Protein AF-A0A0G4GM17-F1 (afdb_monomer_lite)

Sequence (550 aa):
MFTDKQLRAVLFIGLLAIARAHDMGFQNVAFSRGTLLRNGRKAVQSLDSGVQSNCVRICGERCVRMGLDQSNRYAKLDLDEETLIKEQQHVLVAYKMRPKYPIAVDYVSTAAHFAAESSTGTNVNVCTTDDHTMSVDAVVYEVDEDEELMKIAYPVKLFDRNITDGRAMVCSILTLVIGNNQGMGDVEYGKIHDIFIPPNFLRLFDGPAVDIRHMWRVLGRETDDYDPIVGKTEWNGGFVVGTIIKPKLGLRPKEFAEAAYQFWLGGDFLKNDEPQGNQTFCPMRTVIPMVVEAMKRAMAETGRRVFFSANITADDPDEMIARGKYVLGQFDHLAEQVSLLVDGYVAGPTAVTTSRRNFPRQYLHYHRAGHGAVTSPQTQRGYTALVLSKISRMLGASGIHVGTMGYGKMESEKSDKDIVYMLERDIAQGPYYKQDWAGMLPTTGIISGGMNAVRMVGFFENLTHANVIMTCGGGSYGHVDGPAEGATSCRQAWLCWKAGEDPIEYAKKHRQYARAFISFPGDADKLFPNWRTELKGLHDITGEEGKVVA

pLDDT: mean 87.27, std 21.53, range [25.34, 98.94]

Secondary structure (DSSP, 8-state):
---HHHHHHHHHHHHHHHTTTSSSS---PPPP--------------------------SSS----PPP--HHHHB-TT--HHHHHHHT-EEEEEEEEEE-TTTS--HHHHHHHHHHHTTT--SS--TT--HHHHTT--EEEEEETTTTEEEEEEEGGGS-B-TTT--B-HHHHHHHHHTGGGG-TTEEEEEEEEEE--HHHHTTS---SS-HHHHHHHTT-------TTTT--------EEEEE-SSSS---HHHHHHHHHHHHTT-SEEE--TT-S--TTS-HHHHHHHHHHHHHHHHHHH----EEEEE---SSHHHHHHHHHHHHHHHGGGGGGEEEEEETTTSHHHHHHHHHHH-TTSEEEEE-TTTHHHHSTT--SEE-HHHHHHHHHHHT-SEEE---TTSSSSS--GGGHHHHHHHH-SEEE-SS-EEE-TTPPP-EEEEESS--HHHHHHHHHHHS---SEEE-HHHHHTSTT-HHHHHHHHHHHHHHHHHT--HHHHHHH-HHHHHHHHHSHHHHHHH-TTHHHHTTTSTT----TT----

Structure (mmCIF, N/CA/C/O backbone):
data_AF-A0A0G4GM17-F1
#
_entry.id   AF-A0A0G4GM17-F1
#
loop_
_atom_site.group_PDB
_atom_site.id
_atom_site.type_symbol
_atom_site.label_atom_id
_atom_site.label_alt_id
_atom_site.label_comp_id
_atom_site.label_asym_id
_atom_site.label_entity_id
_atom_site.label_seq_id
_atom_site.pdbx_PDB_ins_code
_atom_site.Cartn_x
_atom_site.Cartn_y
_atom_site.Cartn_z
_atom_site.occupancy
_atom_site.B_iso_or_equiv
_atom_site.auth_seq_id
_atom_site.auth_comp_id
_atom_site.auth_asym_id
_atom_site.auth_atom_id
_atom_site.pdbx_PDB_model_num
ATOM 1 N N . MET A 1 1 ? 34.653 -25.614 39.396 1.00 43.00 1 MET A N 1
ATOM 2 C CA . MET A 1 1 ? 35.767 -24.686 39.687 1.00 43.00 1 MET A CA 1
ATOM 3 C C . MET A 1 1 ? 37.022 -25.246 39.038 1.00 43.00 1 MET A C 1
ATOM 5 O O . MET A 1 1 ? 37.516 -26.264 39.501 1.00 43.00 1 MET A O 1
ATOM 9 N N . PHE A 1 2 ? 37.474 -24.650 37.933 1.00 49.38 2 PHE A N 1
ATOM 10 C CA . PHE A 1 2 ? 38.763 -24.990 37.320 1.00 49.38 2 PHE A CA 1
ATOM 11 C C . PHE A 1 2 ? 39.881 -24.248 38.058 1.00 49.38 2 PHE A C 1
ATOM 13 O O . PHE A 1 2 ? 39.676 -23.129 38.525 1.00 49.38 2 PHE A O 1
ATOM 20 N N . THR A 1 3 ? 41.038 -24.885 38.207 1.00 67.81 3 THR A N 1
ATOM 21 C CA . THR A 1 3 ? 42.173 -24.311 38.948 1.00 67.81 3 THR A CA 1
ATOM 22 C C . THR A 1 3 ? 42.959 -23.323 38.085 1.00 67.81 3 THR A C 1
ATOM 24 O O . THR A 1 3 ? 42.988 -23.431 36.861 1.00 67.81 3 THR A O 1
ATOM 27 N N . ASP A 1 4 ? 43.652 -22.382 38.726 1.00 58.56 4 ASP A N 1
ATOM 28 C CA . ASP A 1 4 ? 44.376 -21.264 38.095 1.00 58.56 4 ASP A CA 1
ATOM 29 C C . ASP A 1 4 ? 45.487 -21.710 37.105 1.00 58.56 4 ASP A C 1
ATOM 31 O O . ASP A 1 4 ? 45.887 -20.981 36.197 1.00 58.56 4 ASP A O 1
ATOM 35 N N . LYS A 1 5 ? 45.942 -22.970 37.201 1.00 55.75 5 LYS A N 1
ATOM 36 C CA . LYS A 1 5 ? 46.843 -23.600 36.215 1.00 55.75 5 LYS A CA 1
ATOM 37 C C . LYS A 1 5 ? 46.139 -24.009 34.913 1.00 55.75 5 LYS A C 1
ATOM 39 O O . LYS A 1 5 ? 46.779 -24.013 33.865 1.00 55.75 5 LYS A O 1
ATOM 44 N N . GLN A 1 6 ? 44.844 -24.319 34.954 1.00 55.31 6 GLN A N 1
ATOM 45 C CA . GLN A 1 6 ? 44.059 -24.706 33.775 1.00 55.31 6 GLN A CA 1
ATOM 46 C C . GLN A 1 6 ? 43.655 -23.484 32.934 1.00 55.31 6 GLN A C 1
ATOM 48 O O . GLN A 1 6 ? 43.617 -23.586 31.711 1.00 55.31 6 GLN A O 1
ATOM 53 N N . LEU A 1 7 ? 43.472 -22.306 33.549 1.00 50.62 7 LEU A N 1
ATOM 54 C CA . LEU A 1 7 ? 43.232 -21.057 32.810 1.00 50.62 7 LEU A CA 1
ATOM 55 C C . LEU A 1 7 ? 44.470 -20.583 32.026 1.00 50.62 7 LEU A C 1
ATOM 57 O O . LEU A 1 7 ? 44.344 -20.081 30.910 1.00 50.62 7 LEU A O 1
ATOM 61 N N . ARG A 1 8 ? 45.680 -20.788 32.567 1.00 52.12 8 ARG A N 1
ATOM 62 C CA . ARG A 1 8 ? 46.933 -20.373 31.905 1.00 52.12 8 ARG A CA 1
ATOM 63 C C . ARG A 1 8 ? 47.284 -21.222 30.679 1.00 52.12 8 ARG A C 1
ATOM 65 O O . ARG A 1 8 ? 47.869 -20.697 29.738 1.00 52.12 8 ARG A O 1
ATOM 72 N N . ALA A 1 9 ? 46.884 -22.494 30.649 1.00 51.88 9 ALA A N 1
ATOM 73 C CA . ALA A 1 9 ? 47.093 -23.367 29.490 1.00 51.88 9 ALA A CA 1
ATOM 74 C C . ALA A 1 9 ? 46.181 -23.000 28.301 1.00 51.88 9 ALA A C 1
ATOM 76 O O . ALA A 1 9 ? 46.613 -23.064 27.152 1.00 51.88 9 ALA A O 1
ATOM 77 N N . VAL A 1 10 ? 44.951 -22.544 28.567 1.00 53.09 10 VAL A N 1
ATOM 78 C CA . VAL A 1 10 ? 44.005 -22.113 27.521 1.00 53.09 10 VAL A CA 1
ATOM 79 C C . VAL A 1 10 ? 44.416 -20.765 26.911 1.00 53.09 10 VAL A C 1
ATOM 81 O O . VAL A 1 10 ? 44.319 -20.585 25.698 1.00 53.09 10 VAL A O 1
ATOM 84 N N . LEU A 1 11 ? 44.980 -19.851 27.710 1.00 48.06 11 LEU A N 1
ATOM 85 C CA . LEU A 1 11 ? 45.517 -18.575 27.215 1.00 48.06 11 LEU A CA 1
ATOM 86 C C . LEU A 1 11 ? 46.780 -18.734 26.349 1.00 48.06 11 LEU A C 1
ATOM 88 O O . LEU A 1 11 ? 46.967 -17.969 25.404 1.00 48.06 11 LEU A O 1
ATOM 92 N N . PHE A 1 12 ? 47.620 -19.741 26.609 1.00 46.25 12 PHE A N 1
ATOM 93 C CA . PHE A 1 12 ? 48.841 -19.967 25.823 1.00 46.25 12 PHE A CA 1
ATOM 94 C C . PHE A 1 12 ? 48.560 -20.604 24.450 1.00 46.25 12 PHE A C 1
ATOM 96 O O . PHE A 1 12 ? 49.253 -20.311 23.477 1.00 46.25 12 PHE A O 1
ATOM 103 N N . ILE A 1 13 ? 47.506 -21.421 24.341 1.00 48.38 13 ILE A N 1
ATOM 104 C CA . ILE A 1 13 ? 47.071 -22.017 23.066 1.00 48.38 13 ILE A CA 1
ATOM 105 C C . ILE A 1 13 ? 46.324 -20.983 22.199 1.00 48.38 13 ILE A C 1
ATOM 107 O O . ILE A 1 13 ? 46.484 -20.981 20.979 1.00 48.38 13 ILE A O 1
ATOM 111 N N . GLY A 1 14 ? 45.596 -20.038 22.810 1.00 43.84 14 GLY A N 1
ATOM 112 C CA . GLY A 1 14 ? 44.935 -18.938 22.091 1.00 43.84 14 GLY A CA 1
ATOM 113 C C . GLY A 1 14 ? 45.899 -17.926 21.453 1.00 43.84 14 GLY A C 1
ATOM 114 O O . GLY A 1 14 ? 45.638 -17.436 20.357 1.00 43.84 14 GLY A O 1
ATOM 115 N N . LEU A 1 15 ? 47.049 -17.654 22.080 1.00 40.56 15 LEU A N 1
ATOM 116 C CA . LEU A 1 15 ? 48.045 -16.700 21.565 1.00 40.56 15 LEU A CA 1
ATOM 117 C C . LEU A 1 15 ? 48.906 -17.259 20.417 1.00 40.56 15 LEU A C 1
ATOM 119 O O . LEU A 1 15 ? 49.315 -16.504 19.536 1.00 40.56 15 LEU A O 1
ATOM 123 N N . LEU A 1 16 ? 49.117 -18.577 20.355 1.00 39.16 16 LEU A N 1
ATOM 124 C CA . LEU A 1 16 ? 49.832 -19.230 19.245 1.00 39.16 16 LEU A CA 1
ATOM 125 C C . LEU A 1 16 ? 48.979 -19.380 17.971 1.00 39.16 16 LEU A C 1
ATOM 127 O O . LEU A 1 16 ? 49.535 -19.468 16.877 1.00 39.16 16 LEU A O 1
ATOM 131 N N . ALA A 1 17 ? 47.647 -19.350 18.084 1.00 39.03 17 ALA A N 1
ATOM 132 C CA . ALA A 1 17 ? 46.745 -19.358 16.928 1.00 39.03 17 ALA A CA 1
ATOM 133 C C . ALA A 1 17 ? 46.640 -17.978 16.246 1.00 39.03 17 ALA A C 1
ATOM 135 O O . ALA A 1 17 ? 46.488 -17.903 15.028 1.00 39.03 17 ALA A O 1
ATOM 136 N N . ILE A 1 18 ? 46.800 -16.885 17.002 1.00 40.19 18 ILE A N 1
ATOM 137 C CA . ILE A 1 18 ? 46.746 -15.511 16.470 1.00 40.19 18 ILE A CA 1
ATOM 138 C C . ILE A 1 18 ? 48.063 -15.127 15.768 1.00 40.19 18 ILE A C 1
ATOM 140 O O . ILE A 1 18 ? 48.043 -14.402 14.776 1.00 40.19 18 ILE A O 1
ATOM 144 N N . ALA A 1 19 ? 49.202 -15.690 16.187 1.00 38.50 19 ALA A N 1
ATOM 145 C CA . ALA A 1 19 ? 50.497 -15.441 15.546 1.00 38.50 19 ALA A CA 1
ATOM 146 C C . ALA A 1 19 ? 50.695 -16.167 14.195 1.00 38.50 19 ALA A C 1
ATOM 148 O O . ALA A 1 19 ? 51.598 -15.811 13.447 1.00 38.50 19 ALA A O 1
ATOM 149 N N . ARG A 1 20 ? 49.859 -17.161 13.850 1.00 35.16 20 ARG A N 1
ATOM 150 C CA . ARG A 1 20 ? 49.942 -17.897 12.568 1.00 35.16 20 ARG A CA 1
ATOM 151 C C . ARG A 1 20 ? 48.943 -17.444 11.499 1.00 35.16 20 ARG A C 1
ATOM 153 O O . ARG A 1 20 ? 49.065 -17.872 10.357 1.00 35.16 20 ARG A O 1
ATOM 160 N N . ALA A 1 21 ? 47.986 -16.583 11.842 1.00 35.22 21 ALA A N 1
ATOM 161 C CA . ALA A 1 21 ? 47.009 -16.046 10.890 1.00 35.22 21 ALA A CA 1
ATOM 162 C C . ALA A 1 21 ? 47.445 -14.713 10.250 1.00 35.22 21 ALA A C 1
ATOM 164 O O . ALA A 1 21 ? 46.858 -14.294 9.259 1.00 35.22 21 ALA A O 1
ATOM 165 N N . HIS A 1 22 ? 48.487 -14.063 10.780 1.00 34.66 22 HIS A N 1
ATOM 166 C CA . HIS A 1 22 ? 48.970 -12.768 10.287 1.00 34.66 22 HIS A CA 1
ATOM 167 C C . HIS A 1 22 ? 50.078 -12.851 9.220 1.00 34.66 22 HIS A C 1
ATOM 169 O O . HIS A 1 22 ? 50.509 -11.809 8.735 1.00 34.66 22 HIS A O 1
ATOM 175 N N . ASP A 1 23 ? 50.512 -14.056 8.830 1.00 36.31 23 ASP A N 1
ATOM 176 C CA . ASP A 1 23 ? 51.695 -14.266 7.973 1.00 36.31 23 ASP A CA 1
ATOM 177 C C . ASP A 1 23 ? 51.379 -14.895 6.599 1.00 36.31 23 ASP A C 1
ATOM 179 O O . ASP A 1 23 ? 52.259 -15.386 5.895 1.00 36.31 23 ASP A O 1
ATOM 183 N N . MET A 1 24 ? 50.110 -14.880 6.174 1.00 37.53 24 MET A N 1
ATOM 184 C CA . MET A 1 24 ? 49.724 -15.263 4.812 1.00 37.53 24 MET A CA 1
ATOM 185 C C . MET A 1 24 ? 48.826 -14.207 4.183 1.00 37.53 24 MET A C 1
ATOM 187 O O . MET A 1 24 ? 47.608 -14.236 4.332 1.00 37.53 24 MET A O 1
ATOM 191 N N . GLY A 1 25 ? 49.445 -13.305 3.423 1.00 38.19 25 GLY A N 1
ATOM 192 C CA . GLY A 1 25 ? 48.723 -12.522 2.428 1.00 38.19 25 GLY A CA 1
ATOM 193 C C . GLY A 1 25 ? 49.213 -11.098 2.260 1.00 38.19 25 GLY A C 1
ATOM 194 O O . GLY A 1 25 ? 48.425 -10.200 2.473 1.00 38.19 25 GLY A O 1
ATOM 195 N N . PHE A 1 26 ? 50.469 -10.891 1.857 1.00 29.31 26 PHE A N 1
ATOM 196 C CA . PHE A 1 26 ? 50.892 -9.727 1.061 1.00 29.31 26 PHE A CA 1
ATOM 197 C C . PHE A 1 26 ? 52.282 -10.007 0.462 1.00 29.31 26 PHE A C 1
ATOM 199 O O . PHE A 1 26 ? 53.306 -9.612 1.011 1.00 29.31 26 PHE A O 1
ATOM 206 N N . GLN A 1 27 ? 52.341 -10.695 -0.683 1.00 28.16 27 GLN A N 1
ATOM 207 C CA . GLN A 1 27 ? 53.521 -10.624 -1.551 1.00 28.16 27 GLN A CA 1
ATOM 208 C C . GLN A 1 27 ? 53.357 -9.436 -2.506 1.00 28.16 27 GLN A C 1
ATOM 210 O O . GLN A 1 27 ? 52.819 -9.565 -3.601 1.00 28.16 27 GLN A O 1
ATOM 215 N N . ASN A 1 28 ? 53.830 -8.267 -2.070 1.00 27.59 28 ASN A N 1
ATOM 216 C CA . ASN A 1 28 ? 54.205 -7.182 -2.971 1.00 27.59 28 ASN A CA 1
ATOM 217 C C . ASN A 1 28 ? 55.598 -7.498 -3.527 1.00 27.59 28 ASN A C 1
ATOM 219 O O . ASN A 1 28 ? 56.582 -7.514 -2.787 1.00 27.59 28 ASN A O 1
ATOM 223 N N . VAL A 1 29 ? 55.682 -7.758 -4.831 1.00 27.81 29 VAL A N 1
ATOM 224 C CA . VAL A 1 29 ? 56.955 -7.900 -5.543 1.00 27.81 29 VAL A CA 1
ATOM 225 C C . VAL A 1 29 ? 57.575 -6.514 -5.702 1.00 27.81 29 VAL A C 1
ATOM 227 O O . VAL A 1 29 ? 56.987 -5.604 -6.285 1.00 27.81 29 VAL A O 1
ATOM 230 N N . ALA A 1 30 ? 58.767 -6.364 -5.134 1.00 28.08 30 ALA A N 1
ATOM 231 C CA . ALA A 1 30 ? 59.564 -5.154 -5.153 1.00 28.08 30 ALA A CA 1
ATOM 232 C C . ALA A 1 30 ? 60.059 -4.802 -6.566 1.00 28.08 30 ALA A C 1
ATOM 234 O O . ALA A 1 30 ? 60.559 -5.648 -7.307 1.00 28.08 30 ALA A O 1
ATOM 235 N N . PHE A 1 31 ? 59.983 -3.509 -6.886 1.00 26.91 31 PHE A N 1
ATOM 236 C CA . PHE A 1 31 ? 60.710 -2.858 -7.971 1.00 26.91 31 PHE A CA 1
ATOM 237 C C . PHE A 1 31 ? 62.222 -3.080 -7.806 1.00 26.91 31 PHE A C 1
ATOM 239 O O . PHE A 1 31 ? 62.826 -2.570 -6.860 1.00 26.91 31 PHE A O 1
ATOM 246 N N . SER A 1 32 ? 62.854 -3.773 -8.753 1.00 26.67 32 SER A N 1
ATOM 247 C CA . SER A 1 32 ? 64.307 -3.759 -8.917 1.00 26.67 32 SER A CA 1
ATOM 248 C C . SER A 1 32 ? 64.698 -2.767 -10.017 1.00 26.67 32 SER A C 1
ATOM 250 O O . SER A 1 32 ? 64.218 -2.806 -11.149 1.00 26.67 32 SER A O 1
ATOM 252 N N . ARG A 1 33 ? 65.571 -1.823 -9.651 1.00 30.44 33 ARG A N 1
ATOM 253 C CA . ARG A 1 33 ? 66.254 -0.910 -10.572 1.00 30.44 33 ARG A CA 1
ATOM 254 C C . ARG A 1 33 ? 67.159 -1.729 -11.496 1.00 30.44 33 ARG A C 1
ATOM 256 O O . ARG A 1 33 ? 68.123 -2.327 -11.028 1.00 30.44 33 ARG A O 1
ATOM 263 N N . GLY A 1 34 ? 66.851 -1.725 -12.792 1.00 26.78 34 GLY A N 1
ATOM 264 C CA . GLY A 1 34 ? 67.661 -2.322 -13.852 1.00 26.78 34 GLY A CA 1
ATOM 265 C C . GLY A 1 34 ? 68.419 -1.259 -14.647 1.00 26.78 34 GLY A C 1
ATOM 266 O O . GLY A 1 34 ? 67.827 -0.363 -15.242 1.00 26.78 34 GLY A O 1
ATOM 267 N N . THR A 1 35 ? 69.738 -1.371 -14.604 1.00 27.91 35 THR A N 1
ATOM 268 C CA . THR A 1 35 ? 70.769 -0.539 -15.227 1.00 27.91 35 THR A CA 1
ATOM 269 C C . THR A 1 35 ? 70.722 -0.568 -16.762 1.00 27.91 35 THR A C 1
ATOM 271 O O . THR A 1 35 ? 70.403 -1.588 -17.367 1.00 27.91 35 THR A O 1
ATOM 274 N N . LEU A 1 36 ? 71.097 0.560 -17.381 1.00 28.20 36 LEU A N 1
ATOM 275 C CA . LEU A 1 36 ? 71.379 0.735 -18.812 1.00 28.20 36 LEU A CA 1
ATOM 276 C C . LEU A 1 36 ? 72.240 -0.390 -19.405 1.00 28.20 36 LEU A C 1
ATOM 278 O O . LEU A 1 36 ? 73.313 -0.649 -18.873 1.00 28.20 36 LEU A O 1
ATOM 282 N N . LEU A 1 37 ? 71.876 -0.880 -20.597 1.00 27.08 37 LEU A N 1
ATOM 283 C CA . LEU A 1 37 ? 72.824 -1.327 -21.626 1.00 27.08 37 LEU A CA 1
ATOM 284 C C . LEU A 1 37 ? 72.232 -1.145 -23.039 1.00 27.08 37 LEU A C 1
ATOM 286 O O . LEU A 1 37 ? 71.040 -1.312 -23.279 1.00 27.08 37 LEU A O 1
ATOM 290 N N . ARG A 1 38 ? 73.111 -0.716 -23.948 1.00 28.67 38 ARG A N 1
ATOM 291 C CA . ARG A 1 38 ? 72.895 -0.284 -25.338 1.00 28.67 38 ARG A CA 1
ATOM 292 C C . ARG A 1 38 ? 72.946 -1.452 -26.342 1.00 28.67 38 ARG A C 1
ATOM 294 O O . ARG A 1 38 ? 73.653 -2.423 -26.108 1.00 28.67 38 ARG A O 1
ATOM 301 N N . ASN A 1 39 ? 72.396 -1.164 -27.532 1.00 28.94 39 ASN A N 1
ATOM 302 C CA . ASN A 1 39 ? 72.699 -1.681 -28.886 1.00 28.94 39 ASN A CA 1
ATOM 303 C C . ASN A 1 39 ? 71.899 -2.878 -29.438 1.00 28.94 39 ASN A C 1
ATOM 305 O O . ASN A 1 39 ? 71.910 -3.968 -28.887 1.00 28.94 39 ASN A O 1
ATOM 309 N N . GLY A 1 40 ? 71.345 -2.682 -30.645 1.00 27.17 40 GLY A N 1
ATOM 310 C CA . GLY A 1 40 ? 70.909 -3.750 -31.556 1.00 27.17 40 GLY A CA 1
ATOM 311 C C . GLY A 1 40 ? 69.936 -3.262 -32.634 1.00 27.17 40 GLY A C 1
ATOM 312 O O . GLY A 1 40 ? 68.850 -2.806 -32.316 1.00 27.17 40 GLY A O 1
ATOM 313 N N . ARG A 1 41 ? 70.337 -3.304 -33.909 1.00 29.62 41 ARG A N 1
ATOM 314 C CA . ARG A 1 41 ? 69.643 -2.743 -35.088 1.00 29.62 41 ARG A CA 1
ATOM 315 C C . ARG A 1 41 ? 68.575 -3.684 -35.686 1.00 29.62 41 ARG A C 1
ATOM 317 O O . ARG A 1 41 ? 68.793 -4.883 -35.731 1.00 29.62 41 ARG A O 1
ATOM 324 N N . LYS A 1 42 ? 67.525 -3.056 -36.248 1.00 30.16 42 LYS A N 1
ATOM 325 C CA . LYS A 1 42 ? 66.716 -3.355 -37.464 1.00 30.16 42 LYS A CA 1
ATOM 326 C C . LYS A 1 42 ? 66.527 -4.813 -37.940 1.00 30.16 42 LYS A C 1
ATOM 328 O O . LYS A 1 42 ? 67.492 -5.422 -38.382 1.00 30.16 42 LYS A O 1
ATOM 333 N N . ALA A 1 43 ? 65.262 -5.199 -38.159 1.00 26.25 43 ALA A N 1
ATOM 334 C CA . ALA A 1 43 ? 64.745 -5.688 -39.453 1.00 26.25 43 ALA A CA 1
ATOM 335 C C . ALA A 1 43 ? 63.198 -5.681 -39.470 1.00 26.25 43 ALA A C 1
ATOM 337 O O . ALA A 1 43 ? 62.563 -5.842 -38.435 1.00 26.25 43 ALA A O 1
ATOM 338 N N . VAL A 1 44 ? 62.626 -5.429 -40.649 1.00 28.80 44 VAL A N 1
ATOM 339 C CA . VAL A 1 44 ? 61.198 -5.233 -40.979 1.00 28.80 44 VAL A CA 1
ATOM 340 C C . VAL A 1 44 ? 60.710 -6.423 -41.821 1.00 28.80 44 VAL A C 1
ATOM 342 O O . VAL A 1 44 ? 61.546 -7.005 -42.506 1.00 28.80 44 VAL A O 1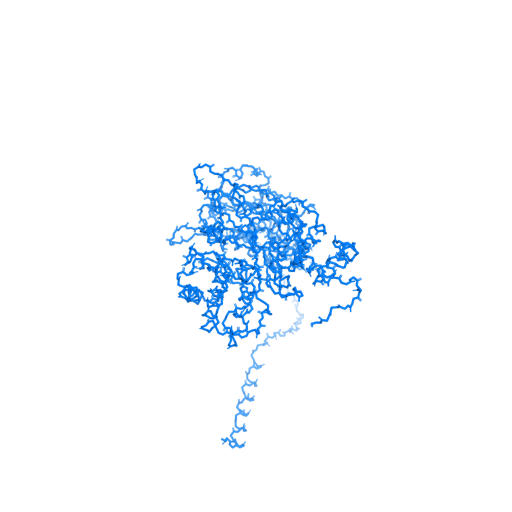
ATOM 345 N N . GLN A 1 45 ? 59.380 -6.652 -41.835 1.00 26.50 45 GLN A N 1
ATOM 346 C CA . GLN A 1 45 ? 58.521 -7.518 -42.693 1.00 26.50 45 GLN A CA 1
ATOM 347 C C . GLN A 1 45 ? 57.897 -8.689 -41.898 1.00 26.50 45 GLN A C 1
ATOM 349 O O . GLN A 1 45 ? 58.612 -9.353 -41.166 1.00 26.50 45 GLN A O 1
ATOM 354 N N . SER A 1 46 ? 56.591 -8.999 -41.936 1.00 25.34 46 SER A N 1
ATOM 355 C CA . SER A 1 46 ? 55.504 -8.682 -42.880 1.00 25.34 46 SER A CA 1
ATOM 356 C C . SER A 1 46 ? 54.122 -9.133 -42.342 1.00 25.34 46 SER A C 1
ATOM 358 O O . SER A 1 46 ? 54.073 -10.055 -41.536 1.00 25.34 46 SER A O 1
ATOM 360 N N . LEU A 1 47 ? 53.053 -8.577 -42.938 1.00 26.27 47 LEU A N 1
ATOM 361 C CA . LEU A 1 47 ? 51.696 -9.137 -43.152 1.00 26.27 47 LEU A CA 1
ATOM 362 C C . LEU A 1 47 ? 50.642 -9.090 -42.017 1.00 26.27 47 LEU A C 1
ATOM 364 O O . LEU A 1 47 ? 50.552 -9.973 -41.178 1.00 26.27 47 LEU A O 1
ATOM 368 N N . ASP A 1 48 ? 49.823 -8.040 -42.116 1.00 32.22 48 ASP A N 1
ATOM 369 C CA . ASP A 1 48 ? 48.367 -8.027 -42.367 1.00 32.22 48 ASP A CA 1
ATOM 370 C C . ASP A 1 48 ? 47.319 -8.596 -41.380 1.00 32.22 48 ASP A C 1
ATOM 372 O O . ASP A 1 48 ? 47.469 -9.641 -40.755 1.00 32.22 48 ASP A O 1
ATOM 376 N N . SER A 1 49 ? 46.174 -7.898 -41.400 1.00 35.56 49 SER A N 1
ATOM 377 C CA . SER A 1 49 ? 44.884 -8.093 -40.713 1.00 35.56 49 SER A CA 1
ATOM 378 C C . SER A 1 49 ? 44.780 -7.657 -39.240 1.00 35.56 49 SER A C 1
ATOM 380 O O . SER A 1 49 ? 45.350 -8.257 -38.333 1.00 35.56 49 SER A O 1
ATOM 382 N N . GLY A 1 50 ? 43.981 -6.615 -38.974 1.00 28.02 50 GLY A N 1
ATOM 383 C CA . GLY A 1 50 ? 43.582 -6.279 -37.605 1.00 28.02 50 GLY A CA 1
ATOM 384 C C . GLY A 1 50 ? 42.977 -4.890 -37.433 1.00 28.02 50 GLY A C 1
ATOM 385 O O . GLY A 1 50 ? 43.692 -3.894 -37.406 1.00 28.02 50 GLY A O 1
ATOM 386 N N . VAL A 1 51 ? 41.652 -4.862 -37.284 1.00 36.28 51 VAL A N 1
ATOM 387 C CA . VAL A 1 51 ? 40.812 -3.785 -36.734 1.00 36.28 51 VAL A CA 1
ATOM 388 C C . VAL A 1 51 ? 41.583 -2.900 -35.740 1.00 36.28 51 VAL A C 1
ATOM 390 O O . VAL A 1 51 ? 41.997 -3.366 -34.678 1.00 36.28 51 VAL A O 1
ATOM 393 N N . GLN A 1 52 ? 41.772 -1.618 -36.069 1.00 28.36 52 GLN A N 1
ATOM 394 C CA . GLN A 1 52 ? 42.377 -0.652 -35.150 1.00 28.36 52 GLN A CA 1
ATOM 395 C C . GLN A 1 52 ? 41.369 -0.258 -34.067 1.00 28.36 52 GLN A C 1
ATOM 397 O O . GLN A 1 52 ? 40.519 0.608 -34.261 1.00 28.36 52 GLN A O 1
ATOM 402 N N . SER A 1 53 ? 41.512 -0.861 -32.888 1.00 35.81 53 SER A N 1
ATOM 403 C CA . SER A 1 53 ? 41.161 -0.186 -31.645 1.00 35.81 53 SER A CA 1
ATOM 404 C C . SER A 1 53 ? 42.139 0.978 -31.463 1.00 35.81 53 SER A C 1
ATOM 406 O O . SER A 1 53 ? 43.321 0.797 -31.166 1.00 35.81 53 SER A O 1
ATOM 408 N N . ASN A 1 54 ? 41.670 2.205 -31.689 1.00 29.61 54 ASN A N 1
ATOM 409 C CA . ASN A 1 54 ? 42.473 3.396 -31.432 1.00 29.61 54 ASN A CA 1
ATOM 410 C C . ASN A 1 54 ? 42.599 3.614 -29.919 1.00 29.61 54 ASN A C 1
ATOM 412 O O . ASN A 1 54 ? 41.871 4.395 -29.316 1.00 29.61 54 ASN A O 1
ATOM 416 N N . CYS A 1 55 ? 43.555 2.926 -29.295 1.00 29.98 55 CYS A N 1
ATOM 417 C CA . CYS A 1 55 ? 44.057 3.295 -27.980 1.00 29.98 55 CYS A CA 1
ATOM 418 C C . CYS A 1 55 ? 45.012 4.484 -28.157 1.00 29.98 55 CYS A C 1
ATOM 420 O O . CYS A 1 55 ? 46.212 4.322 -28.388 1.00 29.98 55 CYS A O 1
ATOM 422 N N . VAL A 1 56 ? 44.468 5.701 -28.097 1.00 30.61 56 VAL A N 1
ATOM 423 C CA . VAL A 1 56 ? 45.276 6.919 -28.031 1.00 30.61 56 VAL A CA 1
ATOM 424 C C . VAL A 1 56 ? 45.911 6.980 -26.640 1.00 30.61 56 VAL A C 1
ATOM 426 O O . VAL A 1 56 ? 45.236 7.192 -25.635 1.00 30.61 56 VAL A O 1
ATOM 429 N N . ARG A 1 57 ? 47.232 6.791 -26.567 1.00 33.03 57 ARG A N 1
ATOM 430 C CA . ARG A 1 57 ? 48.024 7.114 -25.372 1.00 33.03 57 ARG A CA 1
ATOM 431 C C . ARG A 1 57 ? 48.117 8.635 -25.244 1.00 33.03 57 ARG A C 1
ATOM 433 O O . ARG A 1 57 ? 49.009 9.244 -25.828 1.00 33.03 57 ARG A O 1
ATOM 440 N N . ILE A 1 58 ? 47.235 9.230 -24.445 1.00 34.34 58 ILE A N 1
ATOM 441 C CA . ILE A 1 58 ? 47.499 10.521 -23.801 1.00 34.34 58 ILE A CA 1
ATOM 442 C C . ILE A 1 58 ? 47.939 10.230 -22.367 1.00 34.34 58 ILE A C 1
ATOM 444 O O . ILE A 1 58 ? 47.300 9.492 -21.620 1.00 34.34 58 ILE A O 1
ATOM 448 N N . CYS A 1 59 ? 49.114 10.741 -22.028 1.00 34.25 59 CYS A N 1
ATOM 449 C CA . CYS A 1 59 ? 49.740 10.577 -20.731 1.00 34.25 59 CYS A CA 1
ATOM 450 C C . CYS A 1 59 ? 49.016 11.479 -19.719 1.00 34.25 59 CYS A C 1
ATOM 452 O O . CYS A 1 59 ? 49.077 12.696 -19.857 1.00 34.25 59 CYS A O 1
ATOM 454 N N . GLY A 1 60 ? 48.379 10.885 -18.706 1.00 35.91 60 GLY A N 1
ATOM 455 C CA . GLY A 1 60 ? 47.974 11.595 -17.490 1.00 35.91 60 GLY A CA 1
ATOM 456 C C . GLY A 1 60 ? 46.505 11.999 -17.382 1.00 35.91 60 GLY A C 1
ATOM 457 O O . GLY A 1 60 ? 46.241 13.157 -17.121 1.00 35.91 60 GLY A O 1
ATOM 458 N N . GLU A 1 61 ? 45.565 11.060 -17.483 1.00 40.59 61 GLU A N 1
ATOM 459 C CA . GLU A 1 61 ? 44.227 11.176 -16.881 1.00 40.59 61 GLU A CA 1
ATOM 460 C C . GLU A 1 61 ? 43.623 9.768 -16.734 1.00 40.59 61 GLU A C 1
ATOM 462 O O . GLU A 1 61 ? 44.029 8.830 -17.422 1.00 40.59 61 GLU A O 1
ATOM 467 N N . ARG A 1 62 ? 42.751 9.570 -15.740 1.00 38.31 62 ARG A N 1
ATOM 468 C CA . ARG A 1 62 ? 42.214 8.254 -15.348 1.00 38.31 62 ARG A CA 1
ATOM 469 C C . ARG A 1 62 ? 41.627 7.527 -16.564 1.00 38.31 62 ARG A C 1
ATOM 471 O O . ARG A 1 62 ? 40.787 8.083 -17.256 1.00 38.31 62 ARG A O 1
ATOM 478 N N . CYS A 1 63 ? 42.025 6.273 -16.781 1.00 39.09 63 CYS A N 1
ATOM 479 C CA . CYS A 1 63 ? 41.404 5.384 -17.763 1.00 39.09 63 CYS A CA 1
ATOM 480 C C . CYS A 1 63 ? 39.966 5.080 -17.304 1.00 39.09 63 CYS A C 1
ATOM 482 O O . CYS A 1 63 ? 39.732 4.133 -16.552 1.00 39.09 63 CYS A O 1
ATOM 484 N N . VAL A 1 64 ? 39.016 5.944 -17.662 1.00 44.16 64 VAL A N 1
ATOM 485 C CA . VAL A 1 64 ? 37.586 5.690 -17.487 1.00 44.16 64 VAL A CA 1
ATOM 486 C C . VAL A 1 64 ? 37.229 4.643 -18.537 1.00 44.16 64 VAL A C 1
ATOM 488 O O . VAL A 1 64 ? 37.354 4.895 -19.732 1.00 44.16 64 VAL A O 1
ATOM 491 N N . ARG A 1 65 ? 36.881 3.425 -18.107 1.00 49.91 65 ARG A N 1
ATOM 492 C CA . ARG A 1 65 ? 36.368 2.394 -19.018 1.00 49.91 65 ARG A CA 1
ATOM 493 C C . ARG A 1 65 ? 35.061 2.917 -19.613 1.00 49.91 65 ARG A C 1
ATOM 495 O O . ARG A 1 65 ? 34.045 2.898 -18.930 1.00 49.91 65 ARG A O 1
ATOM 502 N N . MET A 1 66 ? 35.111 3.400 -20.848 1.00 56.34 66 MET A N 1
ATOM 503 C CA . MET A 1 66 ? 33.920 3.740 -21.620 1.00 56.34 66 MET A CA 1
ATOM 504 C C . MET A 1 66 ? 33.166 2.448 -21.951 1.00 56.34 66 MET A C 1
ATOM 506 O O . MET A 1 66 ? 33.780 1.491 -22.431 1.00 56.34 66 MET A O 1
ATOM 510 N N . GLY A 1 67 ? 31.867 2.404 -21.651 1.00 61.69 67 GLY A N 1
ATOM 511 C CA . GLY A 1 67 ? 30.987 1.319 -22.087 1.00 61.69 67 GLY A CA 1
ATOM 512 C C . GLY A 1 67 ? 30.893 1.265 -23.614 1.00 61.69 67 GLY A C 1
ATOM 513 O O . GLY A 1 67 ? 31.120 2.266 -24.294 1.00 61.69 67 GLY A O 1
ATOM 514 N N . LEU A 1 68 ? 30.596 0.084 -24.160 1.00 81.44 68 LEU A N 1
ATOM 515 C CA . LEU A 1 68 ? 30.292 -0.077 -25.582 1.00 81.44 68 LEU A CA 1
ATOM 516 C C . LEU A 1 68 ? 29.011 0.703 -25.922 1.00 81.44 68 LEU A C 1
ATOM 518 O O . LEU A 1 68 ? 28.017 0.556 -25.216 1.00 81.44 68 LEU A O 1
ATOM 522 N N . ASP A 1 69 ? 29.010 1.479 -27.009 1.00 88.62 69 ASP A N 1
ATOM 523 C CA . ASP A 1 69 ? 27.779 2.087 -27.526 1.00 88.62 69 ASP A CA 1
ATOM 524 C C . ASP A 1 69 ? 26.900 1.007 -28.174 1.00 88.62 69 ASP A C 1
ATOM 526 O O . ASP A 1 69 ? 27.282 0.372 -29.162 1.00 88.62 69 ASP A O 1
ATOM 530 N N . GLN A 1 70 ? 25.726 0.783 -27.583 1.00 90.50 70 GLN A N 1
ATOM 531 C CA . GLN A 1 70 ? 24.761 -0.236 -28.002 1.00 90.50 70 GLN A CA 1
ATOM 532 C C . GLN A 1 70 ? 23.458 0.372 -28.549 1.00 90.50 70 GLN A C 1
ATOM 534 O O . GLN A 1 70 ? 22.477 -0.350 -28.754 1.00 90.50 70 GLN A O 1
ATOM 539 N N . SER A 1 71 ? 23.445 1.682 -28.827 1.00 94.38 71 SER A N 1
ATOM 540 C CA . SER A 1 71 ? 22.245 2.436 -29.222 1.00 94.38 71 SER A CA 1
ATOM 541 C C . SER A 1 71 ? 21.554 1.854 -30.453 1.00 94.38 71 SER A C 1
ATOM 543 O O . SER A 1 71 ? 20.340 1.691 -30.463 1.00 94.38 71 SER A O 1
ATOM 545 N N . ASN A 1 72 ? 22.315 1.417 -31.461 1.00 94.69 72 ASN A N 1
ATOM 546 C CA . ASN A 1 72 ? 21.753 0.836 -32.689 1.00 94.69 72 ASN A CA 1
ATOM 547 C C . ASN A 1 72 ? 20.891 -0.421 -32.452 1.00 94.69 72 ASN A C 1
ATOM 549 O O . ASN A 1 72 ? 20.020 -0.741 -33.270 1.00 94.69 72 ASN A O 1
ATOM 553 N N . ARG A 1 73 ? 21.144 -1.152 -31.359 1.00 96.00 73 ARG A N 1
ATOM 554 C CA . ARG A 1 73 ? 20.427 -2.381 -31.000 1.00 96.00 73 ARG A CA 1
ATOM 555 C C . ARG A 1 73 ? 19.275 -2.095 -30.040 1.00 96.00 73 ARG A C 1
ATOM 557 O O . ARG A 1 73 ? 18.146 -2.454 -30.355 1.00 96.00 73 ARG A O 1
ATOM 564 N N . TYR A 1 74 ? 19.557 -1.416 -28.928 1.00 98.00 74 TYR A N 1
ATOM 565 C CA . TYR A 1 74 ? 18.613 -1.264 -27.814 1.00 98.00 74 TYR A CA 1
ATOM 566 C C . TYR A 1 74 ? 17.862 0.077 -27.785 1.00 98.00 74 TYR A C 1
ATOM 568 O O . TYR A 1 74 ? 17.070 0.292 -26.873 1.00 98.00 74 TYR A O 1
ATOM 576 N N . ALA A 1 75 ? 18.058 0.968 -28.764 1.00 97.56 75 ALA A N 1
ATOM 577 C CA . ALA A 1 75 ? 17.222 2.154 -28.954 1.00 97.56 75 ALA A CA 1
ATOM 578 C C . ALA A 1 75 ? 16.470 2.083 -30.294 1.00 97.56 75 ALA A C 1
ATOM 580 O O . ALA A 1 75 ? 17.070 1.896 -31.356 1.00 97.56 75 ALA A O 1
ATOM 581 N N . LYS A 1 76 ? 15.143 2.217 -30.224 1.00 97.56 76 LYS A N 1
ATOM 582 C CA . LYS A 1 76 ? 14.184 2.187 -31.339 1.00 97.56 76 LYS A CA 1
ATOM 583 C C . LYS A 1 76 ? 13.170 3.318 -31.155 1.00 97.56 76 LYS A C 1
ATOM 585 O O . LYS A 1 76 ? 12.023 3.095 -30.784 1.00 97.56 76 LYS A O 1
ATOM 590 N N . LEU A 1 77 ? 13.644 4.548 -31.354 1.00 96.81 77 LEU A N 1
ATOM 591 C CA . LEU A 1 77 ? 12.888 5.786 -31.105 1.00 96.81 77 LEU A CA 1
ATOM 592 C C . LEU A 1 77 ? 11.830 6.096 -32.182 1.00 96.81 77 LEU A C 1
ATOM 594 O O . LEU A 1 77 ? 11.172 7.128 -32.136 1.00 96.81 77 LEU A O 1
ATOM 598 N N . ASP A 1 78 ? 11.704 5.227 -33.181 1.00 95.38 78 ASP A N 1
ATOM 599 C CA . ASP A 1 78 ? 10.675 5.246 -34.217 1.00 95.38 78 ASP A CA 1
ATOM 600 C C . ASP A 1 78 ? 9.434 4.414 -33.846 1.00 95.38 78 ASP A C 1
ATOM 602 O O . ASP A 1 78 ? 8.447 4.425 -34.583 1.00 95.38 78 ASP A O 1
ATOM 606 N N . LEU A 1 79 ? 9.469 3.695 -32.716 1.00 96.06 79 LEU A N 1
ATOM 607 C CA . LEU A 1 79 ? 8.323 2.948 -32.205 1.00 96.06 79 LEU A CA 1
ATOM 608 C C . LEU A 1 79 ? 7.266 3.881 -31.605 1.00 96.06 79 LEU A C 1
ATOM 610 O O . LEU A 1 79 ? 7.573 4.826 -30.885 1.00 96.06 79 LEU A O 1
ATOM 614 N N . ASP A 1 80 ? 6.003 3.552 -31.860 1.00 96.06 80 ASP A N 1
ATOM 615 C CA . ASP A 1 80 ? 4.839 4.294 -31.380 1.00 96.06 80 ASP A CA 1
ATOM 616 C C . ASP A 1 80 ? 4.251 3.656 -30.106 1.00 96.06 80 ASP A C 1
ATOM 618 O O . ASP A 1 80 ? 3.937 2.460 -30.081 1.00 96.06 80 ASP A O 1
ATOM 622 N N . GLU A 1 81 ? 4.081 4.453 -29.043 1.00 98.38 81 GLU A N 1
ATOM 623 C CA . GLU A 1 81 ? 3.580 3.982 -27.741 1.00 98.38 81 GLU A CA 1
ATOM 624 C C . GLU A 1 81 ? 2.154 3.419 -27.848 1.00 98.38 81 GLU A C 1
ATOM 626 O O . GLU A 1 81 ? 1.856 2.371 -27.268 1.00 98.38 81 GLU A O 1
ATOM 631 N N . GLU A 1 82 ? 1.276 4.061 -28.627 1.00 97.69 82 GLU A N 1
ATOM 632 C CA . GLU A 1 82 ? -0.104 3.597 -28.803 1.00 97.69 82 GLU A CA 1
ATOM 633 C C . GLU A 1 82 ? -0.147 2.211 -29.459 1.00 97.69 82 GLU A C 1
ATOM 635 O O . GLU A 1 82 ? -0.912 1.335 -29.038 1.00 97.69 82 GLU A O 1
ATOM 640 N N . THR A 1 83 ? 0.716 1.980 -30.449 1.00 97.69 83 THR A N 1
ATOM 641 C CA . THR A 1 83 ? 0.898 0.679 -31.097 1.00 97.69 83 THR A CA 1
ATOM 642 C C . THR A 1 83 ? 1.421 -0.362 -30.107 1.00 97.69 83 THR A C 1
ATOM 644 O O . THR A 1 83 ? 0.820 -1.434 -29.988 1.00 97.69 83 THR A O 1
ATOM 647 N N . LEU A 1 84 ? 2.459 -0.041 -29.323 1.00 98.06 84 LEU A N 1
ATOM 648 C CA . LEU A 1 84 ? 3.005 -0.939 -28.296 1.00 98.06 84 LEU A CA 1
ATOM 649 C C . LEU A 1 84 ? 1.946 -1.351 -27.257 1.00 98.06 84 LEU A C 1
ATOM 651 O O . LEU A 1 84 ? 1.849 -2.531 -26.895 1.00 98.06 84 LEU A O 1
ATOM 655 N N . ILE A 1 85 ? 1.119 -0.401 -26.806 1.00 98.00 85 ILE A N 1
ATOM 656 C CA . ILE A 1 85 ? 0.001 -0.648 -25.883 1.00 98.00 85 ILE A CA 1
ATOM 657 C C . ILE A 1 85 ? -1.054 -1.545 -26.540 1.00 98.00 85 ILE A C 1
ATOM 659 O O . ILE A 1 85 ? -1.509 -2.520 -25.931 1.00 98.00 85 ILE A O 1
ATOM 663 N N . LYS A 1 86 ? -1.440 -1.247 -27.787 1.00 97.31 86 LYS A N 1
ATOM 664 C CA . LYS A 1 86 ? -2.485 -1.971 -28.523 1.00 97.31 86 LYS A CA 1
ATOM 665 C C . LYS A 1 86 ? -2.109 -3.425 -28.806 1.00 97.31 86 LYS A C 1
ATOM 667 O O . LYS A 1 86 ? -2.970 -4.300 -28.711 1.00 97.31 86 LYS A O 1
ATOM 672 N N . GLU A 1 87 ? -0.849 -3.698 -29.132 1.00 97.00 87 GLU A N 1
ATOM 673 C CA . GLU A 1 87 ? -0.355 -5.050 -29.426 1.00 97.00 87 GLU A CA 1
ATOM 674 C C . GLU A 1 87 ? -0.261 -5.948 -28.185 1.00 97.00 87 GLU A C 1
ATOM 676 O O . GLU A 1 87 ? -0.305 -7.180 -28.291 1.00 97.00 87 GLU A O 1
ATOM 681 N N . GLN A 1 88 ? -0.148 -5.347 -26.995 1.00 97.44 88 GLN A N 1
ATOM 682 C CA . GLN A 1 88 ? -0.092 -6.052 -25.711 1.00 97.44 88 GLN A CA 1
ATOM 683 C C . GLN A 1 88 ? 1.040 -7.091 -25.600 1.00 97.44 88 GLN A C 1
ATOM 685 O O . GLN A 1 88 ? 0.936 -8.047 -24.827 1.00 97.44 88 GLN A O 1
ATOM 690 N N . GLN A 1 89 ? 2.120 -6.919 -26.366 1.00 98.06 89 GLN A N 1
ATOM 691 C CA . GLN A 1 89 ? 3.296 -7.799 -26.331 1.00 98.06 89 GLN A CA 1
ATOM 692 C C . GLN A 1 89 ? 4.426 -7.264 -25.447 1.00 98.06 89 GLN A C 1
ATOM 694 O O . GLN A 1 89 ? 5.418 -7.968 -25.253 1.00 98.06 89 GLN A O 1
ATOM 699 N N . HIS A 1 90 ? 4.272 -6.063 -24.883 1.00 98.75 90 HIS A N 1
ATOM 700 C CA . HIS A 1 90 ? 5.313 -5.389 -24.115 1.00 98.75 90 HIS A CA 1
ATOM 701 C C . HIS A 1 90 ? 4.795 -4.891 -22.764 1.00 98.75 90 HIS A C 1
ATOM 703 O O . HIS A 1 90 ? 3.701 -4.336 -22.667 1.00 98.75 90 HIS A O 1
ATOM 709 N N . VAL A 1 91 ? 5.606 -5.072 -21.724 1.00 98.88 91 VAL A N 1
ATOM 710 C CA . VAL A 1 91 ? 5.528 -4.276 -20.495 1.00 98.88 91 VAL A CA 1
ATOM 711 C C . VAL A 1 91 ? 6.252 -2.964 -20.767 1.00 98.88 91 VAL A C 1
ATOM 713 O O . VAL A 1 91 ? 7.389 -2.990 -21.232 1.00 98.88 91 VAL A O 1
ATOM 716 N N . LEU A 1 92 ? 5.616 -1.828 -20.487 1.00 98.94 92 LEU A N 1
ATOM 717 C CA . LEU A 1 92 ? 6.228 -0.511 -20.695 1.00 98.94 92 LEU A CA 1
ATOM 718 C C . LEU A 1 92 ? 6.599 0.090 -19.348 1.00 98.94 92 LEU A C 1
ATOM 720 O O . LEU A 1 92 ? 5.811 0.031 -18.405 1.00 98.94 92 LEU A O 1
ATOM 724 N N . VAL A 1 93 ? 7.791 0.664 -19.239 1.00 98.94 93 VAL A N 1
ATOM 725 C CA . VAL A 1 93 ? 8.285 1.219 -17.977 1.00 98.94 93 VAL A CA 1
ATOM 726 C C . VAL A 1 93 ? 8.828 2.614 -18.225 1.00 98.94 93 VAL A C 1
ATOM 728 O O . VAL A 1 93 ? 9.646 2.805 -19.120 1.00 98.94 93 VAL A O 1
ATOM 731 N N . ALA A 1 94 ? 8.336 3.587 -17.459 1.00 98.94 94 ALA A N 1
ATOM 732 C CA . ALA A 1 94 ? 8.790 4.970 -17.506 1.00 98.94 94 ALA A CA 1
ATOM 733 C C . ALA A 1 94 ? 9.709 5.248 -16.314 1.00 98.94 94 ALA A C 1
ATOM 735 O O . ALA A 1 94 ? 9.315 5.078 -15.152 1.00 98.94 94 ALA A O 1
ATOM 736 N N . TYR A 1 95 ? 10.925 5.690 -16.612 1.00 98.88 95 TYR A N 1
ATOM 737 C CA . TYR A 1 95 ? 11.961 6.014 -15.647 1.00 98.88 95 TYR A CA 1
ATOM 738 C C . TYR A 1 95 ? 12.255 7.512 -15.656 1.00 98.88 95 TYR A C 1
ATOM 740 O O . TYR A 1 95 ? 12.287 8.127 -16.719 1.00 98.88 95 TYR A O 1
ATOM 748 N N . LYS A 1 96 ? 12.565 8.067 -14.482 1.00 98.69 96 LYS A N 1
ATOM 749 C CA . LYS A 1 96 ? 13.437 9.242 -14.390 1.00 98.69 96 LYS A CA 1
ATOM 750 C C . LYS A 1 96 ? 14.868 8.738 -14.215 1.00 98.69 96 LYS A C 1
ATOM 752 O O . LYS A 1 96 ? 15.145 8.034 -13.240 1.00 98.69 96 LYS A O 1
ATOM 757 N N . MET A 1 97 ? 15.738 9.000 -15.185 1.00 98.62 97 MET A N 1
ATOM 758 C CA . MET A 1 97 ? 17.098 8.466 -15.271 1.00 98.62 97 MET A CA 1
ATOM 759 C C . MET A 1 97 ? 18.079 9.576 -15.616 1.00 98.62 97 MET A C 1
ATOM 761 O O . MET A 1 97 ? 17.842 10.355 -16.536 1.00 98.62 97 MET A O 1
ATOM 765 N N . ARG A 1 98 ? 19.202 9.599 -14.898 1.00 98.38 98 ARG A N 1
ATOM 766 C CA . ARG A 1 98 ? 20.301 10.527 -15.136 1.00 98.38 98 ARG A CA 1
ATOM 767 C C . ARG A 1 98 ? 21.606 9.771 -15.387 1.00 98.38 98 ARG A C 1
ATOM 769 O O . ARG A 1 98 ? 22.052 9.025 -14.503 1.00 98.38 98 ARG A O 1
ATOM 776 N N . PRO A 1 99 ? 22.256 9.980 -16.544 1.00 97.88 99 PRO A N 1
ATOM 777 C CA . PRO A 1 99 ? 23.594 9.463 -16.798 1.00 97.88 99 PRO A CA 1
ATOM 778 C C . PRO A 1 99 ? 24.629 10.049 -15.831 1.00 97.88 99 PRO A C 1
ATOM 780 O O . PRO A 1 99 ? 24.539 11.203 -15.412 1.00 97.88 99 PRO A O 1
ATOM 783 N N . LYS A 1 100 ? 25.656 9.271 -15.485 1.00 97.12 100 LYS A N 1
ATOM 784 C CA . LYS A 1 100 ? 26.737 9.730 -14.606 1.00 97.12 100 LYS A CA 1
ATOM 785 C C . LYS A 1 100 ? 27.878 10.333 -15.409 1.00 97.12 100 LYS A C 1
ATOM 787 O O . LYS A 1 100 ? 28.817 9.636 -15.794 1.00 97.12 100 LYS A O 1
ATOM 792 N N . TYR A 1 101 ? 27.859 11.641 -15.611 1.00 92.38 101 TYR A N 1
ATOM 793 C CA . TYR A 1 101 ? 28.945 12.326 -16.312 1.00 92.38 101 TYR A CA 1
ATOM 794 C C . TYR A 1 101 ? 30.202 12.505 -15.429 1.00 92.38 101 TYR A C 1
ATOM 796 O O . TYR A 1 101 ? 30.083 12.723 -14.219 1.00 92.38 101 TYR A O 1
ATOM 804 N N . PRO A 1 102 ? 31.427 12.407 -15.992 1.00 92.12 102 PRO A N 1
ATOM 805 C CA . PRO A 1 102 ? 31.761 12.154 -17.401 1.00 92.12 102 PRO A CA 1
ATOM 806 C C . PRO A 1 102 ? 31.962 10.656 -17.739 1.00 92.12 102 PRO A C 1
ATOM 808 O O . PRO A 1 102 ? 32.681 10.339 -18.680 1.00 92.12 102 PRO A O 1
ATOM 811 N N . ILE A 1 103 ? 31.436 9.722 -16.933 1.00 90.75 103 ILE A N 1
ATOM 812 C CA . ILE A 1 103 ? 31.568 8.273 -17.195 1.00 90.75 103 ILE A CA 1
ATOM 813 C C . ILE A 1 103 ? 30.671 7.862 -18.366 1.00 90.75 103 ILE A C 1
ATOM 815 O O . ILE A 1 103 ? 31.120 7.143 -19.257 1.00 90.75 103 ILE A O 1
ATOM 819 N N . ALA A 1 104 ? 29.424 8.330 -18.354 1.00 90.88 104 ALA A N 1
ATOM 820 C CA . ALA A 1 104 ? 28.509 8.243 -19.482 1.00 90.88 104 ALA A CA 1
ATOM 821 C C . ALA A 1 104 ? 28.945 9.168 -20.628 1.00 90.88 104 ALA A C 1
ATOM 823 O O . ALA A 1 104 ? 29.492 10.247 -20.385 1.00 90.88 104 ALA A O 1
ATOM 824 N N . VAL A 1 105 ? 28.674 8.740 -21.864 1.00 88.94 105 VAL A N 1
ATOM 825 C CA . VAL A 1 105 ? 28.953 9.518 -23.083 1.00 88.94 105 VAL A CA 1
ATOM 826 C C . VAL A 1 105 ? 27.804 10.480 -23.369 1.00 88.94 105 VAL A C 1
ATOM 828 O O . VAL A 1 105 ? 28.027 11.681 -23.486 1.00 88.94 105 VAL A O 1
ATOM 831 N N . ASP A 1 106 ? 26.585 9.951 -23.436 1.00 94.31 106 ASP A N 1
ATOM 832 C CA . ASP A 1 106 ? 25.358 10.690 -23.723 1.00 94.31 106 ASP A CA 1
ATOM 833 C C . ASP A 1 106 ? 24.137 9.953 -23.145 1.00 94.31 106 ASP A C 1
ATOM 835 O O . ASP A 1 106 ? 24.239 8.822 -22.648 1.00 94.31 106 ASP A O 1
ATOM 839 N N . TYR A 1 107 ? 22.973 10.600 -2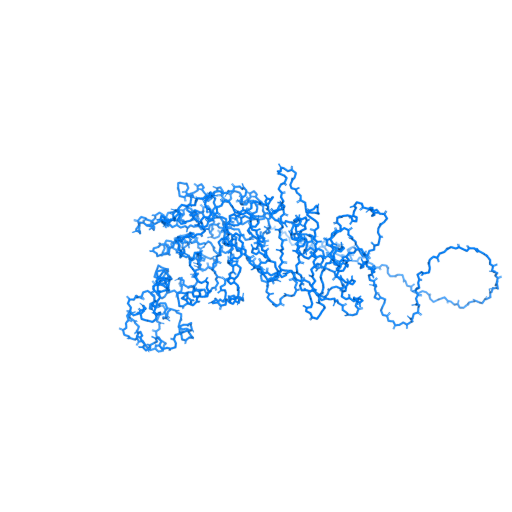3.202 1.00 96.75 107 TYR A N 1
ATOM 840 C CA . TYR A 1 107 ? 21.728 10.071 -22.654 1.00 96.75 107 TYR A CA 1
ATOM 841 C C . TYR A 1 107 ? 21.242 8.800 -23.364 1.00 96.75 107 TYR A C 1
ATOM 843 O O . TYR A 1 107 ? 20.871 7.829 -22.702 1.00 96.75 107 TYR A O 1
ATOM 851 N N . VAL A 1 108 ? 21.268 8.780 -24.700 1.00 97.25 108 VAL A N 1
ATOM 852 C CA . VAL A 1 108 ? 20.713 7.686 -25.514 1.00 97.25 108 VAL A CA 1
ATOM 853 C C . VAL A 1 108 ? 21.555 6.424 -25.372 1.00 97.25 108 VAL A C 1
ATOM 855 O O . VAL A 1 108 ? 20.999 5.348 -25.147 1.00 97.25 108 VAL A O 1
ATOM 858 N N . SER A 1 109 ? 22.883 6.539 -25.433 1.00 96.31 109 SER A N 1
ATOM 859 C CA . SER A 1 109 ? 23.779 5.390 -25.260 1.00 96.31 109 SER A CA 1
ATOM 860 C C . SER A 1 109 ? 23.709 4.808 -23.850 1.00 96.31 109 SER A C 1
ATOM 862 O O . SER A 1 109 ? 23.698 3.584 -23.689 1.00 96.31 109 SER A O 1
ATOM 864 N N . THR A 1 110 ? 23.552 5.659 -22.831 1.00 97.62 110 THR A N 1
ATOM 865 C CA . THR A 1 110 ? 23.322 5.220 -21.445 1.00 97.62 110 THR A CA 1
ATOM 866 C C . THR A 1 110 ? 21.975 4.509 -21.302 1.00 97.62 110 THR A C 1
ATOM 868 O O . THR A 1 110 ? 21.904 3.442 -20.693 1.00 97.62 110 THR A O 1
ATOM 871 N N . ALA A 1 111 ? 20.908 5.048 -21.900 1.00 98.19 111 ALA A N 1
ATOM 872 C CA . ALA A 1 111 ? 19.588 4.421 -21.908 1.00 98.19 111 ALA A CA 1
ATOM 873 C C . ALA A 1 111 ? 19.603 3.058 -22.625 1.00 98.19 111 ALA A C 1
ATOM 875 O O . ALA A 1 111 ? 19.037 2.082 -22.130 1.00 98.19 111 ALA A O 1
ATOM 876 N N . ALA A 1 112 ? 20.304 2.955 -23.756 1.00 98.06 112 ALA A N 1
ATOM 877 C CA . ALA A 1 112 ? 20.474 1.703 -24.486 1.00 98.06 112 ALA A CA 1
ATOM 878 C C . ALA A 1 112 ? 21.241 0.657 -23.660 1.00 98.06 112 ALA A C 1
ATOM 880 O O . ALA A 1 112 ? 20.842 -0.507 -23.614 1.00 98.06 112 ALA A O 1
ATOM 881 N N . HIS A 1 113 ? 22.302 1.063 -22.956 1.00 97.81 113 HIS A N 1
ATOM 882 C CA . HIS A 1 113 ? 23.016 0.185 -22.028 1.00 97.81 113 HIS A CA 1
ATOM 883 C C . HIS A 1 113 ? 22.129 -0.245 -20.847 1.00 97.81 113 HIS A C 1
ATOM 885 O O . HIS A 1 113 ? 22.155 -1.411 -20.454 1.00 97.81 113 HIS A O 1
ATOM 891 N N . PHE A 1 114 ? 21.282 0.653 -20.331 1.00 98.38 114 PHE A N 1
ATOM 892 C CA . PHE A 1 114 ? 20.302 0.335 -19.290 1.00 98.38 114 PHE A CA 1
ATOM 893 C C . PHE A 1 114 ? 19.310 -0.733 -19.763 1.00 98.38 114 PHE A C 1
ATOM 895 O O . PHE A 1 114 ? 19.045 -1.693 -19.037 1.00 98.38 114 PHE A O 1
ATOM 902 N N . ALA A 1 115 ? 18.781 -0.602 -20.983 1.00 98.50 115 ALA A N 1
ATOM 903 C CA . ALA A 1 115 ? 17.887 -1.589 -21.586 1.00 98.50 115 ALA A CA 1
ATOM 904 C C . ALA A 1 115 ? 18.588 -2.941 -21.818 1.00 98.50 115 ALA A C 1
ATOM 906 O O . ALA A 1 115 ? 18.003 -3.989 -21.525 1.00 98.50 115 ALA A O 1
ATOM 907 N N . ALA A 1 116 ? 19.855 -2.926 -22.246 1.00 97.62 116 ALA A N 1
ATOM 908 C CA . ALA A 1 116 ? 20.679 -4.123 -22.414 1.00 97.62 116 ALA A CA 1
ATOM 909 C C . ALA A 1 116 ? 20.858 -4.894 -21.091 1.00 97.62 116 ALA A C 1
ATOM 911 O O . ALA A 1 116 ? 20.502 -6.070 -21.018 1.00 97.62 116 ALA A O 1
ATOM 912 N N . GLU A 1 117 ? 21.319 -4.220 -20.029 1.00 97.19 117 GLU A N 1
ATOM 913 C CA . GLU A 1 117 ? 21.524 -4.787 -18.678 1.00 97.19 117 GLU A CA 1
ATOM 914 C C . GLU A 1 117 ? 20.207 -5.156 -17.960 1.00 97.19 117 GLU A C 1
ATOM 916 O O . GLU A 1 117 ? 20.213 -5.792 -16.904 1.00 97.19 117 GLU A O 1
ATOM 921 N N . SER A 1 118 ? 19.064 -4.766 -18.532 1.00 97.88 118 SER A N 1
ATOM 922 C CA . SER A 1 118 ? 17.718 -5.087 -18.040 1.00 97.88 118 SER A CA 1
ATOM 923 C C . SER A 1 118 ? 17.002 -6.156 -18.879 1.00 97.88 118 SER A C 1
ATOM 925 O O . SER A 1 118 ? 15.819 -6.412 -18.650 1.00 97.88 118 SER A O 1
ATOM 927 N N . SER A 1 119 ? 17.669 -6.759 -19.872 1.00 97.88 119 SER A N 1
ATOM 928 C CA . SER A 1 119 ? 17.061 -7.768 -20.749 1.00 97.88 119 SER A CA 1
ATOM 929 C C . SER A 1 119 ? 18.035 -8.869 -21.181 1.00 97.88 119 SER A C 1
ATOM 931 O O . SER A 1 119 ? 18.142 -9.890 -20.506 1.00 97.88 119 SER A O 1
ATOM 933 N N . THR A 1 120 ? 18.717 -8.694 -22.309 1.00 96.00 120 THR A N 1
ATOM 934 C CA . THR A 1 120 ? 19.431 -9.754 -23.048 1.00 96.00 120 THR A CA 1
ATOM 935 C C . THR A 1 120 ? 20.919 -9.464 -23.238 1.00 96.00 120 THR A C 1
ATOM 937 O O . THR A 1 120 ? 21.651 -10.304 -23.769 1.00 96.00 120 THR A O 1
ATOM 940 N N . GLY A 1 121 ? 21.370 -8.272 -22.849 1.00 89.81 121 GLY A N 1
ATOM 941 C CA . GLY A 1 121 ? 22.715 -7.782 -23.102 1.00 89.81 121 GLY A CA 1
ATOM 942 C C . GLY A 1 121 ? 23.617 -7.768 -21.875 1.00 89.81 121 GLY A C 1
ATOM 943 O O . GLY A 1 121 ? 23.265 -8.206 -20.784 1.00 89.81 121 GLY A O 1
ATOM 944 N N . THR A 1 122 ? 24.818 -7.243 -22.091 1.00 88.75 122 THR A N 1
ATOM 945 C CA . THR A 1 122 ? 25.783 -6.875 -21.053 1.00 88.75 122 THR A CA 1
ATOM 946 C C . THR A 1 122 ? 26.641 -5.718 -21.579 1.00 88.75 122 THR A C 1
ATOM 948 O O . THR A 1 122 ? 26.424 -5.232 -22.691 1.00 88.75 122 THR A O 1
ATOM 951 N N . ASN A 1 123 ? 27.643 -5.275 -20.831 1.00 82.38 123 ASN A N 1
ATOM 952 C CA . ASN A 1 123 ? 28.515 -4.158 -21.194 1.00 82.38 123 ASN A CA 1
ATOM 953 C C . ASN A 1 123 ? 29.431 -4.384 -22.423 1.00 82.38 123 ASN A C 1
ATOM 955 O O . ASN A 1 123 ? 30.131 -3.458 -22.839 1.00 82.38 123 ASN A O 1
ATOM 959 N N . VAL A 1 124 ? 29.460 -5.593 -22.996 1.00 80.38 124 VAL A N 1
ATOM 960 C CA . VAL A 1 124 ? 30.249 -5.972 -24.180 1.00 80.38 124 VAL A CA 1
ATOM 961 C C . VAL A 1 124 ? 29.473 -6.930 -25.086 1.00 80.38 124 VAL A C 1
ATOM 963 O O . VAL A 1 124 ? 28.589 -7.656 -24.637 1.00 80.38 124 VAL A O 1
ATOM 966 N N . ASN A 1 125 ? 29.853 -6.998 -26.365 1.00 84.38 125 ASN A N 1
ATOM 967 C CA . ASN A 1 125 ? 29.319 -8.009 -27.277 1.00 84.38 125 ASN A CA 1
ATOM 968 C C . ASN A 1 125 ? 29.747 -9.417 -26.849 1.00 84.38 125 ASN A C 1
ATOM 970 O O . ASN A 1 125 ? 30.920 -9.662 -26.560 1.00 84.38 125 ASN A O 1
ATOM 974 N N . VAL A 1 126 ? 28.804 -10.357 -26.900 1.00 87.44 126 VAL A N 1
ATOM 975 C CA . VAL A 1 126 ? 29.044 -11.773 -26.603 1.00 87.44 126 VAL A CA 1
ATOM 976 C C . VAL A 1 126 ? 28.786 -12.624 -27.841 1.00 87.44 126 VAL A C 1
ATOM 978 O O . VAL A 1 126 ? 27.789 -12.440 -28.541 1.00 87.44 126 VAL A O 1
ATOM 981 N N . CYS A 1 127 ? 29.685 -13.574 -28.111 1.00 88.75 127 CYS A N 1
ATOM 982 C CA . CYS A 1 127 ? 29.642 -14.431 -29.302 1.00 88.75 127 CYS A CA 1
ATOM 983 C C . CYS A 1 127 ? 28.464 -15.420 -29.331 1.00 88.75 127 CYS A C 1
ATOM 985 O O . CYS A 1 127 ? 28.262 -16.091 -30.336 1.00 88.75 127 CYS A O 1
ATOM 987 N N . THR A 1 128 ? 27.706 -15.516 -28.238 1.00 92.88 128 THR A N 1
ATOM 988 C CA . THR A 1 128 ? 26.514 -16.360 -28.105 1.00 92.88 128 THR A CA 1
ATOM 989 C C . THR A 1 128 ? 25.223 -15.654 -28.515 1.00 92.88 128 THR A C 1
ATOM 991 O O . THR A 1 128 ? 24.175 -16.286 -28.488 1.00 92.88 128 THR A O 1
ATOM 994 N N . THR A 1 129 ? 25.272 -14.360 -28.855 1.00 94.94 129 THR A N 1
ATOM 995 C CA . THR A 1 129 ? 24.096 -13.623 -29.343 1.00 94.94 129 THR A CA 1
ATOM 996 C C . THR A 1 129 ? 23.678 -14.163 -30.709 1.00 94.94 129 THR A C 1
ATOM 998 O O . THR A 1 129 ? 24.507 -14.238 -31.615 1.00 94.94 129 THR A O 1
ATOM 1001 N N . ASP A 1 130 ? 22.394 -14.468 -30.870 1.00 93.88 130 ASP A N 1
ATOM 1002 C CA . ASP A 1 130 ? 21.773 -14.851 -32.137 1.00 93.88 130 ASP A CA 1
ATOM 1003 C C . ASP A 1 130 ? 20.541 -13.980 -32.459 1.00 93.88 130 ASP A C 1
ATOM 1005 O O . ASP A 1 130 ? 20.082 -13.182 -31.635 1.00 93.88 130 ASP A O 1
ATOM 1009 N N . ASP A 1 131 ? 19.990 -14.138 -33.665 1.00 95.00 131 ASP A N 1
ATOM 1010 C CA . ASP A 1 131 ? 18.826 -13.367 -34.128 1.00 95.00 131 ASP A CA 1
ATOM 1011 C C . ASP A 1 131 ? 17.593 -13.578 -33.234 1.00 95.00 131 ASP A C 1
ATOM 1013 O O . ASP A 1 131 ? 16.764 -12.680 -33.068 1.00 95.00 131 ASP A O 1
ATOM 1017 N N . HIS A 1 132 ? 17.466 -14.764 -32.626 1.00 95.81 132 HIS A N 1
ATOM 1018 C CA . HIS A 1 132 ? 16.371 -15.050 -31.708 1.00 95.81 132 HIS A CA 1
ATOM 1019 C C . HIS A 1 132 ? 16.503 -14.240 -30.417 1.00 95.81 132 HIS A C 1
ATOM 1021 O O . HIS A 1 132 ? 15.523 -13.638 -29.979 1.00 95.81 132 HIS A O 1
ATOM 1027 N N . THR A 1 133 ? 17.705 -14.168 -29.850 1.00 96.56 133 THR A N 1
ATOM 1028 C CA . THR A 1 133 ? 18.014 -13.345 -28.676 1.00 96.56 133 THR A CA 1
ATOM 1029 C C . THR A 1 133 ? 17.689 -11.883 -28.960 1.00 96.56 133 THR A C 1
ATOM 1031 O O . THR A 1 133 ? 16.981 -11.255 -28.180 1.00 96.56 133 THR A O 1
ATOM 1034 N N . MET A 1 134 ? 18.108 -11.371 -30.121 1.00 94.62 134 MET A N 1
ATOM 1035 C CA . MET A 1 134 ? 17.816 -9.993 -30.530 1.00 94.62 134 MET A CA 1
ATOM 1036 C C . MET A 1 134 ? 16.309 -9.719 -30.666 1.00 94.62 134 MET A C 1
ATOM 1038 O O . MET A 1 134 ? 15.847 -8.617 -30.388 1.00 94.62 134 MET A O 1
ATOM 1042 N N . SER A 1 135 ? 15.514 -10.726 -31.049 1.00 95.69 135 SER A N 1
ATOM 1043 C CA . SER A 1 135 ? 14.054 -10.590 -31.181 1.00 95.69 135 SER A CA 1
ATOM 1044 C C . SER A 1 135 ? 13.305 -10.390 -29.858 1.00 95.69 135 SER A C 1
ATOM 1046 O O . SER A 1 135 ? 12.109 -10.090 -29.875 1.00 95.69 135 SER A O 1
ATOM 1048 N N . VAL A 1 136 ? 13.974 -10.584 -28.717 1.00 97.75 136 VAL A N 1
ATOM 1049 C CA . VAL A 1 136 ? 13.400 -10.399 -27.376 1.00 97.75 136 VAL A CA 1
ATOM 1050 C C . VAL A 1 136 ? 14.122 -9.319 -26.568 1.00 97.75 136 VAL A C 1
ATOM 1052 O O . VAL A 1 136 ? 13.892 -9.215 -25.366 1.00 97.75 136 VAL A O 1
ATOM 1055 N N . ASP A 1 137 ? 14.954 -8.497 -27.211 1.00 98.50 137 ASP A N 1
ATOM 1056 C CA . ASP A 1 137 ? 15.598 -7.346 -26.576 1.00 98.50 137 ASP A CA 1
ATOM 1057 C C . ASP A 1 137 ? 14.547 -6.380 -25.997 1.00 98.50 137 ASP A C 1
ATOM 1059 O O . ASP A 1 137 ? 13.524 -6.098 -26.628 1.00 98.50 137 ASP A O 1
ATOM 1063 N N . ALA A 1 138 ? 14.806 -5.832 -24.807 1.00 98.62 138 ALA A N 1
ATOM 1064 C CA . ALA A 1 138 ? 14.080 -4.646 -24.364 1.00 98.62 138 ALA A CA 1
ATOM 1065 C C . ALA A 1 138 ? 14.614 -3.424 -25.112 1.00 98.62 138 ALA A C 1
ATOM 1067 O O . ALA A 1 138 ? 15.821 -3.292 -25.286 1.00 98.62 138 ALA A O 1
ATOM 1068 N N . VAL A 1 139 ? 13.742 -2.513 -25.534 1.00 98.50 139 VAL A N 1
ATOM 1069 C CA . VAL A 1 139 ? 14.152 -1.358 -26.344 1.00 98.50 139 VAL A CA 1
ATOM 1070 C C . VAL A 1 139 ? 13.690 -0.050 -25.726 1.00 98.50 139 VAL A C 1
ATOM 1072 O O . VAL A 1 139 ? 12.553 0.079 -25.272 1.00 98.50 139 VAL A O 1
ATOM 1075 N N . VAL A 1 140 ? 14.584 0.935 -25.714 1.00 98.75 140 VAL A N 1
ATOM 1076 C CA . VAL A 1 140 ? 14.250 2.330 -25.436 1.00 98.75 140 VAL A CA 1
ATOM 1077 C C . VAL A 1 140 ? 13.455 2.855 -26.625 1.00 98.75 140 VAL A C 1
ATOM 1079 O O . VAL A 1 140 ? 13.963 2.834 -27.747 1.00 98.75 140 VAL A O 1
ATOM 1082 N N . TYR A 1 141 ? 12.226 3.307 -26.390 1.00 98.69 141 TYR A N 1
ATOM 1083 C CA . TYR A 1 141 ? 11.356 3.829 -27.451 1.00 98.69 141 TYR A CA 1
ATOM 1084 C C . TYR A 1 141 ? 11.076 5.327 -27.322 1.00 98.69 141 TYR A C 1
ATOM 1086 O O . TYR A 1 141 ? 10.687 5.959 -28.295 1.00 98.69 141 TYR A O 1
ATOM 1094 N N . GLU A 1 142 ? 11.324 5.916 -26.151 1.00 98.56 142 GLU A N 1
ATOM 1095 C CA . GLU A 1 142 ? 11.165 7.351 -25.922 1.00 98.56 142 GLU A CA 1
ATOM 1096 C C . GLU A 1 142 ? 12.217 7.836 -24.922 1.00 98.56 142 GLU A C 1
ATOM 1098 O O . GLU A 1 142 ? 12.482 7.176 -23.909 1.00 98.56 142 GLU A O 1
ATOM 1103 N N . VAL A 1 143 ? 12.809 8.994 -25.210 1.00 98.00 143 VAL A N 1
ATOM 1104 C CA . VAL A 1 143 ? 13.720 9.712 -24.315 1.00 98.00 143 VAL A CA 1
ATOM 1105 C C . VAL A 1 143 ? 13.424 11.207 -24.368 1.00 98.00 143 VAL A C 1
ATOM 1107 O O . VAL A 1 143 ? 13.128 11.741 -25.435 1.00 98.00 143 VAL A O 1
ATOM 1110 N N . ASP A 1 144 ? 13.553 11.872 -23.228 1.00 97.88 144 ASP A N 1
ATOM 1111 C CA . ASP A 1 144 ? 13.577 13.329 -23.110 1.00 97.88 144 ASP A CA 1
ATOM 1112 C C . ASP A 1 144 ? 14.647 13.680 -22.069 1.00 97.88 144 ASP A C 1
ATOM 1114 O O . ASP A 1 144 ? 14.463 13.450 -20.873 1.00 97.88 144 ASP A O 1
ATOM 1118 N N . GLU A 1 145 ? 15.808 14.144 -22.537 1.00 97.06 145 GLU A N 1
ATOM 1119 C CA . GLU A 1 145 ? 16.965 14.418 -21.679 1.00 97.06 145 GLU A CA 1
ATOM 1120 C C . GLU A 1 145 ? 16.717 15.605 -20.738 1.00 97.06 145 GLU A C 1
ATOM 1122 O O . GLU A 1 145 ? 17.146 15.550 -19.585 1.00 97.06 145 GLU A O 1
ATOM 1127 N N . ASP A 1 146 ? 15.981 16.629 -21.186 1.00 97.12 146 ASP A N 1
ATOM 1128 C CA . ASP A 1 146 ? 15.679 17.818 -20.378 1.00 97.12 146 ASP A CA 1
ATOM 1129 C C . ASP A 1 146 ? 14.784 17.454 -19.185 1.00 97.12 146 ASP A C 1
ATOM 1131 O O . ASP A 1 146 ? 14.953 17.968 -18.076 1.00 97.12 146 ASP A O 1
ATOM 1135 N N . GLU A 1 147 ? 13.871 16.507 -19.393 1.00 97.56 147 GLU A N 1
ATOM 1136 C CA . GLU A 1 147 ? 13.010 15.955 -18.352 1.00 97.56 147 GLU A CA 1
ATOM 1137 C C . GLU A 1 147 ? 13.622 14.743 -17.632 1.00 97.56 147 GLU A C 1
ATOM 1139 O O . GLU A 1 147 ? 12.981 14.172 -16.747 1.00 97.56 147 GLU A O 1
ATOM 1144 N N . GLU A 1 148 ? 14.835 14.313 -17.983 1.00 98.19 148 GLU A N 1
ATOM 1145 C CA . GLU A 1 148 ? 15.448 13.068 -17.503 1.00 98.19 148 GLU A CA 1
ATOM 1146 C C . GLU A 1 148 ? 14.539 11.831 -17.705 1.00 98.19 148 GLU A C 1
ATOM 1148 O O . GLU A 1 148 ? 14.599 10.874 -16.931 1.00 98.19 148 GLU A O 1
ATOM 1153 N N . LEU A 1 149 ? 13.660 11.833 -18.712 1.00 98.69 149 LEU A N 1
ATOM 1154 C CA . LEU A 1 149 ? 12.712 10.756 -18.994 1.00 98.69 149 LEU A CA 1
ATOM 1155 C C . LEU A 1 149 ? 13.320 9.704 -19.925 1.00 98.69 149 LEU A C 1
ATOM 1157 O O . LEU A 1 149 ? 13.835 10.005 -20.999 1.00 98.69 149 LEU A O 1
ATOM 1161 N N . MET A 1 150 ? 13.142 8.441 -19.549 1.00 98.69 150 MET A N 1
ATOM 1162 C CA . MET A 1 150 ? 13.455 7.281 -20.378 1.00 98.69 150 MET A CA 1
ATOM 1163 C C . MET A 1 150 ? 12.296 6.288 -20.311 1.00 98.69 150 MET A C 1
ATOM 1165 O O . MET A 1 150 ? 11.932 5.845 -19.217 1.00 98.69 150 MET A O 1
ATOM 1169 N N . LYS A 1 151 ? 11.741 5.884 -21.459 1.00 98.88 151 LYS A N 1
ATOM 1170 C CA . LYS A 1 151 ? 10.751 4.802 -21.531 1.00 98.88 151 LYS A CA 1
ATOM 1171 C C . LYS A 1 151 ? 11.297 3.588 -22.274 1.00 98.88 151 LYS A C 1
ATOM 1173 O O . LYS A 1 151 ? 11.854 3.700 -23.367 1.00 98.88 151 LYS A O 1
ATOM 1178 N N . ILE A 1 152 ? 11.113 2.414 -21.670 1.00 98.94 152 ILE A N 1
ATOM 1179 C CA . ILE A 1 152 ? 11.585 1.127 -22.195 1.00 98.94 152 ILE A CA 1
ATOM 1180 C C . ILE A 1 152 ? 10.400 0.181 -22.392 1.00 98.94 152 ILE A C 1
ATOM 1182 O O . ILE A 1 152 ? 9.537 0.059 -21.517 1.00 98.94 152 ILE A O 1
ATOM 1186 N N . ALA A 1 153 ? 10.379 -0.503 -23.534 1.00 98.88 153 ALA A N 1
ATOM 1187 C CA . ALA A 1 153 ? 9.456 -1.581 -23.852 1.00 98.88 153 ALA A CA 1
ATOM 1188 C C . ALA A 1 153 ? 10.147 -2.936 -23.651 1.00 98.88 153 ALA A C 1
ATOM 1190 O O . ALA A 1 153 ? 11.152 -3.235 -24.291 1.00 98.88 153 ALA A O 1
ATOM 1191 N N . TYR A 1 154 ? 9.595 -3.764 -22.767 1.00 98.88 154 TYR A N 1
ATOM 1192 C CA . TYR A 1 154 ? 10.097 -5.095 -22.430 1.00 98.88 154 TYR A CA 1
ATOM 1193 C C . TYR A 1 154 ? 9.187 -6.167 -23.031 1.00 98.88 154 TYR A C 1
ATOM 1195 O O . TYR A 1 154 ? 8.034 -6.277 -22.596 1.00 98.88 154 TYR A O 1
ATOM 1203 N N . PRO A 1 155 ? 9.660 -6.995 -23.978 1.00 98.75 155 PRO A N 1
ATOM 1204 C CA . PRO A 1 155 ? 8.868 -8.098 -24.504 1.00 98.75 155 PRO A CA 1
ATOM 1205 C C . PRO A 1 155 ? 8.367 -9.023 -23.390 1.00 98.75 155 PRO A C 1
ATOM 1207 O O . PRO A 1 155 ? 9.135 -9.504 -22.559 1.00 98.75 155 PRO A O 1
ATOM 1210 N N . VAL A 1 156 ? 7.070 -9.344 -23.395 1.00 98.62 156 VAL A N 1
ATOM 1211 C CA . VAL A 1 156 ? 6.421 -10.187 -22.368 1.00 98.62 156 VAL A CA 1
ATOM 1212 C C . VAL A 1 156 ? 7.062 -11.581 -22.251 1.00 98.62 156 VAL A C 1
ATOM 1214 O O . VAL A 1 156 ? 6.959 -12.239 -21.211 1.00 98.62 156 VAL A O 1
ATOM 1217 N N . LYS A 1 157 ? 7.735 -12.029 -23.317 1.00 98.06 157 LYS A N 1
ATOM 1218 C CA . LYS A 1 157 ? 8.476 -13.295 -23.385 1.00 98.06 157 LYS A CA 1
ATOM 1219 C C . LYS A 1 157 ? 9.681 -13.353 -22.438 1.00 98.06 157 LYS A C 1
ATOM 1221 O O . LYS A 1 157 ? 10.102 -14.455 -22.116 1.00 98.06 157 LYS A O 1
ATOM 1226 N N . LEU A 1 158 ? 10.206 -12.209 -21.990 1.00 98.69 158 LEU A N 1
ATOM 1227 C CA . LEU A 1 158 ? 11.325 -12.153 -21.043 1.00 98.69 158 LEU A CA 1
ATOM 1228 C C . LEU A 1 158 ? 10.926 -12.581 -19.627 1.00 98.69 158 LEU A C 1
ATOM 1230 O O . LEU A 1 158 ? 11.757 -13.089 -18.878 1.00 98.69 158 LEU A O 1
ATOM 1234 N N . PHE A 1 159 ? 9.670 -12.352 -19.237 1.00 98.75 159 PHE A N 1
ATOM 1235 C CA . PHE A 1 159 ? 9.249 -12.551 -17.854 1.00 98.75 159 PHE A CA 1
ATOM 1236 C C . PHE A 1 159 ? 8.964 -14.021 -17.550 1.00 98.75 159 PHE A C 1
ATOM 1238 O O . PHE A 1 159 ? 8.085 -14.639 -18.165 1.00 98.75 159 PHE A O 1
ATOM 1245 N N . ASP A 1 160 ? 9.666 -14.524 -16.538 1.00 98.69 160 ASP A N 1
ATOM 1246 C CA . ASP A 1 160 ? 9.635 -15.909 -16.084 1.00 98.69 160 ASP A CA 1
ATOM 1247 C C . ASP A 1 160 ? 8.240 -16.339 -15.608 1.00 98.69 160 ASP A C 1
ATOM 1249 O O . ASP A 1 160 ? 7.415 -15.528 -15.158 1.00 98.69 160 ASP A O 1
ATOM 1253 N N . ARG A 1 161 ? 7.978 -17.643 -15.717 1.00 98.50 161 ARG A N 1
ATOM 1254 C CA . ARG A 1 161 ? 6.694 -18.282 -15.434 1.00 98.50 161 ARG A CA 1
ATOM 1255 C C . ARG A 1 161 ? 6.886 -19.471 -14.519 1.00 98.50 161 ARG A C 1
ATOM 1257 O O . ARG A 1 161 ? 7.846 -20.227 -14.620 1.00 98.50 161 ARG A O 1
ATOM 1264 N N . ASN A 1 162 ? 5.899 -19.696 -13.669 1.00 98.44 162 ASN A N 1
ATOM 1265 C CA . ASN A 1 162 ? 5.872 -20.891 -12.848 1.00 98.44 162 ASN A CA 1
ATOM 1266 C C . ASN A 1 162 ? 5.789 -22.148 -13.723 1.00 98.44 162 ASN A C 1
ATOM 1268 O O . ASN A 1 162 ? 4.896 -22.276 -14.561 1.00 98.44 162 ASN A O 1
ATOM 1272 N N . ILE A 1 163 ? 6.630 -23.138 -13.430 1.00 98.62 163 ILE A N 1
ATOM 1273 C CA . ILE A 1 163 ? 6.513 -24.484 -14.013 1.00 98.62 163 ILE A CA 1
ATOM 1274 C C . ILE A 1 163 ? 5.207 -25.166 -13.566 1.00 98.62 163 ILE A C 1
ATOM 1276 O O . ILE A 1 163 ? 4.620 -25.944 -14.310 1.00 98.62 163 ILE A O 1
ATOM 1280 N N . THR A 1 164 ? 4.744 -24.880 -12.347 1.00 98.44 164 THR A N 1
ATOM 1281 C CA . THR A 1 164 ? 3.620 -25.581 -11.708 1.00 98.44 164 THR A CA 1
ATOM 1282 C C . THR A 1 164 ? 2.250 -25.211 -12.271 1.00 98.44 164 THR A C 1
ATOM 1284 O O . THR A 1 164 ? 1.354 -26.050 -12.263 1.00 98.44 164 THR A O 1
ATOM 1287 N N . ASP A 1 165 ? 2.064 -23.971 -12.726 1.00 98.25 165 ASP A N 1
ATOM 1288 C CA . ASP A 1 165 ? 0.753 -23.456 -13.143 1.00 98.25 165 ASP A CA 1
ATOM 1289 C C . ASP A 1 165 ? 0.804 -22.458 -14.317 1.00 98.25 165 ASP A C 1
ATOM 1291 O O . ASP A 1 165 ? -0.237 -21.938 -14.722 1.00 98.25 165 ASP A O 1
ATOM 1295 N N . GLY A 1 166 ? 1.989 -22.168 -14.867 1.00 98.31 166 GLY A N 1
ATOM 1296 C CA . GLY A 1 166 ? 2.175 -21.221 -15.971 1.00 98.31 166 GLY A CA 1
ATOM 1297 C C . GLY A 1 166 ? 1.894 -19.752 -15.625 1.00 98.31 166 GLY A C 1
ATOM 1298 O O . GLY A 1 166 ? 1.945 -18.901 -16.519 1.00 98.31 166 GLY A O 1
ATOM 1299 N N . ARG A 1 167 ? 1.590 -19.431 -14.357 1.00 98.56 167 ARG A N 1
ATOM 1300 C CA . ARG A 1 167 ? 1.330 -18.060 -13.888 1.00 98.56 167 ARG A CA 1
ATOM 1301 C C . ARG A 1 167 ? 2.606 -17.221 -13.932 1.00 98.56 167 ARG A C 1
ATOM 1303 O O . ARG A 1 167 ? 3.722 -17.741 -13.893 1.00 98.56 167 ARG A O 1
ATOM 1310 N N . ALA A 1 168 ? 2.422 -15.908 -14.004 1.00 98.62 168 ALA A N 1
ATOM 1311 C CA . ALA A 1 168 ? 3.512 -14.946 -13.936 1.00 98.62 168 ALA A CA 1
ATOM 1312 C C . ALA A 1 168 ? 3.964 -14.723 -12.487 1.00 98.62 168 ALA A C 1
ATOM 1314 O O . ALA A 1 168 ? 3.206 -14.943 -11.540 1.00 98.62 168 ALA A O 1
ATOM 1315 N N . MET A 1 169 ? 5.190 -14.227 -12.319 1.00 98.44 169 MET A N 1
ATOM 1316 C CA . MET A 1 169 ? 5.734 -13.860 -11.014 1.00 98.44 169 MET A CA 1
ATOM 1317 C C . MET A 1 169 ? 6.287 -12.435 -11.019 1.00 98.44 169 MET A C 1
ATOM 1319 O O . MET A 1 169 ? 7.038 -12.030 -11.904 1.00 98.44 169 MET A O 1
ATOM 1323 N N . VAL A 1 170 ? 5.946 -11.669 -9.983 1.00 98.19 170 VAL A N 1
ATOM 1324 C CA . VAL A 1 170 ? 6.428 -10.289 -9.808 1.00 98.19 170 VAL A CA 1
ATOM 1325 C C . VAL A 1 170 ? 7.940 -10.233 -9.607 1.00 98.19 170 VAL A C 1
ATOM 1327 O O . VAL A 1 170 ? 8.562 -9.261 -10.026 1.00 98.19 170 VAL A O 1
ATOM 1330 N N . CYS A 1 171 ? 8.543 -11.265 -9.006 1.00 97.88 171 CYS A N 1
ATOM 1331 C CA . CYS A 1 171 ? 9.992 -11.331 -8.819 1.00 97.88 171 CYS A CA 1
ATOM 1332 C C . CYS A 1 171 ? 10.738 -11.147 -10.145 1.00 97.88 171 CYS A C 1
ATOM 1334 O O . CYS A 1 171 ? 11.649 -10.334 -10.199 1.00 97.88 171 CYS A O 1
ATOM 1336 N N . SER A 1 172 ? 10.300 -11.810 -11.222 1.00 98.62 172 SER A N 1
ATOM 1337 C CA . SER A 1 172 ? 10.935 -11.683 -12.540 1.00 98.62 172 SER A CA 1
ATOM 1338 C C . SER A 1 172 ? 10.799 -10.276 -13.124 1.00 98.62 172 SER A C 1
ATOM 1340 O O . SER A 1 172 ? 11.778 -9.750 -13.649 1.00 98.62 172 SER A O 1
ATOM 1342 N N . ILE A 1 173 ? 9.635 -9.628 -12.962 1.00 98.62 173 ILE A N 1
ATOM 1343 C CA . ILE A 1 173 ? 9.484 -8.213 -13.335 1.00 98.62 173 ILE A CA 1
ATOM 1344 C C . ILE A 1 173 ? 10.516 -7.381 -12.583 1.00 98.62 173 ILE A C 1
ATOM 1346 O O . ILE A 1 173 ? 11.306 -6.698 -13.220 1.00 98.62 173 ILE A O 1
ATOM 1350 N N . LEU A 1 174 ? 10.542 -7.464 -11.250 1.00 98.62 174 LEU A N 1
ATOM 1351 C CA . LEU A 1 174 ? 11.447 -6.668 -10.421 1.00 98.62 174 LEU A CA 1
ATOM 1352 C C . LEU A 1 174 ? 12.921 -6.901 -10.778 1.00 98.62 174 LEU A C 1
ATOM 1354 O O . LEU A 1 174 ? 13.675 -5.938 -10.875 1.00 98.62 174 LEU A O 1
ATOM 1358 N N . THR A 1 175 ? 13.322 -8.151 -11.011 1.00 98.75 175 THR A N 1
ATOM 1359 C CA . THR A 1 175 ? 14.692 -8.499 -11.402 1.00 98.75 175 THR A CA 1
ATOM 1360 C C . THR A 1 175 ? 15.097 -7.845 -12.721 1.00 98.75 175 THR A C 1
ATOM 1362 O O . THR A 1 175 ? 16.211 -7.337 -12.815 1.00 98.75 175 THR A O 1
ATOM 1365 N N . LEU A 1 176 ? 14.209 -7.828 -13.717 1.00 98.75 176 LEU A N 1
ATOM 1366 C CA . LEU A 1 176 ? 14.506 -7.252 -15.028 1.00 98.75 176 LEU A CA 1
ATOM 1367 C C . LEU A 1 176 ? 14.421 -5.722 -15.011 1.00 98.75 176 LEU A C 1
ATOM 1369 O O . LEU A 1 176 ? 15.367 -5.042 -15.389 1.00 98.75 176 LEU A O 1
ATOM 1373 N N . VAL A 1 177 ? 13.309 -5.159 -14.532 1.00 98.62 177 VAL A N 1
ATOM 1374 C CA . VAL A 1 177 ? 13.032 -3.722 -14.692 1.00 98.62 177 VAL A CA 1
ATOM 1375 C C . VAL A 1 177 ? 13.709 -2.856 -13.628 1.00 98.62 177 VAL A C 1
ATOM 1377 O O . VAL A 1 177 ? 13.914 -1.666 -13.864 1.00 98.62 177 VAL A O 1
ATOM 1380 N N . ILE A 1 178 ? 14.075 -3.413 -12.466 1.00 98.62 178 ILE A N 1
ATOM 1381 C CA . ILE A 1 178 ? 14.686 -2.662 -11.354 1.00 98.62 178 ILE A CA 1
ATOM 1382 C C . ILE A 1 178 ? 15.714 -3.476 -10.542 1.00 98.62 178 ILE A C 1
ATOM 1384 O O . ILE A 1 178 ? 15.894 -3.259 -9.344 1.00 98.62 178 ILE A O 1
ATOM 1388 N N . GLY A 1 179 ? 16.388 -4.431 -11.188 1.00 98.19 179 GLY A N 1
ATOM 1389 C CA . GLY A 1 179 ? 17.421 -5.269 -10.575 1.00 98.19 179 GLY A CA 1
ATOM 1390 C C . GLY A 1 179 ? 18.826 -4.706 -10.776 1.00 98.19 179 GLY A C 1
ATOM 1391 O O . GLY A 1 179 ? 19.195 -3.695 -10.179 1.00 98.19 179 GLY A O 1
ATOM 1392 N N . ASN A 1 180 ? 19.622 -5.362 -11.626 1.00 98.19 180 ASN A N 1
ATOM 1393 C CA . ASN A 1 180 ? 21.032 -5.011 -11.850 1.00 98.19 180 ASN A CA 1
ATOM 1394 C C . ASN A 1 180 ? 21.231 -3.580 -12.360 1.00 98.19 180 ASN A C 1
ATOM 1396 O O . ASN A 1 180 ? 22.233 -2.948 -12.025 1.00 98.19 180 ASN A O 1
ATOM 1400 N N . ASN A 1 181 ? 20.258 -3.035 -13.095 1.00 98.00 181 ASN A N 1
ATOM 1401 C CA . ASN A 1 181 ? 20.303 -1.656 -13.574 1.00 98.00 181 ASN A CA 1
ATOM 1402 C C . ASN A 1 181 ? 20.424 -0.617 -12.436 1.00 98.00 181 ASN A C 1
ATOM 1404 O O . ASN A 1 181 ? 20.996 0.457 -12.615 1.00 98.00 181 ASN A O 1
ATOM 1408 N N . GLN A 1 182 ? 20.019 -0.971 -11.210 1.00 98.56 182 GLN A N 1
ATOM 1409 C CA . GLN A 1 182 ? 20.220 -0.159 -10.009 1.00 98.56 182 GLN A CA 1
ATOM 1410 C C . GLN A 1 182 ? 21.652 -0.215 -9.455 1.00 98.56 182 GLN A C 1
ATOM 1412 O O . GLN A 1 182 ? 21.922 0.406 -8.426 1.00 98.56 182 GLN A O 1
ATOM 1417 N N . GLY A 1 183 ? 22.578 -0.916 -10.101 1.00 97.69 183 GLY A N 1
ATOM 1418 C CA . GLY A 1 183 ? 23.996 -0.981 -9.739 1.00 97.69 183 GLY A CA 1
ATOM 1419 C C . GLY A 1 183 ? 24.944 -0.458 -10.821 1.00 97.69 183 GLY A C 1
ATOM 1420 O O . GLY A 1 183 ? 26.156 -0.495 -10.615 1.00 97.69 183 GLY A O 1
ATOM 1421 N N . MET A 1 184 ? 24.421 0.015 -11.957 1.00 97.31 184 MET A N 1
ATOM 1422 C CA . MET A 1 184 ? 25.227 0.473 -13.093 1.00 97.31 184 MET A CA 1
ATOM 1423 C C . MET A 1 184 ? 26.122 1.664 -12.721 1.00 97.31 184 MET A C 1
ATOM 1425 O O . MET A 1 184 ? 25.680 2.627 -12.095 1.00 97.31 184 MET A O 1
ATOM 1429 N N . GLY A 1 185 ? 27.405 1.591 -13.090 1.00 96.31 185 GLY A N 1
ATOM 1430 C CA . GLY A 1 185 ? 28.424 2.577 -12.703 1.00 96.31 185 GLY A CA 1
ATOM 1431 C C . GLY A 1 185 ? 28.429 3.860 -13.541 1.00 96.31 185 GLY A C 1
ATOM 1432 O O . GLY A 1 185 ? 29.005 4.861 -13.114 1.00 96.31 185 GLY A O 1
ATOM 1433 N N . ASP A 1 186 ? 27.796 3.817 -14.706 1.00 95.81 186 ASP A N 1
ATOM 1434 C CA . ASP A 1 186 ? 27.595 4.892 -15.678 1.00 95.81 186 ASP A CA 1
ATOM 1435 C C . ASP A 1 186 ? 26.220 5.572 -15.547 1.00 95.81 186 ASP A C 1
ATOM 1437 O O . ASP A 1 186 ? 25.953 6.556 -16.229 1.00 95.81 186 ASP A O 1
ATOM 1441 N N . VAL A 1 187 ? 25.380 5.121 -14.609 1.00 98.00 187 VAL A N 1
ATOM 1442 C CA . VAL A 1 187 ? 24.072 5.714 -14.291 1.00 98.00 187 VAL A CA 1
ATOM 1443 C C . VAL A 1 187 ? 24.132 6.347 -12.903 1.00 98.00 187 VAL A C 1
ATOM 1445 O O . VAL A 1 187 ? 24.423 5.679 -11.908 1.00 98.00 187 VAL A O 1
ATOM 1448 N N . GLU A 1 188 ? 23.856 7.649 -12.803 1.00 98.25 188 GLU A N 1
ATOM 1449 C CA . GLU A 1 188 ? 23.844 8.350 -11.516 1.00 98.25 188 GLU A CA 1
ATOM 1450 C C . GLU A 1 188 ? 22.639 7.894 -10.698 1.00 98.25 188 GLU A C 1
ATOM 1452 O O . GLU A 1 188 ? 22.779 7.517 -9.529 1.00 98.25 188 GLU A O 1
ATOM 1457 N N . TYR A 1 189 ? 21.474 7.832 -11.343 1.00 98.62 189 TYR A N 1
ATOM 1458 C CA . TYR A 1 189 ? 20.258 7.247 -10.801 1.00 98.62 189 TYR A CA 1
ATOM 1459 C C . TYR A 1 189 ? 19.242 6.874 -11.882 1.00 98.62 189 TYR A C 1
ATOM 1461 O O . TYR A 1 189 ? 19.310 7.347 -13.011 1.00 98.62 189 TYR A O 1
ATOM 1469 N N . GLY A 1 190 ? 18.299 6.011 -11.508 1.00 98.44 190 GLY A N 1
ATOM 1470 C CA . GLY A 1 190 ? 17.180 5.585 -12.338 1.00 98.44 190 GLY A CA 1
ATOM 1471 C C . GLY A 1 190 ? 16.038 5.113 -11.445 1.00 98.44 190 GLY A C 1
ATOM 1472 O O . GLY A 1 190 ? 16.222 4.164 -10.679 1.00 98.44 190 GLY A O 1
ATOM 1473 N N . LYS A 1 191 ? 14.875 5.763 -11.524 1.00 98.81 191 LYS A N 1
ATOM 1474 C CA . LYS A 1 191 ? 13.686 5.437 -10.724 1.00 98.81 191 LYS A CA 1
ATOM 1475 C C . LYS A 1 191 ? 12.478 5.212 -11.609 1.00 98.81 191 LYS A C 1
ATOM 1477 O O . LYS A 1 191 ? 12.206 6.034 -12.473 1.00 98.81 191 LYS A O 1
ATOM 1482 N N . ILE A 1 192 ? 11.714 4.152 -11.358 1.00 98.88 192 ILE A N 1
ATOM 1483 C CA . ILE A 1 192 ? 10.454 3.910 -12.073 1.00 98.88 192 ILE A CA 1
ATOM 1484 C C . ILE A 1 192 ? 9.367 4.816 -11.508 1.00 98.88 192 ILE A C 1
ATOM 1486 O O . ILE A 1 192 ? 9.055 4.750 -10.314 1.00 98.88 192 ILE A O 1
ATOM 1490 N N . HIS A 1 193 ? 8.752 5.607 -12.382 1.00 98.62 193 HIS A N 1
ATOM 1491 C CA . HIS A 1 193 ? 7.607 6.447 -12.047 1.00 98.62 193 HIS A CA 1
ATOM 1492 C C . HIS A 1 193 ? 6.269 5.791 -12.396 1.00 98.62 193 HIS A C 1
ATOM 1494 O O . HIS A 1 193 ? 5.309 5.972 -11.646 1.00 98.62 193 HIS A O 1
ATOM 1500 N N . ASP A 1 194 ? 6.214 4.988 -13.461 1.00 98.81 194 ASP A N 1
ATOM 1501 C CA . ASP A 1 194 ? 5.029 4.215 -13.840 1.00 98.81 194 ASP A CA 1
ATOM 1502 C C . ASP A 1 194 ? 5.416 2.966 -14.649 1.00 98.81 194 ASP A C 1
ATOM 1504 O O . ASP A 1 194 ? 6.474 2.904 -15.277 1.00 98.81 194 ASP A O 1
ATOM 1508 N N . ILE A 1 195 ? 4.543 1.964 -14.620 1.00 98.81 195 ILE A N 1
ATOM 1509 C CA . ILE A 1 195 ? 4.699 0.690 -15.325 1.00 98.81 195 ILE A CA 1
ATOM 1510 C C . ILE A 1 195 ? 3.358 0.255 -15.907 1.00 98.81 195 ILE A C 1
ATOM 1512 O O . ILE A 1 195 ? 2.380 0.123 -15.175 1.00 98.81 195 ILE A O 1
ATOM 1516 N N . PHE A 1 196 ? 3.298 0.008 -17.207 1.00 98.88 196 PHE A N 1
ATOM 1517 C CA . PHE A 1 196 ? 2.146 -0.579 -17.879 1.00 98.88 196 PHE A CA 1
ATOM 1518 C C . PHE A 1 196 ? 2.305 -2.094 -17.976 1.00 98.88 196 PHE A C 1
ATOM 1520 O O . PHE A 1 196 ? 3.295 -2.589 -18.519 1.00 98.88 196 PHE A O 1
ATOM 1527 N N . ILE A 1 197 ? 1.308 -2.831 -17.487 1.00 98.81 197 ILE A N 1
ATOM 1528 C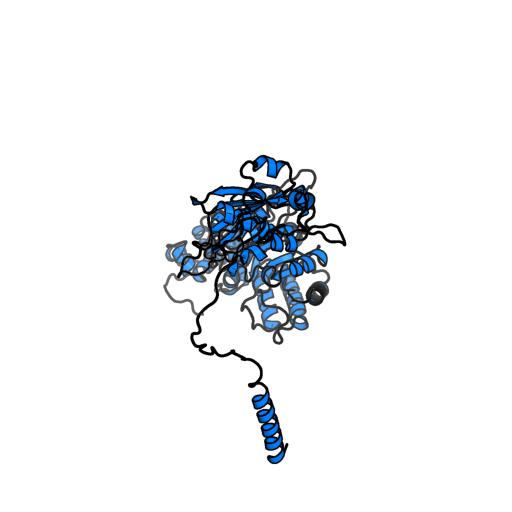 CA . ILE A 1 197 ? 1.229 -4.284 -17.653 1.00 98.81 197 ILE A CA 1
ATOM 1529 C C . ILE A 1 197 ? 0.126 -4.589 -18.672 1.00 98.81 197 ILE A C 1
ATOM 1531 O O . ILE A 1 197 ? -1.038 -4.298 -18.390 1.00 98.81 197 ILE A O 1
ATOM 1535 N N . PRO A 1 198 ? 0.430 -5.187 -19.835 1.00 98.50 198 PRO A N 1
ATOM 1536 C CA . PRO A 1 198 ? -0.584 -5.421 -20.854 1.00 98.50 198 PRO A CA 1
ATOM 1537 C C . PRO A 1 198 ? -1.636 -6.434 -20.364 1.00 98.50 198 PRO A C 1
ATOM 1539 O O . PRO A 1 198 ? -1.250 -7.439 -19.757 1.00 98.50 198 PRO A O 1
ATOM 1542 N N . PRO A 1 199 ? -2.942 -6.242 -20.646 1.00 98.06 199 PRO A N 1
ATOM 1543 C CA . PRO A 1 199 ? -4.019 -7.115 -20.162 1.00 98.06 199 PRO A CA 1
ATOM 1544 C C . PRO A 1 199 ? -3.793 -8.619 -20.385 1.00 98.06 199 PRO A C 1
ATOM 1546 O O . PRO A 1 199 ? -4.098 -9.433 -19.512 1.00 98.06 199 PRO A O 1
ATOM 1549 N N . ASN A 1 200 ? -3.224 -9.017 -21.527 1.00 96.38 200 ASN A N 1
ATOM 1550 C CA . ASN A 1 200 ? -2.899 -10.423 -21.802 1.00 96.38 200 ASN A CA 1
ATOM 1551 C C . ASN A 1 200 ? -1.853 -11.010 -20.842 1.00 96.38 200 ASN A C 1
ATOM 1553 O O . ASN A 1 200 ? -1.974 -12.168 -20.446 1.00 96.38 200 ASN A O 1
ATOM 1557 N N . PHE A 1 201 ? -0.858 -10.223 -20.432 1.00 98.62 201 PHE A N 1
ATOM 1558 C CA . PHE A 1 201 ? 0.121 -10.645 -19.431 1.00 98.62 201 PHE A CA 1
ATOM 1559 C C . PHE A 1 201 ? -0.433 -10.504 -18.009 1.00 98.62 201 PHE A C 1
ATOM 1561 O O . PHE A 1 201 ? -0.217 -11.377 -17.171 1.00 98.62 201 PHE A O 1
ATOM 1568 N N . LEU A 1 202 ? -1.215 -9.450 -17.752 1.00 98.56 202 LEU A N 1
ATOM 1569 C CA . LEU A 1 202 ? -1.821 -9.160 -16.454 1.00 98.56 202 LEU A CA 1
ATOM 1570 C C . LEU A 1 202 ? -2.676 -10.325 -15.931 1.00 98.56 202 LEU A C 1
ATOM 1572 O O . LEU A 1 202 ? -2.600 -10.665 -14.752 1.00 98.56 202 LEU A O 1
ATOM 1576 N N . ARG A 1 203 ? -3.443 -10.986 -16.809 1.00 98.19 203 ARG A N 1
ATOM 1577 C CA . ARG A 1 203 ? -4.295 -12.144 -16.461 1.00 98.19 203 ARG A CA 1
ATOM 1578 C C . ARG A 1 203 ? -3.522 -13.366 -15.944 1.00 98.19 203 ARG A C 1
ATOM 1580 O O . ARG A 1 203 ? -4.130 -14.295 -15.410 1.00 98.19 203 ARG A O 1
ATOM 1587 N N . LEU A 1 204 ? -2.198 -13.387 -16.102 1.00 98.62 204 LEU A N 1
ATOM 1588 C CA . LEU A 1 204 ? -1.340 -14.448 -15.576 1.00 98.62 204 LEU A CA 1
ATOM 1589 C C . LEU A 1 204 ? -0.925 -14.218 -14.120 1.00 98.62 204 LEU A C 1
ATOM 1591 O O . LEU A 1 204 ? -0.405 -15.149 -13.510 1.00 98.62 204 LEU A O 1
ATOM 1595 N N . PHE A 1 205 ? -1.144 -13.027 -13.562 1.00 98.81 205 PHE A N 1
ATOM 1596 C CA . PHE A 1 205 ? -0.912 -12.747 -12.145 1.00 98.81 205 PHE A CA 1
ATOM 1597 C C . PHE A 1 205 ? -2.085 -13.228 -11.290 1.00 98.81 205 PHE A C 1
ATOM 1599 O O . PHE A 1 205 ? -3.209 -13.366 -11.772 1.00 98.81 205 PHE A O 1
ATOM 1606 N N . ASP A 1 206 ? -1.821 -13.490 -10.010 1.00 98.69 206 ASP A N 1
ATOM 1607 C CA . ASP A 1 206 ? -2.832 -14.041 -9.104 1.00 98.69 206 ASP A CA 1
ATOM 1608 C C . ASP A 1 206 ? -3.979 -13.059 -8.843 1.00 98.69 206 ASP A C 1
ATOM 1610 O O . ASP A 1 206 ? -5.131 -13.489 -8.740 1.00 98.69 206 ASP A O 1
ATOM 1614 N N . GLY A 1 207 ? -3.668 -11.764 -8.696 1.00 98.62 207 GLY A N 1
ATOM 1615 C CA . GLY A 1 207 ? -4.638 -10.744 -8.296 1.00 98.62 207 GLY A CA 1
ATOM 1616 C C . GLY A 1 207 ? -5.267 -11.016 -6.917 1.00 98.62 207 GLY A C 1
ATOM 1617 O O . GLY A 1 207 ? -5.050 -12.079 -6.317 1.00 98.62 207 GLY A O 1
ATOM 1618 N N . PRO A 1 208 ? -6.020 -10.071 -6.331 1.00 98.56 208 PRO A N 1
ATOM 1619 C CA . PRO A 1 208 ? -6.654 -10.304 -5.035 1.00 98.56 208 PRO A CA 1
ATOM 1620 C C . PRO A 1 208 ? -7.689 -11.431 -5.146 1.00 98.56 208 PRO A C 1
ATOM 1622 O O . PRO A 1 208 ? -8.398 -11.519 -6.142 1.00 98.56 208 PRO A O 1
ATOM 1625 N N . ALA A 1 209 ? -7.770 -12.315 -4.146 1.00 97.69 209 ALA A N 1
ATOM 1626 C CA . ALA A 1 209 ? -8.829 -13.338 -4.086 1.00 97.69 209 ALA A CA 1
ATOM 1627 C C . ALA A 1 209 ? -10.096 -12.834 -3.382 1.00 97.69 209 ALA A C 1
ATOM 1629 O O . ALA A 1 209 ? -11.198 -13.288 -3.675 1.00 97.69 209 ALA A O 1
ATOM 1630 N N . VAL A 1 210 ? -9.925 -11.893 -2.456 1.00 95.88 210 VAL A N 1
ATOM 1631 C CA . VAL A 1 210 ? -10.991 -11.164 -1.768 1.00 95.88 210 VAL A CA 1
ATOM 1632 C C . VAL A 1 210 ? -10.572 -9.700 -1.642 1.00 95.88 210 VAL A C 1
ATOM 1634 O O . VAL A 1 210 ? -9.375 -9.406 -1.586 1.00 95.88 210 VAL A O 1
ATOM 1637 N N . ASP A 1 211 ? -11.540 -8.795 -1.560 1.00 94.25 211 ASP A N 1
ATOM 1638 C CA . ASP A 1 211 ? -11.340 -7.351 -1.387 1.00 94.25 211 ASP A CA 1
ATOM 1639 C C . ASP A 1 211 ? -12.175 -6.815 -0.206 1.00 94.25 211 ASP A C 1
ATOM 1641 O O . ASP A 1 211 ? -12.664 -7.587 0.626 1.00 94.25 211 ASP A O 1
ATOM 1645 N N . ILE A 1 212 ? -12.332 -5.491 -0.090 1.00 93.81 212 ILE A N 1
ATOM 1646 C CA . ILE A 1 212 ? -13.076 -4.867 1.015 1.00 93.81 212 ILE A CA 1
ATOM 1647 C C . ILE A 1 212 ? -14.537 -5.331 1.114 1.00 93.81 212 ILE A C 1
ATOM 1649 O O . ILE A 1 212 ? -15.098 -5.309 2.208 1.00 93.81 212 ILE A O 1
ATOM 1653 N N . ARG A 1 213 ? -15.152 -5.832 0.036 1.00 91.56 213 ARG A N 1
ATOM 1654 C CA . ARG A 1 213 ? -16.540 -6.323 0.059 1.00 91.56 213 ARG A CA 1
ATOM 1655 C C . ARG A 1 213 ? -16.696 -7.547 0.955 1.00 91.56 213 ARG A C 1
ATOM 1657 O O . ARG A 1 213 ? -17.710 -7.672 1.638 1.00 91.56 213 ARG A O 1
ATOM 1664 N N . HIS A 1 214 ? -15.668 -8.399 1.047 1.00 91.62 214 HIS A N 1
ATOM 1665 C CA . HIS A 1 214 ? -15.633 -9.475 2.048 1.00 91.62 214 HIS A CA 1
ATOM 1666 C C . HIS A 1 214 ? -15.755 -8.905 3.463 1.00 91.62 214 HIS A C 1
ATOM 1668 O O . HIS A 1 214 ? -16.536 -9.404 4.271 1.00 91.62 214 HIS A O 1
ATOM 1674 N N . MET A 1 215 ? -15.023 -7.828 3.745 1.00 92.81 215 MET A N 1
ATOM 1675 C CA . MET A 1 215 ? -15.045 -7.173 5.048 1.00 92.81 215 MET A CA 1
ATOM 1676 C C . MET A 1 215 ? -16.396 -6.521 5.330 1.00 92.81 215 MET A C 1
ATOM 1678 O O . MET A 1 215 ? -16.944 -6.710 6.410 1.00 92.81 215 MET A O 1
ATOM 1682 N N . TRP A 1 216 ? -16.969 -5.809 4.360 1.00 94.25 216 TRP A N 1
ATOM 1683 C CA . TRP A 1 216 ? -18.295 -5.204 4.484 1.00 94.25 216 TRP A CA 1
ATOM 1684 C C . TRP A 1 216 ? -19.387 -6.242 4.748 1.00 94.25 216 TRP A C 1
ATOM 1686 O O . TRP A 1 216 ? -20.140 -6.074 5.707 1.00 94.25 216 TRP A O 1
ATOM 1696 N N . ARG A 1 217 ? -19.403 -7.356 4.000 1.00 92.62 217 ARG A N 1
ATOM 1697 C CA . ARG A 1 217 ? -20.314 -8.489 4.234 1.00 92.62 217 ARG A CA 1
ATOM 1698 C C . ARG A 1 217 ? -20.201 -9.009 5.665 1.00 92.62 217 ARG A C 1
ATOM 1700 O O . ARG A 1 217 ? -21.207 -9.169 6.350 1.00 92.62 217 ARG A O 1
ATOM 1707 N N . VAL A 1 218 ? -18.981 -9.268 6.135 1.00 91.44 218 VAL A N 1
ATOM 1708 C CA . VAL A 1 218 ? -18.754 -9.773 7.498 1.00 91.44 218 VAL A CA 1
ATOM 1709 C C . VAL A 1 218 ? -19.103 -8.719 8.550 1.00 91.44 218 VAL A C 1
ATOM 1711 O O . VAL A 1 218 ? -19.570 -9.081 9.617 1.00 91.44 218 VAL A O 1
ATOM 1714 N N . LEU A 1 219 ? -18.952 -7.425 8.270 1.00 92.12 219 LEU A N 1
ATOM 1715 C CA . LEU A 1 219 ? -19.424 -6.344 9.144 1.00 92.12 219 LEU A CA 1
ATOM 1716 C C . LEU A 1 219 ? -20.953 -6.147 9.092 1.00 92.12 219 LEU A C 1
ATOM 1718 O O . LEU A 1 219 ? -21.464 -5.281 9.798 1.00 92.12 219 LEU A O 1
ATOM 1722 N N . GLY A 1 220 ? -21.681 -6.932 8.289 1.00 89.56 220 GLY A N 1
ATOM 1723 C CA . GLY A 1 220 ? -23.133 -6.832 8.131 1.00 89.56 220 GLY A CA 1
ATOM 1724 C C . GLY A 1 220 ? -23.579 -5.585 7.368 1.00 89.56 220 GLY A C 1
ATOM 1725 O O . GLY A 1 220 ? -24.683 -5.098 7.592 1.00 89.56 220 GLY A O 1
ATOM 1726 N N . ARG A 1 221 ? -22.714 -5.028 6.517 1.00 87.00 221 ARG A N 1
ATOM 1727 C CA . ARG A 1 221 ? -23.045 -3.862 5.695 1.00 87.00 221 ARG A CA 1
ATOM 1728 C C . ARG A 1 221 ? -23.647 -4.326 4.382 1.00 87.00 221 ARG A C 1
ATOM 1730 O O . ARG A 1 221 ? -23.065 -5.179 3.714 1.00 87.00 221 ARG A O 1
ATOM 1737 N N . GLU A 1 222 ? -24.786 -3.742 4.028 1.00 65.94 222 GLU A N 1
ATOM 1738 C CA . GLU A 1 222 ? -25.369 -3.917 2.705 1.00 65.94 222 GLU A CA 1
ATOM 1739 C C . GLU A 1 222 ? -24.389 -3.381 1.664 1.00 65.94 222 GLU A C 1
ATOM 1741 O O . GLU A 1 222 ? -23.897 -2.254 1.743 1.00 65.94 222 GLU A O 1
ATOM 1746 N N . THR A 1 223 ? -24.068 -4.234 0.709 1.00 61.97 223 THR A N 1
ATOM 1747 C CA . THR A 1 223 ? -23.394 -3.860 -0.521 1.00 61.97 223 THR A CA 1
ATOM 1748 C C . THR A 1 223 ? -24.348 -4.274 -1.616 1.00 61.97 223 THR A C 1
ATOM 1750 O O . THR A 1 223 ? -24.797 -5.420 -1.581 1.00 61.97 223 THR A O 1
ATOM 1753 N N . ASP A 1 224 ? -24.653 -3.394 -2.568 1.00 53.59 224 ASP A N 1
ATOM 1754 C CA . ASP A 1 224 ? -25.295 -3.848 -3.799 1.00 53.59 224 ASP A CA 1
ATOM 1755 C C . ASP A 1 224 ? -24.492 -5.039 -4.340 1.00 53.59 224 ASP A C 1
ATOM 1757 O O . ASP A 1 224 ? -23.254 -4.982 -4.391 1.00 53.59 224 ASP A O 1
ATOM 1761 N N . ASP A 1 225 ? -25.185 -6.141 -4.639 1.00 45.97 225 ASP A N 1
ATOM 1762 C CA . ASP A 1 225 ? -24.543 -7.382 -5.059 1.00 45.97 225 ASP A CA 1
ATOM 1763 C C . ASP A 1 225 ? -23.593 -7.112 -6.231 1.00 45.97 225 ASP A C 1
ATOM 1765 O O . ASP A 1 225 ? -23.906 -6.395 -7.187 1.00 45.97 225 ASP A O 1
ATOM 1769 N N . TYR A 1 226 ? -22.404 -7.709 -6.160 1.00 43.22 226 TYR A N 1
ATOM 1770 C CA . TYR A 1 226 ? -21.514 -7.763 -7.307 1.00 43.22 226 TYR A CA 1
ATOM 1771 C C . TYR A 1 226 ? -22.148 -8.657 -8.366 1.00 43.22 226 TYR A C 1
ATOM 1773 O O . TYR A 1 226 ? -22.152 -9.880 -8.231 1.00 43.22 226 TYR A O 1
ATOM 1781 N N . ASP A 1 227 ? -22.655 -8.038 -9.426 1.00 43.59 227 ASP A N 1
ATOM 1782 C CA . ASP A 1 227 ? -23.028 -8.741 -10.640 1.00 43.59 227 ASP A CA 1
ATOM 1783 C C . ASP A 1 227 ? -21.833 -8.706 -11.620 1.00 43.59 227 ASP A C 1
ATOM 1785 O O . ASP A 1 227 ? -21.561 -7.663 -12.235 1.00 43.59 227 ASP A O 1
ATOM 1789 N N . PRO A 1 228 ? -21.093 -9.824 -11.772 1.00 42.44 228 PRO A N 1
ATOM 1790 C CA . PRO A 1 228 ? -19.969 -9.921 -12.702 1.00 42.44 228 PRO A CA 1
ATOM 1791 C C . PRO A 1 228 ? -20.384 -9.770 -14.174 1.00 42.44 228 PRO A C 1
ATOM 1793 O O . PRO A 1 228 ? -19.511 -9.615 -15.024 1.00 42.44 228 PRO A O 1
ATOM 1796 N N . ILE A 1 229 ? -21.685 -9.820 -14.487 1.00 41.47 229 ILE A N 1
ATOM 1797 C CA . ILE A 1 229 ? -22.238 -9.701 -15.840 1.00 41.47 229 ILE A CA 1
ATOM 1798 C C . ILE A 1 229 ? -22.494 -8.233 -16.201 1.00 41.47 229 ILE A C 1
ATOM 1800 O O . ILE A 1 229 ? -22.212 -7.842 -17.333 1.00 41.47 229 ILE A O 1
ATOM 1804 N N . VAL A 1 230 ? -22.989 -7.403 -15.271 1.00 39.66 230 VAL A N 1
ATOM 1805 C CA . VAL A 1 230 ? -23.283 -5.980 -15.565 1.00 39.66 230 VAL A CA 1
ATOM 1806 C C . VAL A 1 230 ? -22.177 -4.999 -15.178 1.00 39.66 230 VAL A C 1
ATOM 1808 O O . VAL A 1 230 ? -22.295 -3.817 -15.493 1.00 39.66 230 VAL A O 1
ATOM 1811 N N . GLY A 1 231 ? -21.108 -5.442 -14.507 1.00 42.78 231 GLY A N 1
ATOM 1812 C CA . GLY A 1 231 ? -19.941 -4.591 -14.239 1.00 42.78 231 GLY A CA 1
ATOM 1813 C C . GLY A 1 231 ? -20.252 -3.343 -13.404 1.00 42.78 231 GLY A C 1
ATOM 1814 O O . GLY A 1 231 ? -19.553 -2.340 -13.521 1.00 42.78 231 GLY A O 1
ATOM 1815 N N . LYS A 1 232 ? -21.303 -3.372 -12.570 1.00 42.28 232 LYS A N 1
ATOM 1816 C CA . LYS A 1 232 ? -21.611 -2.268 -11.652 1.00 42.28 232 LYS A CA 1
ATOM 1817 C C . LYS A 1 232 ? -20.473 -2.115 -10.641 1.00 42.28 232 LYS A C 1
ATOM 1819 O O . LYS A 1 232 ? -20.207 -3.033 -9.868 1.00 42.28 232 LYS A O 1
ATOM 1824 N N . THR A 1 233 ? -19.826 -0.951 -10.661 1.00 50.00 233 THR A N 1
ATOM 1825 C CA . THR A 1 233 ? -18.661 -0.577 -9.838 1.00 50.00 233 THR A CA 1
ATOM 1826 C C . THR A 1 233 ? -19.007 0.332 -8.658 1.00 50.00 233 THR A C 1
ATOM 1828 O O . THR A 1 233 ? -18.129 0.667 -7.866 1.00 50.00 233 THR A O 1
ATOM 1831 N N . GLU A 1 234 ? -20.273 0.725 -8.497 1.00 59.25 234 GLU A N 1
ATOM 1832 C CA . GLU A 1 234 ? -20.713 1.631 -7.426 1.00 59.25 234 GLU A CA 1
ATOM 1833 C C . GLU A 1 234 ? -20.938 0.891 -6.095 1.00 59.25 234 GLU A C 1
ATOM 1835 O O . GLU A 1 234 ? -21.974 1.016 -5.451 1.00 59.25 234 GLU A O 1
ATOM 1840 N N . TRP A 1 235 ? -19.964 0.086 -5.658 1.00 69.00 235 TRP A N 1
ATOM 1841 C CA . TRP A 1 235 ? -20.033 -0.562 -4.346 1.00 69.00 235 TRP A CA 1
ATOM 1842 C C . TRP A 1 235 ? -19.746 0.465 -3.248 1.00 69.00 235 TRP A C 1
ATOM 1844 O O . TRP A 1 235 ? -18.711 1.137 -3.264 1.00 69.00 235 TRP A O 1
ATOM 1854 N N . ASN A 1 236 ? -20.624 0.567 -2.251 1.00 78.62 236 ASN A N 1
ATOM 1855 C CA . ASN A 1 236 ? -20.455 1.516 -1.151 1.00 78.62 236 ASN A CA 1
ATOM 1856 C C . ASN A 1 236 ? -20.833 0.910 0.205 1.00 78.62 236 ASN A C 1
ATOM 1858 O O . ASN A 1 236 ? -21.870 1.229 0.778 1.00 78.62 236 ASN A O 1
ATOM 1862 N N . GLY A 1 237 ? -19.955 0.067 0.755 1.00 84.62 237 GLY A N 1
ATOM 1863 C CA . GLY A 1 237 ? -20.047 -0.340 2.164 1.00 84.62 237 GLY A CA 1
ATOM 1864 C C . GLY A 1 237 ? -19.390 0.659 3.128 1.00 84.62 237 GLY A C 1
ATOM 1865 O O . GLY A 1 237 ? -19.389 0.450 4.345 1.00 84.62 237 GLY A O 1
ATOM 1866 N N . GLY A 1 238 ? -18.822 1.753 2.610 1.00 89.75 238 GLY A N 1
ATOM 1867 C CA . GLY A 1 238 ? -18.314 2.877 3.382 1.00 89.75 238 GLY A CA 1
ATOM 1868 C C . GLY A 1 238 ? -17.103 2.571 4.266 1.00 89.75 238 GLY A C 1
ATOM 1869 O O . GLY A 1 238 ? -16.365 1.598 4.094 1.00 89.75 238 GLY A O 1
ATOM 1870 N N . PHE A 1 239 ? -16.911 3.438 5.257 1.00 94.69 239 PHE A N 1
ATOM 1871 C CA . PHE A 1 239 ? -15.674 3.545 6.020 1.00 94.69 239 PHE A CA 1
ATOM 1872 C C . PHE A 1 239 ? -15.489 2.449 7.074 1.00 94.69 239 PHE A C 1
ATOM 1874 O O . PHE A 1 239 ? -16.360 2.238 7.927 1.00 94.69 239 PHE A O 1
ATOM 1881 N N . VAL A 1 240 ? -14.346 1.763 7.067 1.00 97.31 240 VAL A N 1
ATOM 1882 C CA . VAL A 1 240 ? -13.960 0.819 8.128 1.00 97.31 240 VAL A CA 1
ATOM 1883 C C . VAL A 1 240 ? -13.064 1.535 9.142 1.00 97.31 240 VAL A C 1
ATOM 1885 O O . VAL A 1 240 ? -11.921 1.889 8.839 1.00 97.31 240 VAL A O 1
ATOM 1888 N N . VAL A 1 241 ? -13.591 1.747 10.355 1.00 97.88 241 VAL A N 1
ATOM 1889 C CA . VAL A 1 241 ? -12.880 2.419 11.455 1.00 97.88 241 VAL A CA 1
ATOM 1890 C C . VAL A 1 241 ? -11.899 1.437 12.060 1.00 97.88 241 VAL A C 1
ATOM 1892 O O . VAL A 1 241 ? -12.297 0.483 12.733 1.00 97.88 241 VAL A O 1
ATOM 1895 N N . GLY A 1 242 ? -10.614 1.681 11.845 1.00 98.06 242 GLY A N 1
ATOM 1896 C CA . GLY A 1 242 ? -9.559 0.830 12.351 1.00 98.06 242 GLY A CA 1
ATOM 1897 C C . GLY A 1 242 ? -8.623 1.501 13.348 1.00 98.06 242 GLY A C 1
ATOM 1898 O O . GLY A 1 242 ? -8.496 2.724 13.411 1.00 98.06 242 GLY A O 1
ATOM 1899 N N . THR A 1 243 ? -7.877 0.682 14.080 1.00 98.06 243 THR A N 1
ATOM 1900 C CA . THR A 1 243 ? -6.707 1.124 14.843 1.00 98.06 243 THR A CA 1
ATOM 1901 C C . THR A 1 243 ? -5.573 0.109 14.769 1.00 98.06 243 THR A C 1
ATOM 1903 O O . THR A 1 243 ? -5.698 -0.983 14.213 1.00 98.06 243 THR A O 1
ATOM 1906 N N . ILE A 1 244 ? -4.437 0.509 15.326 1.00 97.75 244 ILE A N 1
ATOM 1907 C CA . ILE A 1 244 ? -3.258 -0.319 15.526 1.00 97.75 244 ILE A CA 1
ATOM 1908 C C . ILE A 1 244 ? -3.039 -0.424 17.026 1.00 97.75 244 ILE A C 1
ATOM 1910 O O . ILE A 1 244 ? -3.011 0.616 17.686 1.00 97.75 244 ILE A O 1
ATOM 1914 N N . ILE A 1 245 ? -2.816 -1.629 17.552 1.00 96.44 245 ILE A N 1
ATOM 1915 C CA . ILE A 1 245 ? -2.442 -1.775 18.964 1.00 96.44 245 ILE A CA 1
ATOM 1916 C C . ILE A 1 245 ? -1.179 -0.955 19.253 1.00 96.44 245 ILE A C 1
ATOM 1918 O O . ILE A 1 245 ? -0.160 -1.095 18.570 1.00 96.44 245 ILE A O 1
ATOM 1922 N N . LYS A 1 246 ? -1.255 -0.104 20.281 1.00 90.88 246 LYS A N 1
ATOM 1923 C CA . LYS A 1 246 ? -0.127 0.660 20.826 1.00 90.88 246 LYS A CA 1
ATOM 1924 C C . LYS A 1 246 ? 0.059 0.340 22.315 1.00 90.88 246 LYS A C 1
ATOM 1926 O O . LYS A 1 246 ? -0.939 0.070 22.977 1.00 90.88 246 LYS A O 1
ATOM 1931 N N . PRO A 1 247 ? 1.293 0.394 22.859 1.00 94.62 247 PRO A N 1
ATOM 1932 C CA . PRO A 1 247 ? 2.578 0.682 22.202 1.00 94.62 247 PRO A CA 1
ATOM 1933 C C . PRO A 1 247 ? 2.971 -0.346 21.130 1.00 94.62 247 PRO A C 1
ATOM 1935 O O . PRO A 1 247 ? 2.408 -1.435 21.059 1.00 94.62 247 PRO A O 1
ATOM 1938 N N . LYS A 1 248 ? 3.944 0.015 20.279 1.00 94.38 248 LYS A N 1
ATOM 1939 C CA . LYS A 1 248 ? 4.410 -0.828 19.161 1.00 94.38 248 LYS A CA 1
ATOM 1940 C C . LYS A 1 248 ? 4.785 -2.241 19.616 1.00 94.38 248 LYS A C 1
ATOM 1942 O O . LYS A 1 248 ? 4.351 -3.215 19.016 1.00 94.38 248 LYS A O 1
ATOM 1947 N N . LEU A 1 249 ? 5.543 -2.342 20.703 1.00 97.81 249 LEU A N 1
ATOM 1948 C CA . LEU A 1 249 ? 5.875 -3.575 21.415 1.00 97.81 249 LEU A CA 1
ATOM 1949 C C . LEU A 1 249 ? 5.849 -3.287 22.922 1.00 97.81 249 LEU A C 1
ATOM 1951 O O . LEU A 1 249 ? 5.964 -2.131 23.328 1.00 97.81 249 LEU A O 1
ATOM 1955 N N . GLY A 1 250 ? 5.719 -4.332 23.738 1.00 97.94 250 GLY A N 1
ATOM 1956 C CA . GLY A 1 250 ? 5.860 -4.255 25.198 1.00 97.94 250 GLY A CA 1
ATOM 1957 C C . GLY A 1 250 ? 4.613 -4.634 25.998 1.00 97.94 250 GLY A C 1
ATOM 1958 O O . GLY A 1 250 ? 4.748 -5.027 27.154 1.00 97.94 250 GLY A O 1
ATOM 1959 N N . LEU A 1 251 ? 3.414 -4.597 25.401 1.00 98.38 251 LEU A N 1
ATOM 1960 C CA . LEU A 1 251 ? 2.227 -5.178 26.041 1.00 98.38 251 LEU A CA 1
ATOM 1961 C C . LEU A 1 251 ? 2.390 -6.696 26.152 1.00 98.38 251 LEU A C 1
ATOM 1963 O O . LEU A 1 251 ? 2.754 -7.358 25.176 1.00 98.38 251 LEU A O 1
ATOM 1967 N N . ARG A 1 252 ? 2.095 -7.245 27.333 1.00 98.62 252 ARG A N 1
ATOM 1968 C CA . ARG A 1 252 ? 1.993 -8.695 27.537 1.00 98.62 252 ARG A CA 1
ATOM 1969 C C . ARG A 1 252 ? 0.587 -9.151 27.107 1.00 98.62 252 ARG A C 1
ATOM 1971 O O . ARG A 1 252 ? -0.278 -8.307 26.852 1.00 98.62 252 ARG A O 1
ATOM 1978 N N . PRO A 1 253 ? 0.318 -10.467 27.022 1.00 98.81 253 PRO A N 1
ATOM 1979 C CA . PRO A 1 253 ? -0.915 -10.984 26.430 1.00 98.81 253 PRO A CA 1
ATOM 1980 C C . PRO A 1 253 ? -2.209 -10.396 27.007 1.00 98.81 253 PRO A C 1
ATOM 1982 O O . PRO A 1 253 ? -3.115 -10.050 26.251 1.00 98.81 253 PRO A O 1
ATOM 1985 N N . LYS A 1 254 ? -2.280 -10.226 28.335 1.00 98.56 254 LYS A N 1
ATOM 1986 C CA . LYS A 1 254 ? -3.471 -9.696 29.010 1.00 98.56 254 LYS A CA 1
ATOM 1987 C C . LYS A 1 254 ? -3.722 -8.233 28.651 1.00 98.56 254 LYS A C 1
ATOM 1989 O O . LYS A 1 254 ? -4.842 -7.881 28.301 1.00 98.56 254 LYS A O 1
ATOM 1994 N N . GLU A 1 255 ? -2.696 -7.387 28.728 1.00 98.56 255 GLU A N 1
ATOM 1995 C CA . GLU A 1 255 ? -2.844 -5.963 28.422 1.00 98.56 255 GLU A CA 1
ATOM 1996 C C . GLU A 1 255 ? -3.097 -5.729 26.927 1.00 98.56 255 GLU A C 1
ATOM 1998 O O . GLU A 1 255 ? -3.858 -4.834 26.571 1.00 98.56 255 GLU A O 1
ATOM 2003 N N . PHE A 1 256 ? -2.526 -6.566 26.053 1.00 98.75 256 PHE A N 1
ATOM 2004 C CA . PHE A 1 256 ? -2.829 -6.553 24.621 1.00 98.75 256 PHE A CA 1
ATOM 2005 C C . PHE A 1 256 ? -4.313 -6.834 24.360 1.00 98.75 256 PHE A C 1
ATOM 2007 O O . PHE A 1 256 ? -4.978 -6.070 23.661 1.00 98.75 256 PHE A O 1
ATOM 2014 N N . ALA A 1 257 ? -4.834 -7.930 24.917 1.00 98.69 257 ALA A N 1
ATOM 2015 C CA . ALA A 1 257 ? -6.220 -8.335 24.713 1.00 98.69 257 ALA A CA 1
ATOM 2016 C C . ALA A 1 257 ? -7.210 -7.327 25.309 1.00 98.69 257 ALA A C 1
ATOM 2018 O O . ALA A 1 257 ? -8.263 -7.081 24.725 1.00 98.69 257 ALA A O 1
ATOM 2019 N N . GLU A 1 258 ? -6.862 -6.703 26.435 1.00 98.50 258 GLU A N 1
ATOM 2020 C CA . GLU A 1 258 ? -7.700 -5.660 27.018 1.00 98.50 258 GLU A CA 1
ATOM 2021 C C . GLU A 1 258 ? -7.704 -4.388 26.166 1.00 98.50 258 GLU A C 1
ATOM 2023 O O . GLU A 1 258 ? -8.770 -3.856 25.872 1.00 98.50 258 GLU A O 1
ATOM 2028 N N . ALA A 1 259 ? -6.546 -3.949 25.662 1.00 98.19 259 ALA A N 1
ATOM 2029 C CA . ALA A 1 259 ? -6.487 -2.830 24.723 1.00 98.19 259 ALA A CA 1
ATOM 2030 C C . ALA A 1 259 ? -7.301 -3.104 23.444 1.00 98.19 259 ALA A C 1
ATOM 2032 O O . ALA A 1 259 ? -7.939 -2.187 22.918 1.00 98.19 259 ALA A O 1
ATOM 2033 N N . ALA A 1 260 ? -7.296 -4.349 22.957 1.00 98.50 260 ALA A N 1
ATOM 2034 C CA . ALA A 1 260 ? -8.098 -4.786 21.817 1.00 98.50 260 ALA A CA 1
ATOM 2035 C C . ALA A 1 260 ? -9.606 -4.693 22.103 1.00 98.50 260 ALA A C 1
ATOM 2037 O O . ALA A 1 260 ? -10.334 -4.066 21.334 1.00 98.50 260 ALA A O 1
ATOM 2038 N N . TYR A 1 261 ? -10.055 -5.253 23.232 1.00 98.69 261 TYR A N 1
ATOM 2039 C CA . TYR A 1 261 ? -11.447 -5.176 23.684 1.00 98.69 261 TYR A CA 1
ATOM 2040 C C . TYR A 1 261 ? -11.929 -3.725 23.787 1.00 98.69 261 TYR A C 1
ATOM 2042 O O . TYR A 1 261 ? -12.933 -3.379 23.169 1.00 98.69 261 TYR A O 1
ATOM 2050 N N . GLN A 1 262 ? -11.173 -2.863 24.476 1.00 98.38 262 GLN A N 1
ATOM 2051 C CA . GLN A 1 262 ? -11.539 -1.459 24.679 1.00 98.38 262 GLN A CA 1
ATOM 2052 C C . GLN A 1 262 ? -11.706 -0.698 23.358 1.00 98.38 262 GLN A C 1
ATOM 2054 O O . GLN A 1 262 ? -12.617 0.111 23.219 1.00 98.38 262 GLN A O 1
ATOM 2059 N N . PHE A 1 263 ? -10.867 -0.962 22.352 1.00 98.44 263 PHE A N 1
ATOM 2060 C CA . PHE A 1 263 ? -11.057 -0.353 21.036 1.00 98.44 263 PHE A CA 1
ATOM 2061 C C . PHE A 1 263 ? -12.318 -0.869 20.326 1.00 98.44 263 PHE A C 1
ATOM 2063 O O . PHE A 1 263 ? -13.067 -0.075 19.754 1.00 98.44 263 PHE A O 1
ATOM 2070 N N . TRP A 1 264 ? -12.573 -2.180 20.358 1.00 98.56 264 TRP A N 1
ATOM 2071 C CA . TRP A 1 264 ? -13.722 -2.789 19.676 1.00 98.56 264 TRP A CA 1
ATOM 2072 C C . TRP A 1 264 ? -15.083 -2.369 20.238 1.00 98.56 264 TRP A C 1
ATOM 2074 O O . TRP A 1 264 ? -16.087 -2.495 19.540 1.00 98.56 264 TRP A O 1
ATOM 2084 N N . LEU A 1 265 ? -15.130 -1.774 21.434 1.00 98.31 265 LEU A N 1
ATOM 2085 C CA . LEU A 1 265 ? -16.340 -1.114 21.932 1.00 98.31 265 LEU A CA 1
ATOM 2086 C C . LEU A 1 265 ? -16.798 0.051 21.036 1.00 98.31 265 LEU A C 1
ATOM 2088 O O . LEU A 1 265 ? -17.988 0.353 21.008 1.00 98.31 265 LEU A O 1
ATOM 2092 N N . GLY A 1 266 ? -15.903 0.653 20.238 1.00 96.62 266 GLY A N 1
ATOM 2093 C CA . GLY A 1 266 ? -16.227 1.717 19.274 1.00 96.62 266 GLY A CA 1
ATOM 2094 C C . GLY A 1 266 ? -15.850 1.406 17.816 1.00 96.62 266 GLY A C 1
ATOM 2095 O O . GLY A 1 266 ? -16.594 1.757 16.899 1.00 96.62 266 GLY A O 1
ATOM 2096 N N . GLY A 1 267 ? -14.736 0.712 17.573 1.00 97.31 267 GLY A N 1
ATOM 2097 C CA . GLY A 1 267 ? -14.167 0.487 16.236 1.00 97.31 267 GLY A CA 1
ATOM 2098 C C . GLY A 1 267 ? -14.552 -0.830 15.558 1.00 97.31 267 GLY A C 1
ATOM 2099 O O . GLY A 1 267 ? -15.145 -1.709 16.174 1.00 97.31 267 GLY A O 1
ATOM 2100 N N . ASP A 1 268 ? -14.174 -0.974 14.283 1.00 98.00 268 ASP A N 1
ATOM 2101 C CA . ASP A 1 268 ? -14.449 -2.172 13.476 1.00 98.00 268 ASP A CA 1
ATOM 2102 C C . ASP A 1 268 ? -13.227 -3.079 13.333 1.00 98.00 268 ASP A C 1
ATOM 2104 O O . ASP A 1 268 ? -13.368 -4.293 13.324 1.00 98.00 268 ASP A O 1
ATOM 2108 N N . PHE A 1 269 ? -12.032 -2.508 13.148 1.00 98.44 269 PHE A N 1
ATOM 2109 C CA . PHE A 1 269 ? -10.868 -3.230 12.626 1.00 98.44 269 PHE A CA 1
ATOM 2110 C C . PHE A 1 269 ? -9.615 -2.982 13.465 1.00 98.44 269 PHE A C 1
ATOM 2112 O O . PHE A 1 269 ? -9.148 -1.857 13.610 1.00 98.44 269 PHE A O 1
ATOM 2119 N N . LEU A 1 270 ? -9.010 -4.037 13.992 1.00 98.00 270 LEU A N 1
ATOM 2120 C CA . LEU A 1 270 ? -7.787 -3.931 14.778 1.00 98.00 270 LEU A CA 1
ATOM 2121 C C . LEU A 1 270 ? -6.648 -4.642 14.058 1.00 98.00 270 LEU A C 1
ATOM 2123 O O . LEU A 1 270 ? -6.777 -5.823 13.762 1.00 98.00 270 LEU A O 1
ATOM 2127 N N . LYS A 1 271 ? -5.514 -3.978 13.823 1.00 98.38 271 LYS A N 1
ATOM 2128 C CA . LYS A 1 271 ? -4.294 -4.654 13.347 1.00 98.38 271 LYS A CA 1
ATOM 2129 C C . LYS A 1 271 ? -3.249 -4.789 14.446 1.00 98.38 271 LYS A C 1
ATOM 2131 O O . LYS A 1 271 ? -3.095 -3.895 15.285 1.00 98.38 271 LYS A O 1
ATOM 2136 N N . ASN A 1 272 ? -2.457 -5.856 14.362 1.00 98.62 272 ASN A N 1
ATOM 2137 C CA . ASN A 1 272 ? -1.122 -5.838 14.947 1.00 98.62 272 ASN A CA 1
ATOM 2138 C C . ASN A 1 272 ? -0.331 -4.626 14.425 1.00 98.62 272 ASN A C 1
ATOM 2140 O O . ASN A 1 272 ? -0.455 -4.249 13.255 1.00 98.62 272 ASN A O 1
ATOM 2144 N N . ASP A 1 273 ? 0.498 -4.012 15.268 1.00 97.50 273 ASP A N 1
ATOM 2145 C CA . ASP A 1 273 ? 1.599 -3.184 14.762 1.00 97.50 273 ASP A CA 1
ATOM 2146 C C . ASP A 1 273 ? 2.617 -4.088 14.058 1.00 97.50 273 ASP A C 1
ATOM 2148 O O . ASP A 1 273 ? 2.718 -5.268 14.389 1.00 97.50 273 ASP A O 1
ATOM 2152 N N . GLU A 1 274 ? 3.361 -3.560 13.090 1.00 96.94 274 GLU A N 1
ATOM 2153 C CA . GLU A 1 274 ? 4.132 -4.399 12.165 1.00 96.94 274 GLU A CA 1
ATOM 2154 C C . GLU A 1 274 ? 5.134 -5.377 12.805 1.00 96.94 274 GLU A C 1
ATOM 2156 O O . GLU A 1 274 ? 5.229 -6.497 12.321 1.00 96.94 274 GLU A O 1
ATOM 2161 N N . PRO A 1 275 ? 5.818 -5.082 13.933 1.00 98.25 275 PRO A N 1
ATOM 2162 C CA . PRO A 1 275 ? 6.756 -6.044 14.503 1.00 98.25 275 PRO A CA 1
ATOM 2163 C C . PRO A 1 275 ? 6.099 -7.010 15.497 1.00 98.25 275 PRO A C 1
ATOM 2165 O O . PRO A 1 275 ? 6.782 -7.886 16.026 1.00 98.25 275 PRO A O 1
ATOM 2168 N N . GLN A 1 276 ? 4.816 -6.840 15.836 1.00 98.69 276 GLN A N 1
ATOM 2169 C CA . GLN A 1 276 ? 4.149 -7.708 16.807 1.00 98.69 276 GLN A CA 1
ATOM 2170 C C . GLN A 1 276 ? 3.977 -9.095 16.198 1.00 98.69 276 GLN A C 1
ATOM 2172 O O . GLN A 1 276 ? 3.392 -9.230 15.128 1.00 98.69 276 GLN A O 1
ATOM 2177 N N . GLY A 1 277 ? 4.482 -10.115 16.883 1.00 98.00 277 GLY A N 1
ATOM 2178 C CA . GLY A 1 277 ? 4.420 -11.493 16.422 1.00 98.00 277 GLY A CA 1
ATOM 2179 C C . GLY A 1 277 ? 4.486 -12.453 17.598 1.00 98.00 277 GLY A C 1
ATOM 2180 O O . GLY A 1 277 ? 3.534 -12.559 18.364 1.00 98.00 277 GLY A O 1
ATOM 2181 N N . ASN A 1 278 ? 5.613 -13.150 17.745 1.00 98.56 278 ASN A N 1
ATOM 2182 C CA . ASN A 1 278 ? 5.823 -14.166 18.779 1.00 98.56 278 ASN A CA 1
ATOM 2183 C C . ASN A 1 278 ? 6.970 -13.804 19.740 1.00 98.56 278 ASN A C 1
ATOM 2185 O O . ASN A 1 278 ? 7.818 -14.637 20.056 1.00 98.56 278 ASN A O 1
ATOM 2189 N N . GLN A 1 279 ? 7.049 -12.543 20.173 1.00 98.75 279 GLN A N 1
ATOM 2190 C CA . GLN A 1 279 ? 8.056 -12.127 21.152 1.00 98.75 279 GLN A CA 1
ATOM 2191 C C . GLN A 1 279 ? 7.895 -12.903 22.468 1.00 98.75 279 GLN A C 1
ATOM 2193 O O . GLN A 1 279 ? 6.785 -13.207 22.896 1.00 98.75 279 GLN A O 1
ATOM 2198 N N . THR A 1 280 ? 9.002 -13.176 23.161 1.00 98.38 280 THR A N 1
ATOM 2199 C CA . THR A 1 280 ? 9.015 -14.009 24.380 1.00 98.38 280 THR A CA 1
ATOM 2200 C C . THR A 1 280 ? 8.158 -13.455 25.524 1.00 98.38 280 THR A C 1
ATOM 2202 O O . THR A 1 280 ? 7.652 -14.226 26.334 1.00 98.38 280 THR A O 1
ATOM 2205 N N . PHE A 1 281 ? 7.943 -12.137 25.577 1.00 98.25 281 PHE A N 1
ATOM 2206 C CA . PHE A 1 281 ? 7.064 -11.483 26.556 1.00 98.25 281 PHE A CA 1
ATOM 2207 C C . PHE A 1 281 ? 5.584 -11.439 26.133 1.00 98.25 281 PHE A C 1
ATOM 2209 O O . PHE A 1 281 ? 4.729 -11.107 26.953 1.00 98.25 281 PHE A O 1
ATOM 2216 N N . CYS A 1 282 ? 5.269 -11.751 24.872 1.00 98.56 282 CYS A N 1
ATOM 2217 C CA . CYS A 1 282 ? 3.906 -11.822 24.347 1.00 98.56 282 CYS A CA 1
ATOM 2218 C C . CYS A 1 282 ? 3.770 -12.959 23.312 1.00 98.56 282 CYS A C 1
ATOM 2220 O O . CYS A 1 282 ? 3.617 -12.696 22.118 1.00 98.56 282 CYS A O 1
ATOM 2222 N N . PRO A 1 283 ? 3.861 -14.236 23.739 1.00 98.62 283 PRO A N 1
ATOM 2223 C CA . PRO A 1 283 ? 3.831 -15.361 22.809 1.00 98.62 283 PRO A CA 1
ATOM 2224 C C . PRO A 1 283 ? 2.476 -15.483 22.108 1.00 98.62 283 PRO A C 1
ATOM 2226 O O . PRO A 1 283 ? 1.434 -15.413 22.767 1.00 98.62 283 PRO A O 1
ATOM 2229 N N . MET A 1 284 ? 2.473 -15.777 20.802 1.00 98.44 284 MET A N 1
ATOM 2230 C CA . MET A 1 284 ? 1.250 -15.972 20.003 1.00 98.44 284 MET A CA 1
ATOM 2231 C C . MET A 1 284 ? 0.324 -17.024 20.609 1.00 98.44 284 MET A C 1
ATOM 2233 O O . MET A 1 284 ? -0.895 -16.851 20.634 1.00 98.44 284 MET A O 1
ATOM 2237 N N . ARG A 1 285 ? 0.914 -18.097 21.155 1.00 98.31 285 ARG A N 1
ATOM 2238 C CA . ARG A 1 285 ? 0.166 -19.181 21.801 1.00 98.31 285 ARG A CA 1
ATOM 2239 C C . ARG A 1 285 ? -0.651 -18.722 23.008 1.00 98.31 285 ARG A C 1
ATOM 2241 O O . ARG A 1 285 ? -1.647 -19.356 23.329 1.00 98.31 285 ARG A O 1
ATOM 2248 N N . THR A 1 286 ? -0.261 -17.614 23.631 1.00 98.62 286 THR A N 1
ATOM 2249 C CA . THR A 1 286 ? -0.942 -17.044 24.795 1.00 98.62 286 THR A CA 1
ATOM 2250 C C . THR A 1 286 ? -1.834 -15.867 24.412 1.00 98.62 286 THR A C 1
ATOM 2252 O O . THR A 1 286 ? -2.962 -15.785 24.887 1.00 98.62 286 THR A O 1
ATOM 2255 N N . VAL A 1 287 ? -1.363 -14.952 23.555 1.00 98.75 287 VAL A N 1
ATOM 2256 C CA . VAL A 1 287 ? -2.107 -13.720 23.236 1.00 98.75 287 VAL A CA 1
ATOM 2257 C C . VAL A 1 287 ? -3.276 -13.949 22.286 1.00 98.75 287 VAL A C 1
ATOM 2259 O O . VAL A 1 287 ? -4.332 -13.368 22.504 1.00 98.75 287 VAL A O 1
ATOM 2262 N N . ILE A 1 288 ? -3.150 -14.821 21.280 1.00 98.75 288 ILE A N 1
ATOM 2263 C CA . ILE A 1 288 ? -4.225 -15.022 20.296 1.00 98.75 288 ILE A CA 1
ATOM 2264 C C . ILE A 1 288 ? -5.517 -15.553 20.944 1.00 98.75 288 ILE A C 1
ATOM 2266 O O . ILE A 1 288 ? -6.562 -14.951 20.700 1.00 98.75 288 ILE A O 1
ATOM 2270 N N . PRO A 1 289 ? -5.495 -16.576 21.825 1.00 98.75 289 PRO A N 1
ATOM 2271 C CA . PRO A 1 289 ? -6.704 -16.992 22.541 1.00 98.75 289 PRO A CA 1
ATOM 2272 C C . PRO A 1 289 ? -7.336 -15.858 23.362 1.00 98.75 289 PRO A C 1
ATOM 2274 O O . PRO A 1 289 ? -8.552 -15.699 23.372 1.00 98.75 289 PRO A O 1
ATOM 2277 N N . MET A 1 290 ? -6.521 -15.015 24.008 1.00 98.81 290 MET A N 1
ATOM 2278 C CA . MET A 1 290 ? -7.029 -13.871 24.775 1.00 98.81 290 MET A CA 1
ATOM 2279 C C . MET A 1 290 ? -7.662 -12.802 23.874 1.00 98.81 290 MET A C 1
ATOM 2281 O O . MET A 1 290 ? -8.660 -12.197 24.257 1.00 98.81 290 MET A O 1
ATOM 2285 N N . VAL A 1 291 ? -7.120 -12.592 22.672 1.00 98.75 291 VAL A N 1
ATOM 2286 C CA . VAL A 1 291 ? -7.701 -11.704 21.652 1.00 98.75 291 VAL A CA 1
ATOM 2287 C C . VAL A 1 291 ? -9.046 -12.239 21.159 1.00 98.75 291 VAL A C 1
ATOM 2289 O O . VAL A 1 291 ? -9.980 -11.456 21.003 1.00 98.75 291 VAL A O 1
ATOM 2292 N N . VAL A 1 292 ? -9.179 -13.555 20.968 1.00 98.81 292 VAL A N 1
ATOM 2293 C CA . VAL A 1 292 ? -10.459 -14.192 20.610 1.00 98.81 292 VAL A CA 1
ATOM 2294 C C . VAL A 1 292 ? -11.507 -13.959 21.701 1.00 98.81 292 VAL A C 1
ATOM 2296 O O . VAL A 1 292 ? -12.624 -13.544 21.400 1.00 98.81 292 VAL A O 1
ATOM 2299 N N . GLU A 1 293 ? -11.152 -14.150 22.973 1.00 98.69 293 GLU A N 1
ATOM 2300 C CA . GLU A 1 293 ? -12.074 -13.891 24.086 1.00 98.69 293 GLU A CA 1
ATOM 2301 C C . GLU A 1 293 ? -12.431 -12.402 24.215 1.00 98.69 293 GLU A C 1
ATOM 2303 O O . GLU A 1 293 ? -13.592 -12.055 24.425 1.00 98.69 293 GLU A O 1
ATOM 2308 N N . ALA A 1 294 ? -11.469 -11.498 24.017 1.00 98.75 294 ALA A N 1
ATOM 2309 C CA . ALA A 1 294 ? -11.720 -10.058 23.938 1.00 98.75 294 ALA A CA 1
ATOM 2310 C C . ALA A 1 294 ? -12.693 -9.692 22.803 1.00 98.75 294 ALA A C 1
ATOM 2312 O O . ALA A 1 294 ? -13.620 -8.911 23.022 1.00 98.75 294 ALA A O 1
ATOM 2313 N N . MET A 1 295 ? -12.523 -10.288 21.619 1.00 98.62 295 MET A N 1
ATOM 2314 C CA . MET A 1 295 ? -13.414 -10.088 20.475 1.00 98.62 295 MET A CA 1
ATOM 2315 C C . MET A 1 295 ? -14.836 -10.555 20.798 1.00 98.62 295 MET A C 1
ATOM 2317 O O . MET A 1 295 ? -15.780 -9.791 20.614 1.00 98.62 295 MET A O 1
ATOM 2321 N N . LYS A 1 296 ? -14.999 -11.771 21.336 1.00 98.56 296 LYS A N 1
ATOM 2322 C CA . LYS A 1 296 ? -16.315 -12.303 21.729 1.00 98.56 296 LYS A CA 1
ATOM 2323 C C . LYS A 1 296 ? -17.013 -11.406 22.750 1.00 98.56 296 LYS A C 1
ATOM 2325 O O . LYS A 1 296 ? -18.198 -11.128 22.588 1.00 98.56 296 LYS A O 1
ATOM 2330 N N . ARG A 1 297 ? -16.286 -10.917 23.765 1.00 98.56 297 ARG A N 1
ATOM 2331 C CA . ARG A 1 297 ? -16.827 -9.968 24.755 1.00 98.56 297 ARG A CA 1
ATOM 2332 C C . ARG A 1 297 ? -17.312 -8.677 24.097 1.00 98.56 297 ARG A C 1
ATOM 2334 O O . ARG A 1 297 ? -18.449 -8.283 24.328 1.00 98.56 297 ARG A O 1
ATOM 2341 N N . ALA A 1 298 ? -16.491 -8.056 23.247 1.00 98.44 298 ALA A N 1
ATOM 2342 C CA . ALA A 1 298 ? -16.869 -6.821 22.557 1.00 98.44 298 ALA A CA 1
ATOM 2343 C C . ALA A 1 298 ? -18.084 -7.020 21.633 1.00 98.44 298 ALA A C 1
ATOM 2345 O O . ALA A 1 298 ? -18.984 -6.182 21.602 1.00 98.44 298 ALA A O 1
ATOM 2346 N N . MET A 1 299 ? -18.147 -8.143 20.911 1.00 98.00 299 MET A N 1
ATOM 2347 C CA . MET A 1 299 ? -19.292 -8.478 20.057 1.00 98.00 299 MET A CA 1
ATOM 2348 C C . MET A 1 299 ? -20.570 -8.708 20.871 1.00 98.00 299 MET A C 1
ATOM 2350 O O . MET A 1 299 ? -21.634 -8.248 20.467 1.00 98.00 299 MET A O 1
ATOM 2354 N N . ALA A 1 300 ? -20.476 -9.392 22.015 1.00 98.31 300 ALA A N 1
ATOM 2355 C CA . ALA A 1 300 ? -21.619 -9.642 22.891 1.00 98.31 300 ALA A CA 1
ATOM 2356 C C . ALA A 1 300 ? -22.189 -8.348 23.493 1.00 98.31 300 ALA A C 1
ATOM 2358 O O . ALA A 1 300 ? -23.402 -8.213 23.615 1.00 98.31 300 ALA A O 1
ATOM 2359 N N . GLU A 1 301 ? -21.326 -7.394 23.840 1.00 98.25 301 GLU A N 1
ATOM 2360 C CA . GLU A 1 301 ? -21.731 -6.117 24.432 1.00 98.25 301 GLU A CA 1
ATOM 2361 C C . GLU A 1 301 ? -22.278 -5.128 23.398 1.00 98.25 301 GLU A C 1
ATOM 2363 O O . GLU A 1 301 ? -23.262 -4.438 23.647 1.00 98.25 301 GLU A O 1
ATOM 2368 N N . THR A 1 302 ? -21.657 -5.064 22.219 1.00 96.94 302 THR A N 1
ATOM 2369 C CA . THR A 1 302 ? -22.016 -4.071 21.197 1.00 96.94 302 THR A CA 1
ATOM 2370 C C . THR A 1 302 ? -23.039 -4.573 20.180 1.00 96.94 302 THR A C 1
ATOM 2372 O O . THR A 1 302 ? -23.593 -3.768 19.433 1.00 96.94 302 THR A O 1
ATOM 2375 N N . GLY A 1 303 ? -23.234 -5.891 20.072 1.00 96.00 303 GLY A N 1
ATOM 2376 C CA . GLY A 1 303 ? -24.009 -6.523 19.001 1.00 96.00 303 GLY A CA 1
ATOM 2377 C C . GLY A 1 303 ? -23.382 -6.395 17.604 1.00 96.00 303 GLY A C 1
ATOM 2378 O O . GLY A 1 303 ? -23.994 -6.809 16.620 1.00 96.00 303 GLY A O 1
ATOM 2379 N N . ARG A 1 304 ? -22.175 -5.823 17.486 1.00 94.31 304 ARG A N 1
ATOM 2380 C CA . ARG A 1 304 ? -21.486 -5.583 16.211 1.00 94.31 304 ARG A CA 1
ATOM 2381 C C . ARG A 1 304 ? -20.410 -6.626 15.969 1.00 94.31 304 ARG A C 1
ATOM 2383 O O . ARG A 1 304 ? -19.744 -7.078 16.894 1.00 94.31 304 ARG A O 1
ATOM 2390 N N . ARG A 1 305 ? -20.200 -6.973 14.700 1.00 95.62 305 ARG A N 1
ATOM 2391 C CA . ARG A 1 305 ? -19.051 -7.780 14.270 1.00 95.62 305 ARG A CA 1
ATOM 2392 C C . ARG A 1 305 ? -17.822 -6.886 14.133 1.00 95.62 305 ARG A C 1
ATOM 2394 O O . ARG A 1 305 ? -17.939 -5.729 13.739 1.00 95.62 305 ARG A O 1
ATOM 2401 N N . VAL A 1 306 ? -16.652 -7.436 14.444 1.00 97.12 306 VAL A N 1
ATOM 2402 C CA . VAL A 1 306 ? -15.366 -6.724 14.407 1.00 97.12 306 VAL A CA 1
ATOM 2403 C C . VAL A 1 306 ? -14.275 -7.614 13.811 1.00 97.12 306 VAL A C 1
ATOM 2405 O O . VAL A 1 306 ? -14.399 -8.835 13.802 1.00 97.12 306 VAL A O 1
ATOM 2408 N N . PHE A 1 307 ? -13.200 -7.014 13.316 1.00 98.00 307 PHE A N 1
ATOM 2409 C CA . PHE A 1 307 ? -12.097 -7.668 12.621 1.00 98.00 307 PHE A CA 1
ATOM 2410 C C . PHE A 1 307 ? -10.784 -7.586 13.395 1.00 98.00 307 PHE A C 1
ATOM 2412 O O . PHE A 1 307 ? -10.483 -6.575 14.041 1.00 98.00 307 PHE A O 1
ATOM 2419 N N . PHE A 1 308 ? -9.958 -8.623 13.235 1.00 98.75 308 PHE A N 1
ATOM 2420 C CA . PHE A 1 308 ? -8.564 -8.637 13.667 1.00 98.75 308 PHE A CA 1
ATOM 2421 C C . PHE A 1 308 ? -7.624 -8.957 12.502 1.00 98.75 308 PHE A C 1
ATOM 2423 O O . PHE A 1 308 ? -7.786 -9.960 11.818 1.00 98.75 308 PHE A O 1
ATOM 2430 N N . SER A 1 309 ? -6.605 -8.129 12.291 1.00 98.81 309 SER A N 1
ATOM 2431 C CA . SER A 1 309 ? -5.553 -8.348 11.306 1.00 98.81 309 SER A CA 1
ATOM 2432 C C . SER A 1 309 ? -4.286 -8.841 11.997 1.00 98.81 309 SER A C 1
ATOM 2434 O O . SER A 1 309 ? -3.505 -8.041 12.522 1.00 98.81 309 SER A O 1
ATOM 2436 N N . ALA A 1 310 ? -4.096 -10.159 11.981 1.00 98.81 310 ALA A N 1
ATOM 2437 C CA . ALA A 1 310 ? -2.992 -10.842 12.641 1.00 98.81 310 ALA A CA 1
ATOM 2438 C C . ALA A 1 310 ? -1.727 -10.809 11.777 1.00 98.81 310 ALA A C 1
ATOM 2440 O O . ALA A 1 310 ? -1.770 -11.197 10.611 1.00 98.81 310 ALA A O 1
ATOM 2441 N N . ASN A 1 311 ? -0.598 -10.376 12.337 1.00 98.88 311 ASN A N 1
ATOM 2442 C CA . ASN A 1 311 ? 0.686 -10.443 11.641 1.00 98.88 311 ASN A CA 1
ATOM 2443 C C . ASN A 1 311 ? 1.190 -11.886 11.579 1.00 98.88 311 ASN A C 1
ATOM 2445 O O . ASN A 1 311 ? 1.434 -12.502 12.616 1.00 98.88 311 ASN A O 1
ATOM 2449 N N . ILE A 1 312 ? 1.390 -12.404 10.371 1.00 98.88 312 ILE A N 1
ATOM 2450 C CA . ILE A 1 312 ? 1.930 -13.751 10.147 1.00 98.88 312 ILE A CA 1
ATOM 2451 C C . ILE A 1 312 ? 3.318 -13.741 9.504 1.00 98.88 312 ILE A C 1
ATOM 2453 O O . ILE A 1 312 ? 3.822 -14.802 9.157 1.00 98.88 312 ILE A O 1
ATOM 2457 N N . THR A 1 313 ? 3.940 -12.569 9.355 1.00 98.94 313 THR A N 1
ATOM 2458 C CA . THR A 1 313 ? 5.242 -12.414 8.695 1.00 98.94 313 THR A CA 1
ATOM 2459 C C . THR A 1 313 ? 6.326 -13.256 9.371 1.00 98.94 313 THR A C 1
ATOM 2461 O O . THR A 1 313 ? 6.507 -13.200 10.594 1.00 98.94 313 THR A O 1
ATOM 2464 N N . ALA A 1 314 ? 7.057 -14.014 8.561 1.00 98.81 314 ALA A N 1
ATOM 2465 C CA . ALA A 1 314 ? 8.247 -14.763 8.934 1.00 98.81 314 ALA A CA 1
ATOM 2466 C C . ALA A 1 314 ? 9.118 -14.981 7.687 1.00 98.81 314 ALA A C 1
ATOM 2468 O O . ALA A 1 314 ? 8.605 -14.922 6.570 1.00 98.81 314 ALA A O 1
ATOM 2469 N N . ASP A 1 315 ? 10.408 -15.246 7.889 1.00 98.75 315 ASP A N 1
ATOM 2470 C CA . ASP A 1 315 ? 11.343 -15.546 6.796 1.00 98.75 315 ASP A CA 1
ATOM 2471 C C . ASP A 1 315 ? 11.023 -16.899 6.144 1.00 98.75 315 ASP A C 1
ATOM 2473 O O . ASP A 1 315 ? 11.094 -17.048 4.926 1.00 98.75 315 ASP A O 1
ATOM 2477 N N . ASP A 1 316 ? 10.653 -17.881 6.970 1.00 98.75 316 ASP A N 1
ATOM 2478 C CA . ASP A 1 316 ? 10.278 -19.227 6.546 1.00 98.75 316 ASP A CA 1
ATOM 2479 C C . ASP A 1 316 ? 8.790 -19.268 6.130 1.00 98.75 316 ASP A C 1
ATOM 2481 O O . ASP A 1 316 ? 7.911 -19.014 6.969 1.00 98.75 316 ASP A O 1
ATOM 2485 N N . PRO A 1 317 ? 8.466 -19.604 4.864 1.00 98.75 317 PRO A N 1
ATOM 2486 C CA . PRO A 1 317 ? 7.088 -19.797 4.421 1.00 98.75 317 PRO A CA 1
ATOM 2487 C C . PRO A 1 317 ? 6.300 -20.804 5.267 1.00 98.75 317 PRO A C 1
ATOM 2489 O O . PRO A 1 317 ? 5.104 -20.593 5.489 1.00 98.75 317 PRO A O 1
ATOM 2492 N N . ASP A 1 318 ? 6.941 -21.858 5.780 1.00 98.81 318 ASP A N 1
ATOM 2493 C CA . ASP A 1 318 ? 6.271 -22.859 6.614 1.00 98.81 318 ASP A CA 1
ATOM 2494 C C . ASP A 1 318 ? 5.855 -22.272 7.967 1.00 98.81 318 ASP A C 1
ATOM 2496 O O . ASP A 1 318 ? 4.762 -22.566 8.459 1.00 98.81 318 ASP A O 1
ATOM 2500 N N . GLU A 1 319 ? 6.652 -21.362 8.536 1.00 98.88 319 GLU A N 1
ATOM 2501 C CA . GLU A 1 319 ? 6.281 -20.610 9.739 1.00 98.88 319 GLU A CA 1
ATOM 2502 C C . GLU A 1 319 ? 5.112 -19.655 9.457 1.00 98.88 319 GLU A C 1
ATOM 2504 O O . GLU A 1 319 ? 4.182 -19.569 10.263 1.00 98.88 319 GLU A O 1
ATOM 2509 N N . MET A 1 320 ? 5.087 -18.975 8.304 1.00 98.88 320 MET A N 1
ATOM 2510 C CA . MET A 1 320 ? 3.937 -18.138 7.921 1.00 98.88 320 MET A CA 1
ATOM 2511 C C . MET A 1 320 ? 2.650 -18.966 7.820 1.00 98.88 320 MET A C 1
ATOM 2513 O O . MET A 1 320 ? 1.596 -18.567 8.329 1.00 98.88 320 MET A O 1
ATOM 2517 N N . ILE A 1 321 ? 2.735 -20.142 7.191 1.00 98.94 321 ILE A N 1
ATOM 2518 C CA . ILE A 1 321 ? 1.616 -21.080 7.066 1.00 98.94 321 ILE A CA 1
ATOM 2519 C C . ILE A 1 321 ? 1.201 -21.603 8.447 1.00 98.94 321 ILE A C 1
ATOM 2521 O O . ILE A 1 321 ? 0.005 -21.669 8.744 1.00 98.94 321 ILE A O 1
ATOM 2525 N N . ALA A 1 322 ? 2.155 -21.940 9.317 1.00 98.88 322 ALA A N 1
ATOM 2526 C CA . ALA A 1 322 ? 1.882 -22.393 10.676 1.00 98.88 322 ALA A CA 1
ATOM 2527 C C . ALA A 1 322 ? 1.178 -21.310 11.506 1.00 98.88 322 ALA A C 1
ATOM 2529 O O . ALA A 1 322 ? 0.170 -21.602 12.153 1.00 98.88 322 ALA A O 1
ATOM 2530 N N . ARG A 1 323 ? 1.636 -20.052 11.437 1.00 98.88 323 ARG A N 1
ATOM 2531 C CA . ARG A 1 323 ? 0.987 -18.905 12.092 1.00 98.88 323 ARG A CA 1
ATOM 2532 C C . ARG A 1 323 ? -0.421 -18.674 11.572 1.00 98.88 323 ARG A C 1
ATOM 2534 O O . ARG A 1 323 ? -1.341 -18.559 12.377 1.00 98.88 323 ARG A O 1
ATOM 2541 N N . GLY A 1 324 ? -0.606 -18.656 10.251 1.00 98.81 324 GLY A N 1
ATOM 2542 C CA . GLY A 1 324 ? -1.922 -18.492 9.633 1.00 98.81 324 GLY A CA 1
ATOM 2543 C C . GLY A 1 324 ? -2.898 -19.586 10.068 1.00 98.81 324 GLY A C 1
ATOM 2544 O O . GLY A 1 324 ? -3.972 -19.283 10.582 1.00 98.81 324 GLY A O 1
ATOM 2545 N N . LYS A 1 325 ? -2.499 -20.862 9.971 1.00 98.81 325 LYS A N 1
ATOM 2546 C CA . LYS A 1 325 ? -3.312 -22.000 10.437 1.00 98.81 325 LYS A CA 1
ATOM 2547 C C . LYS A 1 325 ? -3.614 -21.920 11.932 1.00 98.81 325 LYS A C 1
ATOM 2549 O O . LYS A 1 325 ? -4.747 -22.175 12.327 1.00 98.81 325 LYS A O 1
ATOM 2554 N N . TYR A 1 326 ? -2.629 -21.556 12.754 1.00 98.88 326 TYR A N 1
ATOM 2555 C CA . TYR A 1 326 ? -2.817 -21.417 14.195 1.00 98.88 326 TYR A CA 1
ATOM 2556 C C . TYR A 1 326 ? -3.837 -20.327 14.521 1.00 98.88 326 TYR A C 1
ATOM 2558 O O . TYR A 1 326 ? -4.801 -20.603 15.231 1.00 98.88 326 TYR A O 1
ATOM 2566 N N . VAL A 1 327 ? -3.661 -19.116 13.979 1.00 98.81 327 VAL A N 1
ATOM 2567 C CA . VAL A 1 327 ? -4.579 -17.992 14.203 1.00 98.81 327 VAL A CA 1
ATOM 2568 C C . VAL A 1 327 ? -5.989 -18.371 13.765 1.00 98.81 327 VAL A C 1
ATOM 2570 O O . VAL A 1 327 ? -6.904 -18.311 14.579 1.00 98.81 327 VAL A O 1
ATOM 2573 N N . LEU A 1 328 ? -6.173 -18.832 12.526 1.00 98.75 328 LEU A N 1
ATOM 2574 C CA . LEU A 1 328 ? -7.500 -19.205 12.027 1.00 98.75 328 LEU A CA 1
ATOM 2575 C C . LEU A 1 328 ? -8.127 -20.335 12.857 1.00 98.75 328 LEU A C 1
ATOM 2577 O O . LEU A 1 328 ? -9.313 -20.276 13.161 1.00 98.75 328 LEU A O 1
ATOM 2581 N N . GLY A 1 329 ? -7.331 -21.314 13.294 1.00 98.69 329 GLY A N 1
ATOM 2582 C CA . GLY A 1 329 ? -7.791 -22.390 14.171 1.00 98.69 329 GLY A CA 1
ATOM 2583 C C . GLY A 1 329 ? -8.216 -21.919 15.566 1.00 98.69 329 GLY A C 1
ATOM 2584 O O . GLY A 1 329 ? -9.134 -22.497 16.135 1.00 98.69 329 GLY A O 1
ATOM 2585 N N . GLN A 1 330 ? -7.596 -20.869 16.119 1.00 98.69 330 GLN A N 1
ATOM 2586 C CA . GLN A 1 330 ? -8.041 -20.275 17.390 1.00 98.69 330 GLN A CA 1
ATOM 2587 C C . GLN A 1 330 ? -9.340 -19.475 17.240 1.00 98.69 330 GLN A C 1
ATOM 2589 O O . GLN A 1 330 ? -10.149 -19.446 18.165 1.00 98.69 330 GLN A O 1
ATOM 2594 N N . PHE A 1 331 ? -9.535 -18.812 16.097 1.00 98.50 331 PHE A N 1
ATOM 2595 C CA . PHE A 1 331 ? -10.764 -18.068 15.812 1.00 98.50 331 PHE A CA 1
ATOM 2596 C C . PHE A 1 331 ? -11.933 -18.990 15.426 1.00 98.50 331 PHE A C 1
ATOM 2598 O O . PHE A 1 331 ? -13.081 -18.620 15.663 1.00 98.50 331 PHE A O 1
ATOM 2605 N N . ASP A 1 332 ? -11.664 -20.188 14.894 1.00 97.69 332 ASP A N 1
ATOM 2606 C CA . ASP A 1 332 ? -12.667 -21.213 14.569 1.00 97.69 332 ASP A CA 1
ATOM 2607 C C . ASP A 1 332 ? -13.805 -20.642 13.690 1.00 97.69 332 ASP A C 1
ATOM 2609 O O . ASP A 1 332 ? -13.542 -20.122 12.605 1.00 97.69 332 ASP A O 1
ATOM 2613 N N . HIS A 1 333 ? -15.063 -20.656 14.137 1.00 95.94 333 HIS A N 1
ATOM 2614 C CA . HIS A 1 333 ? -16.197 -20.080 13.406 1.00 95.94 333 HIS A CA 1
ATOM 2615 C C . HIS A 1 333 ? -16.105 -18.552 13.206 1.00 95.94 333 HIS A C 1
ATOM 2617 O O . HIS A 1 333 ? -16.834 -18.000 12.383 1.00 95.94 333 HIS A O 1
ATOM 2623 N N . LEU A 1 334 ? -15.204 -17.859 13.916 1.00 97.50 334 LEU A N 1
ATOM 2624 C CA . LEU A 1 334 ? -14.887 -16.440 13.718 1.00 97.50 334 LEU A CA 1
ATOM 2625 C C . LEU A 1 334 ? -13.757 -16.218 12.699 1.00 97.50 334 LEU A C 1
ATOM 2627 O O . LEU A 1 334 ? -13.355 -15.077 12.487 1.00 97.50 334 LEU A O 1
ATOM 2631 N N . ALA A 1 335 ? -13.229 -17.262 12.051 1.00 97.88 335 ALA A N 1
ATOM 2632 C CA . ALA A 1 335 ? -12.095 -17.138 11.133 1.00 97.88 335 ALA A CA 1
ATOM 2633 C C . ALA A 1 335 ? -12.336 -16.151 9.975 1.00 97.88 335 ALA A C 1
ATOM 2635 O O . ALA A 1 335 ? -11.384 -15.538 9.510 1.00 97.88 335 ALA A O 1
ATOM 2636 N N . GLU A 1 336 ? -13.580 -15.935 9.526 1.00 95.44 336 GLU A N 1
ATOM 2637 C CA . GLU A 1 336 ? -13.880 -14.934 8.482 1.00 95.44 336 GLU A CA 1
ATOM 2638 C C . GLU A 1 336 ? -13.660 -13.475 8.936 1.00 95.44 336 GLU A C 1
ATOM 2640 O O . GLU A 1 336 ? -13.533 -12.590 8.088 1.00 95.44 336 GLU A O 1
ATOM 2645 N N . GLN A 1 337 ? -13.585 -13.228 10.251 1.00 97.75 337 GLN A N 1
ATOM 2646 C CA . GLN A 1 337 ? -13.260 -11.936 10.875 1.00 97.75 337 GLN A CA 1
ATOM 2647 C C . GLN A 1 337 ? -11.743 -11.715 11.033 1.00 97.75 337 GLN A C 1
ATOM 2649 O O . GLN A 1 337 ? -11.310 -10.751 11.675 1.00 97.75 337 GLN A O 1
ATOM 2654 N N . VAL A 1 338 ? -10.917 -12.593 10.455 1.00 98.50 338 VAL A N 1
ATOM 2655 C CA . VAL A 1 338 ? -9.459 -12.477 10.480 1.00 98.50 338 VAL A CA 1
ATOM 2656 C C . VAL A 1 338 ? -8.944 -11.971 9.135 1.00 98.50 338 VAL A C 1
ATOM 2658 O O . VAL A 1 338 ? -9.264 -12.483 8.069 1.00 98.50 338 VAL A O 1
ATOM 2661 N N . SER A 1 339 ? -8.103 -10.946 9.179 1.00 98.62 339 SER A N 1
ATOM 2662 C CA . SER A 1 339 ? -7.211 -10.588 8.076 1.00 98.62 339 SER A CA 1
ATOM 2663 C C . SER A 1 339 ? -5.798 -11.067 8.401 1.00 98.62 339 SER A C 1
ATOM 2665 O O . SER A 1 339 ? -5.399 -11.100 9.566 1.00 98.62 339 SER A O 1
ATOM 2667 N N . LEU A 1 340 ? -5.017 -11.415 7.385 1.00 98.81 340 LEU A N 1
ATOM 2668 C CA . LEU A 1 340 ? -3.628 -11.835 7.559 1.00 98.81 340 LEU A CA 1
ATOM 2669 C C . LEU A 1 340 ? -2.714 -10.708 7.092 1.00 98.81 340 LEU A C 1
ATOM 2671 O O . LEU A 1 340 ? -2.700 -10.359 5.913 1.00 98.81 340 LEU A O 1
ATOM 2675 N N . LEU A 1 341 ? -1.985 -10.116 8.036 1.00 98.88 341 LEU A N 1
ATOM 2676 C CA . LEU A 1 341 ? -1.009 -9.071 7.772 1.00 98.88 341 LEU A CA 1
ATOM 2677 C C . LEU A 1 341 ? 0.337 -9.685 7.400 1.00 98.88 341 LEU A C 1
ATOM 2679 O O . LEU A 1 341 ? 0.838 -10.568 8.099 1.00 98.88 341 LEU A O 1
ATOM 2683 N N . VAL A 1 342 ? 0.915 -9.173 6.315 1.00 98.94 342 VAL A N 1
ATOM 2684 C CA . VAL A 1 342 ? 2.260 -9.509 5.845 1.00 98.94 342 VAL A CA 1
ATOM 2685 C C . VAL A 1 342 ? 3.026 -8.220 5.578 1.00 98.94 342 VAL A C 1
ATOM 2687 O O . VAL A 1 342 ? 2.543 -7.358 4.839 1.00 98.94 342 VAL A O 1
ATOM 2690 N N . ASP A 1 343 ? 4.232 -8.095 6.129 1.00 98.88 343 ASP A N 1
ATOM 2691 C CA . ASP A 1 343 ? 5.158 -7.005 5.815 1.00 98.88 343 ASP A CA 1
ATOM 2692 C C . ASP A 1 343 ? 5.819 -7.218 4.446 1.00 98.88 343 ASP A C 1
ATOM 2694 O O . ASP A 1 343 ? 7.008 -7.512 4.331 1.00 98.88 343 ASP A O 1
ATOM 2698 N N . GLY A 1 344 ? 5.028 -7.087 3.381 1.00 98.69 344 GLY A N 1
ATOM 2699 C CA . GLY A 1 344 ? 5.399 -7.528 2.036 1.00 98.69 344 GLY A CA 1
ATOM 2700 C C . GLY A 1 344 ? 6.604 -6.818 1.417 1.00 98.69 344 GLY A C 1
ATOM 2701 O O . GLY A 1 344 ? 7.228 -7.376 0.522 1.00 98.69 344 GLY A O 1
ATOM 2702 N N . TYR A 1 345 ? 6.965 -5.615 1.883 1.00 98.69 345 TYR A N 1
ATOM 2703 C CA . TYR A 1 345 ? 8.177 -4.942 1.398 1.00 98.69 345 TYR A CA 1
ATOM 2704 C C . TYR A 1 345 ? 9.449 -5.572 1.983 1.00 98.69 345 TYR A C 1
ATOM 2706 O O . TYR A 1 345 ? 10.326 -5.973 1.227 1.00 98.69 345 TYR A O 1
ATOM 2714 N N . VAL A 1 346 ? 9.546 -5.699 3.313 1.00 98.56 346 VAL A N 1
ATOM 2715 C CA . VAL A 1 346 ? 10.743 -6.267 3.967 1.00 98.56 346 VAL A CA 1
ATOM 2716 C C . VAL A 1 346 ? 10.839 -7.784 3.826 1.00 98.56 346 VAL A C 1
ATOM 2718 O O . VAL A 1 346 ? 11.940 -8.291 3.661 1.00 98.56 346 VAL A O 1
ATOM 2721 N N . ALA A 1 347 ? 9.714 -8.504 3.856 1.00 98.56 347 ALA A N 1
ATOM 2722 C CA . ALA A 1 347 ? 9.687 -9.959 3.666 1.00 98.56 347 ALA A CA 1
ATOM 2723 C C . ALA A 1 347 ? 9.643 -10.369 2.179 1.00 98.56 347 ALA A C 1
ATOM 2725 O O . ALA A 1 347 ? 9.835 -11.534 1.833 1.00 98.56 347 ALA A O 1
ATOM 2726 N N . GLY A 1 348 ? 9.395 -9.405 1.289 1.00 98.38 348 GLY A N 1
ATOM 2727 C CA . GLY A 1 348 ? 9.409 -9.576 -0.157 1.00 98.38 348 GLY A CA 1
ATOM 2728 C C . GLY A 1 348 ? 8.165 -10.254 -0.763 1.00 98.38 348 GLY A C 1
ATOM 2729 O O . GLY A 1 348 ? 7.265 -10.725 -0.057 1.00 98.38 348 GLY A O 1
ATOM 2730 N N . PRO A 1 349 ? 8.113 -10.339 -2.109 1.00 98.56 349 PRO A N 1
ATOM 2731 C CA . PRO A 1 349 ? 6.983 -10.902 -2.859 1.00 98.56 349 PRO A CA 1
ATOM 2732 C C . PRO A 1 349 ? 6.632 -12.354 -2.509 1.00 98.56 349 PRO A C 1
ATOM 2734 O O . PRO A 1 349 ? 5.462 -12.744 -2.589 1.00 98.56 349 PRO A O 1
ATOM 2737 N N . THR A 1 350 ? 7.627 -13.151 -2.106 1.00 98.50 350 THR A N 1
ATOM 2738 C CA . THR A 1 350 ? 7.442 -14.550 -1.702 1.00 98.50 350 THR A CA 1
ATOM 2739 C C . THR A 1 350 ? 6.515 -14.650 -0.497 1.00 98.50 350 THR A C 1
ATOM 2741 O O . THR A 1 350 ? 5.550 -15.402 -0.546 1.00 98.50 350 THR A O 1
ATOM 2744 N N . ALA A 1 351 ? 6.724 -13.838 0.545 1.00 98.88 351 ALA A N 1
ATOM 2745 C CA . ALA A 1 351 ? 5.883 -13.848 1.744 1.00 98.88 351 ALA A CA 1
ATOM 2746 C C . ALA A 1 351 ? 4.418 -13.481 1.436 1.00 98.88 351 ALA A C 1
ATOM 2748 O O . ALA A 1 351 ? 3.479 -14.098 1.948 1.00 98.88 351 ALA A O 1
ATOM 2749 N N . VAL A 1 352 ? 4.210 -12.505 0.546 1.00 98.88 352 VAL A N 1
ATOM 2750 C CA . VAL A 1 352 ? 2.871 -12.088 0.099 1.00 98.88 352 VAL A CA 1
ATOM 2751 C C . VAL A 1 352 ? 2.184 -13.225 -0.658 1.00 98.88 352 VAL A C 1
ATOM 2753 O O . VAL A 1 352 ? 1.053 -13.586 -0.330 1.00 98.88 352 VAL A O 1
ATOM 2756 N N . THR A 1 353 ? 2.894 -13.842 -1.606 1.00 98.81 353 THR A N 1
ATOM 2757 C CA . THR A 1 353 ? 2.404 -14.982 -2.398 1.00 98.81 353 THR A CA 1
ATOM 2758 C C . THR A 1 353 ? 2.102 -16.199 -1.519 1.00 98.81 353 THR A C 1
ATOM 2760 O O . THR A 1 353 ? 1.066 -16.842 -1.697 1.00 98.81 353 THR A O 1
ATOM 2763 N N . THR A 1 354 ? 2.947 -16.483 -0.521 1.00 98.88 354 THR A N 1
ATOM 2764 C CA . THR A 1 354 ? 2.731 -17.553 0.464 1.00 98.88 354 THR A CA 1
ATOM 2765 C C . THR A 1 354 ? 1.384 -17.383 1.154 1.00 98.88 354 THR A C 1
ATOM 2767 O O . THR A 1 354 ? 0.587 -18.321 1.171 1.00 98.88 354 THR A O 1
ATOM 2770 N N . SER A 1 355 ? 1.080 -16.184 1.660 1.00 98.81 355 SER A N 1
ATOM 2771 C CA . SER A 1 355 ? -0.219 -15.916 2.287 1.00 98.81 355 SER A CA 1
ATOM 2772 C C . SER A 1 355 ? -1.369 -15.988 1.274 1.00 98.81 355 SER A C 1
ATOM 2774 O O . SER A 1 355 ? -2.345 -16.708 1.491 1.00 98.81 355 SER A O 1
ATOM 2776 N N . ARG A 1 356 ? -1.221 -15.324 0.118 1.00 98.81 356 ARG A N 1
ATOM 2777 C CA . ARG A 1 356 ? -2.233 -15.258 -0.949 1.00 98.81 356 ARG A CA 1
ATOM 2778 C C . ARG A 1 356 ? -2.681 -16.632 -1.446 1.00 98.81 356 ARG A C 1
ATOM 2780 O O . ARG A 1 356 ? -3.868 -16.823 -1.725 1.00 98.81 356 ARG A O 1
ATOM 2787 N N . ARG A 1 357 ? -1.748 -17.572 -1.608 1.00 98.69 357 ARG A N 1
ATOM 2788 C CA . ARG A 1 357 ? -2.027 -18.903 -2.168 1.00 98.69 357 ARG A CA 1
ATOM 2789 C C . ARG A 1 357 ? -2.455 -19.922 -1.113 1.00 98.69 357 ARG A C 1
ATOM 2791 O O . ARG A 1 357 ? -3.266 -20.786 -1.426 1.00 98.69 357 ARG A O 1
ATOM 2798 N N . ASN A 1 358 ? -1.980 -19.805 0.130 1.00 98.81 358 ASN A N 1
ATOM 2799 C CA . ASN A 1 358 ? -2.367 -20.726 1.208 1.00 98.81 358 ASN A CA 1
ATOM 2800 C C . ASN A 1 358 ? -3.661 -20.315 1.927 1.00 98.81 358 ASN A C 1
ATOM 2802 O O . ASN A 1 358 ? -4.361 -21.175 2.461 1.00 98.81 358 ASN A O 1
ATOM 2806 N N . PHE A 1 359 ? -4.007 -19.025 1.923 1.00 98.69 359 PHE A N 1
ATOM 2807 C CA . PHE A 1 359 ? -5.182 -18.488 2.616 1.00 98.69 359 PHE A CA 1
ATOM 2808 C C . PHE A 1 359 ? -6.036 -17.570 1.718 1.00 98.69 359 PHE A C 1
ATOM 2810 O O . PHE A 1 359 ? -6.385 -16.468 2.136 1.00 98.69 359 PHE A O 1
ATOM 2817 N N . PRO A 1 360 ? -6.442 -17.997 0.504 1.00 98.12 360 PRO A N 1
ATOM 2818 C CA . PRO A 1 360 ? -7.103 -17.120 -0.472 1.00 98.12 360 PRO A CA 1
ATOM 2819 C C . PRO A 1 360 ? -8.466 -16.580 -0.011 1.00 98.12 360 PRO A C 1
ATOM 2821 O O . PRO A 1 360 ? -8.950 -15.591 -0.544 1.00 98.12 360 PRO A O 1
ATOM 2824 N N . ARG A 1 361 ? -9.102 -17.220 0.979 1.00 96.31 361 ARG A N 1
ATOM 2825 C CA . ARG A 1 361 ? -10.375 -16.766 1.565 1.00 96.31 361 ARG A CA 1
ATOM 2826 C C . ARG A 1 361 ? -10.213 -15.716 2.665 1.00 96.31 361 ARG A C 1
ATOM 2828 O O . ARG A 1 361 ? -11.218 -15.221 3.165 1.00 96.31 361 ARG A O 1
ATOM 2835 N N . GLN A 1 362 ? -8.983 -15.427 3.082 1.00 98.38 362 GLN A N 1
ATOM 2836 C CA . GLN A 1 362 ? -8.696 -14.433 4.107 1.00 98.38 362 GLN A CA 1
ATOM 2837 C C . GLN A 1 362 ? -8.263 -13.130 3.454 1.00 98.38 362 GLN A C 1
ATOM 2839 O O . GLN A 1 362 ? -7.556 -13.129 2.448 1.00 98.38 362 GLN A O 1
ATOM 2844 N N . TYR A 1 363 ? -8.666 -12.011 4.048 1.00 98.62 363 TYR A N 1
ATOM 2845 C CA . TYR A 1 363 ? -8.245 -10.702 3.573 1.00 98.62 363 TYR A CA 1
ATOM 2846 C C . TYR A 1 363 ? -6.732 -10.539 3.784 1.00 98.62 363 TYR A C 1
ATOM 2848 O O . TYR A 1 363 ? -6.253 -10.540 4.923 1.00 98.62 363 TYR A O 1
ATOM 2856 N N . LEU A 1 364 ? -5.979 -10.397 2.691 1.00 98.88 364 LEU A N 1
ATOM 2857 C CA . LEU A 1 364 ? -4.529 -10.227 2.710 1.00 98.88 364 LEU A CA 1
ATOM 2858 C C . LEU A 1 364 ? -4.168 -8.751 2.875 1.00 98.88 364 LEU A C 1
ATOM 2860 O O . LEU A 1 364 ? -4.310 -7.942 1.957 1.00 98.88 364 LEU A O 1
ATOM 2864 N N . HIS A 1 365 ? -3.674 -8.411 4.057 1.00 98.88 365 HIS A N 1
ATOM 2865 C CA . HIS A 1 365 ? -3.267 -7.067 4.425 1.00 98.88 365 HIS A CA 1
ATOM 2866 C C . HIS A 1 365 ? -1.767 -6.882 4.172 1.00 98.88 365 HIS A C 1
ATOM 2868 O O . HIS A 1 365 ? -0.925 -7.297 4.967 1.00 98.88 365 HIS A O 1
ATOM 2874 N N . TYR A 1 366 ? -1.426 -6.205 3.078 1.00 98.88 366 TYR A N 1
ATOM 2875 C CA . TYR A 1 366 ? -0.053 -5.829 2.764 1.00 98.88 366 TYR A CA 1
ATOM 2876 C C . TYR A 1 366 ? 0.362 -4.613 3.595 1.00 98.88 366 TYR A C 1
ATOM 2878 O O . TYR A 1 366 ? -0.080 -3.480 3.368 1.00 98.88 366 TYR A O 1
ATOM 2886 N N . HIS A 1 367 ? 1.268 -4.835 4.538 1.00 98.81 367 HIS A N 1
ATOM 2887 C CA . HIS A 1 367 ? 1.954 -3.773 5.250 1.00 98.81 367 HIS A CA 1
ATOM 2888 C C . HIS A 1 367 ? 3.291 -3.458 4.560 1.00 98.81 367 HIS A C 1
ATOM 2890 O O . HIS A 1 367 ? 4.024 -4.348 4.137 1.00 98.81 367 HIS A O 1
ATOM 2896 N N . ARG A 1 368 ? 3.607 -2.169 4.390 1.00 98.25 368 ARG A N 1
ATOM 2897 C CA . ARG A 1 368 ? 4.729 -1.718 3.542 1.00 98.25 368 ARG A CA 1
ATOM 2898 C C . ARG A 1 368 ? 5.952 -1.222 4.315 1.00 98.25 368 ARG A C 1
ATOM 2900 O O . ARG A 1 368 ? 6.675 -0.376 3.806 1.00 98.25 368 ARG A O 1
ATOM 2907 N N . ALA A 1 369 ? 6.173 -1.676 5.549 1.00 98.06 369 ALA A N 1
ATOM 2908 C CA . ALA A 1 369 ? 7.314 -1.237 6.364 1.00 98.06 369 ALA A CA 1
ATOM 2909 C C . ALA A 1 369 ? 8.633 -1.269 5.566 1.00 98.06 369 ALA A C 1
ATOM 2911 O O . ALA A 1 369 ? 8.870 -2.216 4.832 1.00 98.06 369 ALA A O 1
ATOM 2912 N N . GLY A 1 370 ? 9.462 -0.225 5.678 1.00 98.12 370 GLY A N 1
ATOM 2913 C CA . GLY A 1 370 ? 10.739 -0.104 4.956 1.00 98.12 370 GLY A CA 1
ATOM 2914 C C . GLY A 1 370 ? 10.668 0.552 3.568 1.00 98.12 370 GLY A C 1
ATOM 2915 O O . GLY A 1 370 ? 11.690 1.041 3.093 1.00 98.12 370 GLY A O 1
ATOM 2916 N N . HIS A 1 371 ? 9.483 0.657 2.953 1.00 98.06 371 HIS A N 1
ATOM 2917 C CA . HIS A 1 371 ? 9.340 1.138 1.569 1.00 98.06 371 HIS A CA 1
ATOM 2918 C C . HIS A 1 371 ? 9.928 2.534 1.300 1.00 98.06 371 HIS A C 1
ATOM 2920 O O . HIS A 1 371 ? 10.404 2.804 0.200 1.00 98.06 371 HIS A O 1
ATOM 2926 N N . GLY A 1 372 ? 9.921 3.420 2.302 1.00 96.81 372 GLY A N 1
ATOM 2927 C CA . GLY A 1 372 ? 10.402 4.797 2.169 1.00 96.81 372 GLY A CA 1
ATOM 2928 C C . GLY A 1 372 ? 11.862 4.905 1.725 1.00 96.81 372 GLY A C 1
ATOM 2929 O O . GLY A 1 372 ? 12.218 5.911 1.126 1.00 96.81 372 GLY A O 1
ATOM 2930 N N . ALA A 1 373 ? 12.671 3.858 1.931 1.00 98.06 373 ALA A N 1
ATOM 2931 C CA . ALA A 1 373 ? 14.052 3.796 1.453 1.00 98.06 373 ALA A CA 1
ATOM 2932 C C . ALA A 1 373 ? 14.183 3.884 -0.079 1.00 98.06 373 ALA A C 1
ATOM 2934 O O . ALA A 1 373 ? 15.253 4.233 -0.566 1.00 98.06 373 ALA A O 1
ATOM 2935 N N . VAL A 1 374 ? 13.120 3.558 -0.825 1.00 98.19 374 VAL A N 1
ATOM 2936 C CA . VAL A 1 374 ? 13.089 3.642 -2.296 1.00 98.19 374 VAL A CA 1
ATOM 2937 C C . VAL A 1 374 ? 11.942 4.509 -2.810 1.00 98.19 374 VAL A C 1
ATOM 2939 O O . VAL A 1 374 ? 12.096 5.222 -3.798 1.00 98.19 374 VAL A O 1
ATOM 2942 N N . THR A 1 375 ? 10.786 4.509 -2.138 1.00 97.69 375 THR A N 1
ATOM 2943 C CA . THR A 1 375 ? 9.612 5.227 -2.650 1.00 97.69 375 THR A CA 1
ATOM 2944 C C . THR A 1 375 ? 9.603 6.709 -2.314 1.00 97.69 375 THR A C 1
ATOM 2946 O O . THR A 1 375 ? 8.837 7.432 -2.945 1.00 97.69 375 THR A O 1
ATOM 2949 N N . SER A 1 376 ? 10.389 7.168 -1.330 1.00 95.81 376 SER A N 1
ATOM 2950 C CA . SER A 1 376 ? 10.426 8.588 -0.951 1.00 95.81 376 SER A CA 1
ATOM 2951 C C . SER A 1 376 ? 10.781 9.455 -2.167 1.00 95.81 376 SER A C 1
ATOM 2953 O O . SER A 1 376 ? 11.686 9.079 -2.919 1.00 95.81 376 SER A O 1
ATOM 2955 N N . PRO A 1 377 ? 10.116 10.604 -2.382 1.00 93.00 377 PRO A N 1
ATOM 2956 C CA . PRO A 1 377 ? 10.522 11.590 -3.386 1.00 93.00 377 PRO A CA 1
ATOM 2957 C C . PRO A 1 377 ? 11.975 12.071 -3.233 1.00 93.00 377 PRO A C 1
ATOM 2959 O O . PRO A 1 377 ? 12.581 12.486 -4.214 1.00 93.00 377 PRO A O 1
ATOM 2962 N N . GLN A 1 378 ? 12.566 11.958 -2.035 1.00 95.19 378 GLN A N 1
ATOM 2963 C CA . GLN A 1 378 ? 13.977 12.284 -1.786 1.00 95.19 378 GLN A CA 1
ATOM 2964 C C . GLN A 1 378 ? 14.940 11.286 -2.443 1.00 95.19 378 GLN A C 1
ATOM 2966 O O . GLN A 1 378 ? 16.093 11.612 -2.721 1.00 95.19 378 GLN A O 1
ATOM 2971 N N . THR A 1 379 ? 14.487 10.057 -2.693 1.00 96.56 379 THR A N 1
ATOM 2972 C CA . THR A 1 379 ? 15.297 8.997 -3.292 1.00 96.56 379 THR A CA 1
ATOM 2973 C C . THR A 1 379 ? 15.093 8.969 -4.801 1.00 96.56 379 THR A C 1
ATOM 2975 O O . THR A 1 379 ? 13.975 8.770 -5.260 1.00 96.56 379 THR A O 1
ATOM 2978 N N . GLN A 1 380 ? 16.172 9.075 -5.580 1.00 97.88 380 GLN A N 1
ATOM 2979 C CA . GLN A 1 380 ? 16.128 9.009 -7.053 1.00 97.88 380 GLN A CA 1
ATOM 2980 C C . GLN A 1 380 ? 16.346 7.591 -7.618 1.00 97.88 380 GLN A C 1
ATOM 2982 O O . GLN A 1 380 ? 16.557 7.411 -8.810 1.00 97.88 380 GLN A O 1
ATOM 2987 N N . ARG A 1 381 ? 16.314 6.558 -6.770 1.00 98.56 381 ARG A N 1
ATOM 2988 C CA . ARG A 1 381 ? 16.515 5.145 -7.141 1.00 98.56 381 ARG A CA 1
ATOM 2989 C C . ARG A 1 381 ? 15.288 4.301 -6.806 1.00 98.56 381 ARG A C 1
ATOM 2991 O O . ARG A 1 381 ? 14.467 4.694 -5.978 1.00 98.56 381 ARG A O 1
ATOM 2998 N N . GLY A 1 382 ? 15.186 3.121 -7.408 1.00 98.62 382 GLY A N 1
ATOM 2999 C CA . GLY A 1 382 ? 14.100 2.174 -7.161 1.00 98.62 382 GLY A CA 1
ATOM 3000 C C . GLY A 1 382 ? 12.810 2.559 -7.888 1.00 98.62 382 GLY A C 1
ATOM 3001 O O . GLY A 1 382 ? 12.793 2.693 -9.107 1.00 98.62 382 GLY A O 1
ATOM 3002 N N . TYR A 1 383 ? 11.705 2.706 -7.161 1.00 98.81 383 TYR A N 1
ATOM 3003 C CA . TYR A 1 383 ? 10.385 2.942 -7.753 1.00 98.81 383 TYR A CA 1
ATOM 3004 C C . TYR A 1 383 ? 9.473 3.751 -6.828 1.00 98.81 383 TYR A C 1
ATOM 3006 O O . TYR A 1 383 ? 9.683 3.797 -5.617 1.00 98.81 383 TYR A O 1
ATOM 3014 N N . THR A 1 384 ? 8.452 4.403 -7.384 1.00 98.56 384 THR A N 1
ATOM 3015 C CA . THR A 1 384 ? 7.486 5.215 -6.622 1.00 98.56 384 THR A CA 1
ATOM 3016 C C . THR A 1 384 ? 6.503 4.368 -5.798 1.00 98.56 384 THR A C 1
ATOM 3018 O O . THR A 1 384 ? 6.350 3.157 -5.986 1.00 98.56 384 THR A O 1
ATOM 3021 N N . ALA A 1 385 ? 5.780 5.018 -4.877 1.00 98.12 385 ALA A N 1
ATOM 3022 C CA . ALA A 1 385 ? 4.714 4.374 -4.106 1.00 98.12 385 ALA A CA 1
ATOM 3023 C C . ALA A 1 385 ? 3.556 3.874 -4.993 1.00 98.12 385 ALA A C 1
ATOM 3025 O O . ALA A 1 385 ? 2.931 2.864 -4.659 1.00 98.12 385 ALA A O 1
ATOM 3026 N N . LEU A 1 386 ? 3.303 4.530 -6.132 1.00 98.31 386 LEU A N 1
ATOM 3027 C CA . LEU A 1 386 ? 2.348 4.070 -7.142 1.00 98.31 386 LEU A CA 1
ATOM 3028 C C . LEU A 1 386 ? 2.753 2.699 -7.694 1.00 98.31 386 LEU A C 1
ATOM 3030 O O . LEU A 1 386 ? 1.946 1.773 -7.685 1.00 98.31 386 LEU A O 1
ATOM 3034 N N . VAL A 1 387 ? 4.010 2.550 -8.115 1.00 98.75 387 VAL A N 1
ATOM 3035 C CA . VAL A 1 387 ? 4.532 1.297 -8.684 1.00 98.75 387 VAL A CA 1
ATOM 3036 C C . VAL A 1 387 ? 4.462 0.162 -7.662 1.00 98.75 387 VAL A C 1
ATOM 3038 O O . VAL A 1 387 ? 3.948 -0.910 -7.978 1.00 98.75 387 VAL A O 1
ATOM 3041 N N . LEU A 1 388 ? 4.871 0.412 -6.410 1.00 98.81 388 LEU A N 1
ATOM 3042 C CA . LEU A 1 388 ? 4.717 -0.555 -5.314 1.00 98.81 388 LEU A CA 1
ATOM 3043 C C . LEU A 1 388 ? 3.255 -0.989 -5.136 1.00 98.81 388 LEU A C 1
ATOM 3045 O O . LEU A 1 388 ? 2.963 -2.166 -4.926 1.00 98.81 388 LEU A O 1
ATOM 3049 N N . SER A 1 389 ? 2.331 -0.036 -5.234 1.00 98.69 389 SER A N 1
ATOM 3050 C CA . SER A 1 389 ? 0.902 -0.292 -5.086 1.00 98.69 389 SER A CA 1
ATOM 3051 C C . SER A 1 389 ? 0.370 -1.152 -6.238 1.00 98.69 389 SER A C 1
ATOM 3053 O O . SER A 1 389 ? -0.263 -2.175 -5.971 1.00 98.69 389 SER A O 1
ATOM 3055 N N . LYS A 1 390 ? 0.699 -0.834 -7.501 1.00 98.88 390 LYS A N 1
ATOM 3056 C CA . LYS A 1 390 ? 0.331 -1.660 -8.670 1.00 98.88 390 LYS A CA 1
ATOM 3057 C C . LYS A 1 390 ? 0.857 -3.093 -8.530 1.00 98.88 390 LYS A C 1
ATOM 3059 O O . LYS A 1 390 ? 0.102 -4.048 -8.706 1.00 98.88 390 LYS A O 1
ATOM 3064 N N . ILE A 1 391 ? 2.116 -3.242 -8.112 1.00 98.75 391 ILE A N 1
ATOM 3065 C CA . ILE A 1 391 ? 2.734 -4.546 -7.840 1.00 98.75 391 ILE A CA 1
ATOM 3066 C C . ILE A 1 391 ? 1.962 -5.317 -6.763 1.00 98.75 391 ILE A C 1
ATOM 3068 O O . ILE A 1 391 ? 1.710 -6.510 -6.919 1.00 98.75 391 ILE A O 1
ATOM 3072 N N . SER A 1 392 ? 1.547 -4.656 -5.682 1.00 98.75 392 SER A N 1
ATOM 3073 C CA . SER A 1 392 ? 0.797 -5.317 -4.610 1.00 98.75 392 SER A CA 1
ATOM 3074 C C . SER A 1 392 ? -0.560 -5.864 -5.069 1.00 98.75 392 SER A C 1
ATOM 3076 O O . SER A 1 392 ? -0.952 -6.948 -4.632 1.00 98.75 392 SER A O 1
ATOM 3078 N N . ARG A 1 393 ? -1.239 -5.171 -5.998 1.00 98.81 393 ARG A N 1
ATOM 3079 C CA . ARG A 1 393 ? -2.485 -5.650 -6.613 1.00 98.81 393 ARG A CA 1
ATOM 3080 C C . ARG A 1 393 ? -2.229 -6.902 -7.444 1.00 98.81 393 ARG A C 1
ATOM 3082 O O . ARG A 1 393 ? -2.918 -7.898 -7.257 1.00 98.81 393 ARG A O 1
ATOM 3089 N N . MET A 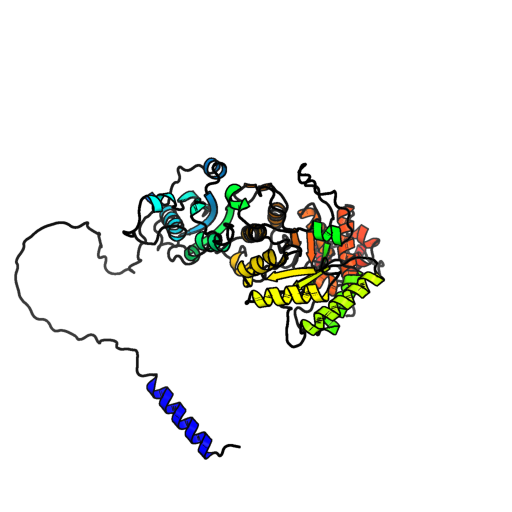1 394 ? -1.169 -6.911 -8.253 1.00 98.75 394 MET A N 1
ATOM 3090 C CA . MET A 1 394 ? -0.758 -8.095 -9.021 1.00 98.75 394 MET A CA 1
ATOM 3091 C C . MET A 1 394 ? -0.380 -9.289 -8.126 1.00 98.75 394 MET A C 1
ATOM 3093 O O . MET A 1 394 ? -0.755 -10.420 -8.431 1.00 98.75 394 MET A O 1
ATOM 3097 N N . LEU A 1 395 ? 0.313 -9.047 -7.004 1.00 98.69 395 LEU A N 1
ATOM 3098 C CA . LEU A 1 395 ? 0.627 -10.072 -5.991 1.00 98.69 395 LEU A CA 1
ATOM 3099 C C . LEU A 1 395 ? -0.616 -10.637 -5.294 1.00 98.69 395 LEU A C 1
ATOM 3101 O O . LEU A 1 395 ? -0.561 -11.711 -4.701 1.00 98.69 395 LEU A O 1
ATOM 3105 N N . GLY A 1 396 ? -1.724 -9.902 -5.336 1.00 98.62 396 GLY A N 1
ATOM 3106 C CA . GLY A 1 396 ? -2.996 -10.303 -4.763 1.00 98.62 396 GLY A CA 1
ATOM 3107 C C . GLY A 1 396 ? -3.271 -9.812 -3.351 1.00 98.62 396 GLY A C 1
ATOM 3108 O O . GLY A 1 396 ? -4.039 -10.442 -2.624 1.00 98.62 396 GLY A O 1
ATOM 3109 N N . ALA A 1 397 ? -2.682 -8.684 -2.956 1.00 98.88 397 ALA A N 1
ATOM 3110 C CA . ALA A 1 397 ? -3.059 -8.008 -1.722 1.00 98.88 397 ALA A CA 1
ATOM 3111 C C . ALA A 1 397 ? -4.533 -7.565 -1.765 1.00 98.88 397 ALA A C 1
ATOM 3113 O O . ALA A 1 397 ? -4.948 -6.843 -2.669 1.00 98.88 397 ALA A O 1
ATOM 3114 N N . SER A 1 398 ? -5.317 -7.933 -0.751 1.00 98.81 398 SER A N 1
ATOM 3115 C CA . SER A 1 398 ? -6.694 -7.443 -0.580 1.00 98.81 398 SER A CA 1
ATOM 3116 C C . SER A 1 398 ? -6.727 -5.964 -0.194 1.00 98.81 398 SER A C 1
ATOM 3118 O O . SER A 1 398 ? -7.647 -5.230 -0.556 1.00 98.81 398 SER A O 1
ATOM 3120 N N . GLY A 1 399 ? -5.701 -5.505 0.523 1.00 98.75 399 GLY A N 1
ATOM 3121 C CA . GLY A 1 399 ? -5.448 -4.092 0.766 1.00 98.75 399 GLY A CA 1
ATOM 3122 C C . GLY A 1 399 ? -3.983 -3.818 1.052 1.00 98.75 399 GLY A C 1
ATOM 3123 O O . GLY A 1 399 ? -3.291 -4.660 1.625 1.00 98.75 399 GLY A O 1
ATOM 3124 N N . ILE A 1 400 ? -3.532 -2.625 0.683 1.00 98.75 400 ILE A N 1
ATOM 3125 C CA . ILE A 1 400 ? -2.180 -2.133 0.942 1.00 98.75 400 ILE A CA 1
ATOM 3126 C C . ILE A 1 400 ? -2.240 -0.759 1.594 1.00 98.75 400 ILE A C 1
ATOM 3128 O O . ILE A 1 400 ? -3.100 0.064 1.290 1.00 98.75 400 ILE A O 1
ATOM 3132 N N . HIS A 1 401 ? -1.290 -0.488 2.479 1.00 98.38 401 HIS A N 1
ATOM 3133 C CA . HIS A 1 401 ? -1.052 0.863 2.969 1.00 98.38 401 HIS A CA 1
ATOM 3134 C C . HIS A 1 401 ? -0.692 1.813 1.813 1.00 98.38 401 HIS A C 1
ATOM 3136 O O . HIS A 1 401 ? 0.360 1.653 1.200 1.00 98.38 401 HIS A O 1
ATOM 3142 N N . VAL A 1 402 ? -1.512 2.833 1.547 1.00 95.81 402 VAL A N 1
ATOM 3143 C CA . VAL A 1 402 ? -1.246 3.837 0.489 1.00 95.81 402 VAL A CA 1
ATOM 3144 C C . VAL A 1 402 ? -0.680 5.148 1.036 1.00 95.81 402 VAL A C 1
ATOM 3146 O O . VAL A 1 402 ? -0.063 5.909 0.302 1.00 95.81 402 VAL A O 1
ATOM 3149 N N . GLY A 1 403 ? -0.737 5.355 2.353 1.00 93.69 403 GLY A N 1
ATOM 3150 C CA . GLY A 1 403 ? -0.286 6.580 3.014 1.00 93.69 403 GLY A CA 1
ATOM 3151 C C . GLY A 1 403 ? -1.469 7.443 3.426 1.00 93.69 403 GLY A C 1
ATOM 3152 O O . GLY A 1 403 ? -2.575 6.935 3.591 1.00 93.69 403 GLY A O 1
ATOM 3153 N N . THR A 1 404 ? -1.222 8.731 3.643 1.00 94.19 404 THR A N 1
ATOM 3154 C CA . THR A 1 404 ? -2.226 9.669 4.174 1.00 94.19 404 THR A CA 1
ATOM 3155 C C . THR A 1 404 ? -2.489 10.858 3.262 1.00 94.19 404 THR A C 1
ATOM 3157 O O . THR A 1 404 ? -3.179 11.781 3.676 1.00 94.19 404 THR A O 1
ATOM 3160 N N . MET A 1 405 ? -1.936 10.862 2.046 1.00 93.12 405 MET A N 1
ATOM 3161 C CA . MET A 1 405 ? -2.142 11.917 1.044 1.00 93.12 405 MET A CA 1
ATOM 3162 C C . MET A 1 405 ? -1.816 13.331 1.568 1.00 93.12 405 MET A C 1
ATOM 3164 O O . MET A 1 405 ? -2.536 14.292 1.309 1.00 93.12 405 MET A O 1
ATOM 3168 N N . GLY A 1 406 ? -0.784 13.443 2.410 1.00 90.19 406 GLY A N 1
ATOM 3169 C CA . GLY A 1 406 ? -0.383 14.682 3.085 1.00 90.19 406 GLY A CA 1
ATOM 3170 C C . GLY A 1 406 ? -1.153 15.030 4.370 1.00 90.19 406 GLY A C 1
ATOM 3171 O O . GLY A 1 406 ? -0.797 15.992 5.046 1.00 90.19 406 GLY A O 1
ATOM 3172 N N . TYR A 1 407 ? -2.176 14.257 4.758 1.00 92.94 407 TYR A N 1
ATOM 3173 C CA . TYR A 1 407 ? -3.001 14.537 5.948 1.00 92.94 407 TYR A CA 1
ATOM 3174 C C . TYR A 1 407 ? -2.471 13.921 7.245 1.00 92.94 407 TYR A C 1
ATOM 3176 O O . TYR A 1 407 ? -2.973 14.246 8.318 1.00 92.94 407 TYR A O 1
ATOM 3184 N N . GLY A 1 408 ? -1.478 13.039 7.175 1.00 89.75 408 GLY A N 1
ATOM 3185 C CA . GLY A 1 408 ? -0.897 12.343 8.321 1.00 89.75 408 GLY A CA 1
ATOM 3186 C C . GLY A 1 408 ? 0.516 12.813 8.649 1.00 89.75 408 GLY A C 1
ATOM 3187 O O . GLY A 1 408 ? 0.886 13.956 8.400 1.00 89.75 408 GLY A O 1
ATOM 3188 N N . LYS A 1 409 ? 1.313 11.915 9.238 1.00 84.50 409 LYS A N 1
ATOM 3189 C CA . LYS A 1 409 ? 2.702 12.198 9.654 1.00 84.50 409 LYS A CA 1
ATOM 3190 C C . LYS A 1 409 ? 3.776 11.725 8.671 1.00 84.50 409 LYS A C 1
ATOM 3192 O O . LYS A 1 409 ? 4.943 12.044 8.860 1.00 84.50 409 LYS A O 1
ATOM 3197 N N . MET A 1 410 ? 3.410 10.865 7.724 1.00 84.94 410 MET A N 1
ATOM 3198 C CA . MET A 1 410 ? 4.352 10.279 6.768 1.00 84.94 410 MET A CA 1
ATOM 3199 C C . MET A 1 410 ? 4.399 11.143 5.507 1.00 84.94 410 MET A C 1
ATOM 3201 O O . MET A 1 410 ? 3.370 11.694 5.109 1.00 84.94 410 MET A O 1
ATOM 3205 N N . GLU A 1 411 ? 5.568 11.218 4.871 1.00 82.62 411 GLU A N 1
ATOM 3206 C CA . GLU A 1 411 ? 5.748 11.893 3.582 1.00 82.62 411 GLU A CA 1
ATOM 3207 C C . GLU A 1 411 ? 4.751 11.327 2.555 1.00 82.62 411 GLU A C 1
ATOM 3209 O O . GLU A 1 411 ? 4.678 10.114 2.344 1.00 82.62 411 GLU A O 1
ATOM 3214 N N . SER A 1 412 ? 3.895 12.201 2.031 1.00 86.94 412 SER A N 1
ATOM 3215 C CA . SER A 1 412 ? 2.857 11.909 1.038 1.00 86.94 412 SER A CA 1
ATOM 3216 C C . SER A 1 412 ? 2.304 13.221 0.483 1.00 86.94 412 SER A C 1
ATOM 3218 O O . SER A 1 412 ? 2.373 14.254 1.154 1.00 86.94 412 SER A O 1
ATOM 3220 N N . GLU A 1 413 ? 1.721 13.172 -0.709 1.00 86.81 413 GLU A N 1
ATOM 3221 C CA . GLU A 1 413 ? 1.151 14.328 -1.406 1.00 86.81 413 GLU A CA 1
ATOM 3222 C C . GLU A 1 413 ? -0.355 14.160 -1.615 1.00 86.81 413 GLU A C 1
ATOM 3224 O O . GLU A 1 413 ? -0.881 13.049 -1.604 1.00 86.81 413 GLU A O 1
ATOM 3229 N N . LYS A 1 414 ? -1.088 15.258 -1.835 1.00 87.81 414 LYS A N 1
ATOM 3230 C CA . LYS A 1 414 ? -2.543 15.182 -2.083 1.00 87.81 414 LYS A CA 1
ATOM 3231 C C . LYS A 1 414 ? -2.891 14.367 -3.336 1.00 87.81 414 LYS A C 1
ATOM 3233 O O . LYS A 1 414 ? -3.951 13.741 -3.372 1.00 87.81 414 LYS A O 1
ATOM 3238 N N . SER A 1 415 ? -1.998 14.371 -4.325 1.00 91.69 415 SER A N 1
ATOM 3239 C CA . SER A 1 415 ? -2.042 13.576 -5.561 1.00 91.69 415 SER A CA 1
ATOM 3240 C C . SER A 1 415 ? -1.970 12.066 -5.311 1.00 91.69 415 SER A C 1
ATOM 3242 O O . SER A 1 415 ? -2.437 11.301 -6.148 1.00 91.69 415 SER A O 1
ATOM 3244 N N . ASP A 1 416 ? -1.525 11.604 -4.134 1.00 93.06 416 ASP A N 1
ATOM 3245 C CA . ASP A 1 416 ? -1.507 10.171 -3.793 1.00 93.06 416 ASP A CA 1
ATOM 3246 C C . ASP A 1 416 ? -2.914 9.534 -3.774 1.00 93.06 416 ASP A C 1
ATOM 3248 O O . ASP A 1 416 ? -3.035 8.309 -3.713 1.00 93.06 416 ASP A O 1
ATOM 3252 N N . LYS A 1 417 ? -3.996 10.324 -3.867 1.00 94.00 417 LYS A N 1
ATOM 3253 C CA . LYS A 1 417 ? -5.346 9.801 -4.143 1.00 94.00 417 LYS A CA 1
ATOM 3254 C C . LYS A 1 417 ? -5.416 9.004 -5.449 1.00 94.00 417 LYS A C 1
ATOM 3256 O O . LYS A 1 417 ? -6.163 8.032 -5.522 1.00 94.00 417 LYS A O 1
ATOM 3261 N N . ASP A 1 418 ? -4.583 9.339 -6.433 1.00 94.25 418 ASP A N 1
ATOM 3262 C CA . ASP A 1 418 ? -4.528 8.631 -7.712 1.00 94.25 418 ASP A CA 1
ATOM 3263 C C . ASP A 1 418 ? -3.994 7.202 -7.540 1.00 94.25 418 ASP A C 1
ATOM 3265 O O . ASP A 1 418 ? -4.362 6.307 -8.300 1.00 94.25 418 ASP A O 1
ATOM 3269 N N . ILE A 1 419 ? -3.221 6.936 -6.477 1.00 97.50 419 ILE A N 1
ATOM 3270 C CA . ILE A 1 419 ? -2.848 5.572 -6.086 1.00 97.50 419 ILE A CA 1
ATOM 3271 C C . ILE A 1 419 ? -4.092 4.787 -5.658 1.00 97.50 419 ILE A C 1
ATOM 3273 O O . ILE A 1 419 ? -4.241 3.634 -6.054 1.00 97.50 419 ILE A O 1
ATOM 3277 N N . VAL A 1 420 ? -5.007 5.387 -4.888 1.00 95.88 420 VAL A N 1
ATOM 3278 C CA . VAL A 1 420 ? -6.262 4.712 -4.507 1.00 95.88 420 VAL A CA 1
ATOM 3279 C C . VAL A 1 420 ? -7.104 4.423 -5.742 1.00 95.88 420 VAL A C 1
ATOM 3281 O O . VAL A 1 420 ? -7.520 3.283 -5.934 1.00 95.88 420 VAL A O 1
ATOM 3284 N N . TYR A 1 421 ? -7.253 5.402 -6.634 1.00 95.06 421 TYR A N 1
ATOM 3285 C CA . TYR A 1 421 ? -7.986 5.227 -7.886 1.00 95.06 421 TYR A CA 1
ATOM 3286 C C . TYR A 1 421 ? -7.374 4.142 -8.782 1.00 95.06 421 TYR A C 1
ATOM 3288 O O . TYR A 1 421 ? -8.105 3.343 -9.364 1.00 95.06 421 TYR A O 1
ATOM 3296 N N . MET A 1 422 ? -6.043 4.056 -8.848 1.00 97.56 422 MET A N 1
ATOM 3297 C CA . MET A 1 422 ? -5.327 2.997 -9.565 1.00 97.56 422 MET A CA 1
ATOM 3298 C C . MET A 1 422 ? -5.594 1.598 -8.991 1.00 97.56 422 MET A C 1
ATOM 3300 O O . MET A 1 422 ? -5.577 0.614 -9.732 1.00 97.56 422 MET A O 1
ATOM 3304 N N . LEU A 1 423 ? -5.832 1.482 -7.683 1.00 97.19 423 LEU A N 1
ATOM 3305 C CA . LEU A 1 423 ? -6.059 0.198 -7.021 1.00 97.19 423 LEU A CA 1
ATOM 3306 C C . LEU A 1 423 ? -7.524 -0.250 -7.003 1.00 97.19 423 LEU A C 1
ATOM 3308 O O . LEU A 1 423 ? -7.770 -1.455 -6.955 1.00 97.19 423 LEU A O 1
ATOM 3312 N N . GLU A 1 424 ? -8.478 0.681 -7.024 1.00 92.31 424 GLU A N 1
ATOM 3313 C CA . GLU A 1 424 ? -9.906 0.356 -6.908 1.00 92.31 424 GLU A CA 1
ATOM 3314 C C . GLU A 1 424 ? -10.640 0.285 -8.254 1.00 92.31 424 GLU A C 1
ATOM 3316 O O . GLU A 1 424 ? -11.639 -0.424 -8.371 1.00 92.31 424 GLU A O 1
ATOM 3321 N N . ARG A 1 425 ? -10.163 1.007 -9.277 1.00 93.56 425 ARG A N 1
ATOM 3322 C CA . ARG A 1 425 ? -10.822 1.071 -10.589 1.00 93.56 425 ARG A CA 1
ATOM 3323 C C . ARG A 1 425 ? -10.306 -0.026 -11.510 1.00 93.56 425 ARG A C 1
ATOM 3325 O O . ARG A 1 425 ? -9.157 -0.464 -11.406 1.00 93.56 425 ARG A O 1
ATOM 3332 N N . ASP A 1 426 ? -11.159 -0.447 -12.438 1.00 94.75 426 ASP A N 1
ATOM 3333 C CA . ASP A 1 426 ? -10.758 -1.379 -13.495 1.00 94.75 426 ASP A CA 1
ATOM 3334 C C . ASP A 1 426 ? -9.928 -0.676 -14.575 1.00 94.75 426 ASP A C 1
ATOM 3336 O O . ASP A 1 426 ? -8.982 -1.238 -15.104 1.00 94.75 426 ASP A O 1
ATOM 3340 N N . ILE A 1 427 ? -10.203 0.604 -14.833 1.00 96.38 427 ILE A N 1
ATOM 3341 C CA . ILE A 1 427 ? -9.395 1.438 -15.722 1.00 96.38 427 ILE A CA 1
ATOM 3342 C C . ILE A 1 427 ? -8.974 2.697 -14.966 1.00 96.38 427 ILE A C 1
ATOM 3344 O O . ILE A 1 427 ? -9.821 3.421 -14.437 1.00 96.38 427 ILE A O 1
ATOM 3348 N N . ALA A 1 428 ? -7.672 2.975 -14.928 1.00 95.44 428 ALA A N 1
ATOM 3349 C CA . ALA A 1 428 ? -7.122 4.131 -14.225 1.00 95.44 428 ALA A CA 1
ATOM 3350 C C . ALA A 1 428 ? -5.924 4.744 -14.956 1.00 95.44 428 ALA A C 1
ATOM 3352 O O . ALA A 1 428 ? -5.152 4.046 -15.611 1.00 95.44 428 ALA A O 1
ATOM 3353 N N . GLN A 1 429 ? -5.768 6.061 -14.820 1.00 96.94 429 GLN A N 1
ATOM 3354 C CA . GLN A 1 429 ? -4.658 6.820 -15.391 1.00 96.94 429 GLN A CA 1
ATOM 3355 C C . GLN A 1 429 ? -3.532 6.948 -14.360 1.00 96.94 429 GLN A C 1
ATOM 3357 O O . GLN A 1 429 ? -3.770 7.423 -13.251 1.00 96.94 429 GLN A O 1
ATOM 3362 N N . GLY A 1 430 ? -2.325 6.510 -14.717 1.00 96.94 430 GLY A N 1
ATOM 3363 C CA . GLY A 1 430 ? -1.093 6.833 -14.000 1.00 96.94 430 GLY A CA 1
ATOM 3364 C C . GLY A 1 430 ? -0.413 8.090 -14.565 1.00 96.94 430 GLY A C 1
ATOM 3365 O O . GLY A 1 430 ? -0.945 8.719 -15.480 1.00 96.94 430 GLY A O 1
ATOM 3366 N N . PRO A 1 431 ? 0.769 8.470 -14.053 1.00 97.00 431 PRO A N 1
ATOM 3367 C CA . PRO A 1 431 ? 1.526 9.612 -14.562 1.00 97.00 431 PRO A CA 1
ATOM 3368 C C . PRO A 1 431 ? 1.893 9.488 -16.042 1.00 97.00 431 PRO A C 1
ATOM 3370 O O . PRO A 1 431 ? 1.944 10.502 -16.730 1.00 97.00 431 PRO A O 1
ATOM 3373 N N . TYR A 1 432 ? 2.120 8.261 -16.525 1.00 98.31 432 TYR A N 1
ATOM 3374 C CA . TYR A 1 432 ? 2.480 8.003 -17.920 1.00 98.31 432 TYR A CA 1
ATOM 3375 C C . TYR A 1 432 ? 1.463 7.098 -18.608 1.00 98.31 432 TYR A C 1
ATOM 3377 O O . TYR A 1 432 ? 1.041 7.391 -19.719 1.00 98.31 432 TYR A O 1
ATOM 3385 N N . TYR A 1 433 ? 1.009 6.032 -17.943 1.00 98.62 433 TYR A N 1
ATOM 3386 C CA . TYR A 1 433 ? 0.232 4.993 -18.610 1.00 98.62 433 TYR A CA 1
ATOM 3387 C C . TYR A 1 433 ? -1.194 4.876 -18.081 1.00 98.62 433 TYR A C 1
ATOM 3389 O O . TYR A 1 433 ? -1.450 4.841 -16.873 1.00 98.62 433 TYR A O 1
ATOM 3397 N N . LYS A 1 434 ? -2.136 4.694 -19.008 1.00 98.50 434 LYS A N 1
ATOM 3398 C CA . LYS A 1 434 ? -3.482 4.215 -18.697 1.00 98.50 434 LYS A CA 1
ATOM 3399 C C . LYS A 1 434 ? -3.448 2.700 -18.500 1.00 98.50 434 LYS A C 1
ATOM 3401 O O . LYS A 1 434 ? -3.123 1.959 -19.423 1.00 98.50 434 LYS A O 1
ATOM 3406 N N . GLN A 1 435 ? -3.800 2.229 -17.309 1.00 98.56 435 GLN A N 1
ATOM 3407 C CA . GLN A 1 435 ? -3.855 0.805 -16.986 1.00 98.56 435 GLN A CA 1
ATOM 3408 C C . GLN A 1 435 ? -5.293 0.292 -17.083 1.00 98.56 435 GLN A C 1
ATOM 3410 O O . GLN A 1 435 ? -6.178 0.808 -16.403 1.00 98.56 435 GLN A O 1
ATOM 3415 N N . ASP A 1 436 ? -5.494 -0.745 -17.893 1.00 97.75 436 ASP A N 1
ATOM 3416 C CA . ASP A 1 436 ? -6.671 -1.618 -17.863 1.00 97.75 436 ASP A CA 1
ATOM 3417 C C . ASP A 1 436 ? -6.332 -2.847 -17.004 1.00 97.75 436 ASP A C 1
ATOM 3419 O O . ASP A 1 436 ? -5.355 -3.554 -17.274 1.00 97.75 436 ASP A O 1
ATOM 3423 N N . TRP A 1 437 ? -7.086 -3.054 -15.928 1.00 98.06 437 TRP A N 1
ATOM 3424 C CA . TRP A 1 437 ? -6.903 -4.137 -14.966 1.00 98.06 437 TRP A CA 1
ATOM 3425 C C . TRP A 1 437 ? -7.611 -5.433 -15.367 1.00 98.06 437 TRP A C 1
ATOM 3427 O O . TRP A 1 437 ? -7.460 -6.446 -14.680 1.00 98.06 437 TRP A O 1
ATOM 3437 N N . ALA A 1 438 ? -8.313 -5.437 -16.501 1.00 96.19 438 ALA A N 1
ATOM 3438 C CA . ALA A 1 438 ? -8.900 -6.611 -17.124 1.00 96.19 438 ALA A CA 1
ATOM 3439 C C . ALA A 1 438 ? -9.832 -7.413 -16.195 1.00 96.19 438 ALA A C 1
ATOM 3441 O O . ALA A 1 438 ? -9.850 -8.647 -16.252 1.00 96.19 438 ALA A O 1
ATOM 3442 N N . GLY A 1 439 ? -10.579 -6.724 -15.328 1.00 94.00 439 GLY A N 1
ATOM 3443 C CA . GLY A 1 439 ? -11.476 -7.320 -14.341 1.00 94.00 439 GLY A CA 1
ATOM 3444 C C . GLY A 1 439 ? -10.780 -7.876 -13.095 1.00 94.00 439 GLY A C 1
ATOM 3445 O O . GLY A 1 439 ? -11.428 -8.545 -12.288 1.00 94.00 439 GLY A O 1
ATOM 3446 N N . MET A 1 440 ? -9.474 -7.638 -12.911 1.00 96.94 440 MET A N 1
ATOM 3447 C CA . MET A 1 440 ? -8.764 -8.019 -11.686 1.00 96.94 440 MET A CA 1
ATOM 3448 C C . MET A 1 440 ? -9.414 -7.342 -10.477 1.00 96.94 440 MET A C 1
ATOM 3450 O O . MET A 1 440 ? -9.643 -6.132 -10.489 1.00 96.94 440 MET A O 1
ATOM 3454 N N . LEU A 1 441 ? -9.658 -8.104 -9.406 1.00 95.88 441 LEU A N 1
ATOM 3455 C CA . LEU A 1 441 ? -10.266 -7.560 -8.193 1.00 95.88 441 LEU A CA 1
ATOM 3456 C C . LEU A 1 441 ? -9.488 -6.344 -7.648 1.00 95.88 441 LEU A C 1
ATOM 3458 O O . LEU A 1 441 ? -8.261 -6.264 -7.809 1.00 95.88 441 LEU A O 1
ATOM 3462 N N . PRO A 1 442 ? -10.190 -5.378 -7.030 1.00 96.31 442 PRO A N 1
ATOM 3463 C CA . PRO A 1 442 ? -9.559 -4.194 -6.475 1.00 96.31 442 PRO A CA 1
ATOM 3464 C C . PRO A 1 442 ? -8.710 -4.527 -5.246 1.00 96.31 442 PRO A C 1
ATOM 3466 O O . PRO A 1 442 ? -8.988 -5.462 -4.493 1.00 96.31 442 PRO A O 1
ATOM 3469 N N . THR A 1 443 ? -7.700 -3.697 -5.009 1.00 98.56 443 THR A N 1
ATOM 3470 C CA . THR A 1 443 ? -6.949 -3.666 -3.752 1.00 98.56 443 THR A CA 1
ATOM 3471 C C . THR A 1 443 ? -7.374 -2.433 -2.967 1.00 98.56 443 THR A C 1
ATOM 3473 O O . THR A 1 443 ? -7.390 -1.316 -3.469 1.00 98.56 443 THR A O 1
ATOM 3476 N N . THR A 1 444 ? -7.700 -2.613 -1.698 1.00 97.88 444 THR A N 1
ATOM 3477 C CA . THR A 1 444 ? -8.167 -1.517 -0.846 1.00 97.88 444 THR A CA 1
ATOM 3478 C C . THR A 1 444 ? -7.018 -0.588 -0.463 1.00 97.88 444 THR A C 1
ATOM 3480 O O . THR A 1 444 ? -5.990 -1.047 0.044 1.00 97.88 444 THR A O 1
ATOM 3483 N N . GLY A 1 445 ? -7.219 0.724 -0.599 1.00 96.81 445 GLY A N 1
ATOM 3484 C CA . GLY A 1 445 ? -6.343 1.719 0.013 1.00 96.81 445 GLY A CA 1
ATOM 3485 C C . GLY A 1 445 ? -6.480 1.710 1.539 1.00 96.81 445 GLY A C 1
ATOM 3486 O O . GLY A 1 445 ? -7.490 2.153 2.083 1.00 96.81 445 GLY A O 1
ATOM 3487 N N . ILE A 1 446 ? -5.466 1.208 2.246 1.00 98.38 446 ILE A N 1
ATOM 3488 C CA . ILE A 1 446 ? -5.389 1.268 3.710 1.00 98.38 446 ILE A CA 1
ATOM 3489 C C . ILE A 1 446 ? -4.698 2.576 4.103 1.00 98.38 446 ILE A C 1
ATOM 3491 O O . ILE A 1 446 ? -3.545 2.838 3.750 1.00 98.38 446 ILE A O 1
ATOM 3495 N N . ILE A 1 447 ? -5.405 3.406 4.859 1.00 97.50 447 ILE A N 1
ATOM 3496 C CA . ILE A 1 447 ? -4.954 4.730 5.277 1.00 97.50 447 ILE A CA 1
ATOM 3497 C C . ILE A 1 447 ? -4.380 4.619 6.685 1.00 97.50 447 ILE A C 1
ATOM 3499 O O . ILE A 1 447 ? -5.036 4.161 7.623 1.00 97.50 447 ILE A O 1
ATOM 3503 N N . SER A 1 448 ? -3.115 4.982 6.860 1.00 93.88 448 SER A N 1
ATOM 3504 C CA . SER A 1 448 ? -2.444 4.847 8.153 1.00 93.88 448 SER A CA 1
ATOM 3505 C C . SER A 1 448 ? -1.244 5.771 8.255 1.00 93.88 448 SER A C 1
ATOM 3507 O O . SER A 1 448 ? -0.515 5.957 7.284 1.00 93.88 448 SER A O 1
ATOM 3509 N N . GLY A 1 449 ? -1.002 6.283 9.462 1.00 88.56 449 GLY A N 1
ATOM 3510 C CA . GLY A 1 449 ? 0.163 7.109 9.776 1.00 88.56 449 GLY A CA 1
ATOM 3511 C C . GLY A 1 449 ? -0.212 8.477 10.331 1.00 88.56 449 GLY A C 1
ATOM 3512 O O . GLY A 1 449 ? -0.221 9.460 9.606 1.00 88.56 449 GLY A O 1
ATOM 3513 N N . GLY A 1 450 ? -0.444 8.570 11.642 1.00 90.00 450 GLY A N 1
ATOM 3514 C CA . GLY A 1 450 ? -0.690 9.863 12.302 1.00 90.00 450 GLY A CA 1
ATOM 3515 C C . GLY A 1 450 ? -2.061 10.481 12.010 1.00 90.00 450 GLY A C 1
ATOM 3516 O O . GLY A 1 450 ? -2.223 11.681 12.181 1.00 90.00 450 GLY A O 1
ATOM 3517 N N . MET A 1 451 ? -3.033 9.675 11.577 1.00 96.81 451 MET A N 1
ATOM 3518 C CA . MET A 1 451 ? -4.425 10.106 11.443 1.00 96.81 451 MET A CA 1
ATOM 3519 C C . MET A 1 451 ? -5.126 10.151 12.806 1.00 96.81 451 MET A C 1
ATOM 3521 O O . MET A 1 451 ? -4.838 9.339 13.692 1.00 96.81 451 MET A O 1
ATOM 3525 N N . ASN A 1 452 ? -6.065 11.084 12.933 1.00 97.19 452 ASN A N 1
ATOM 3526 C CA . A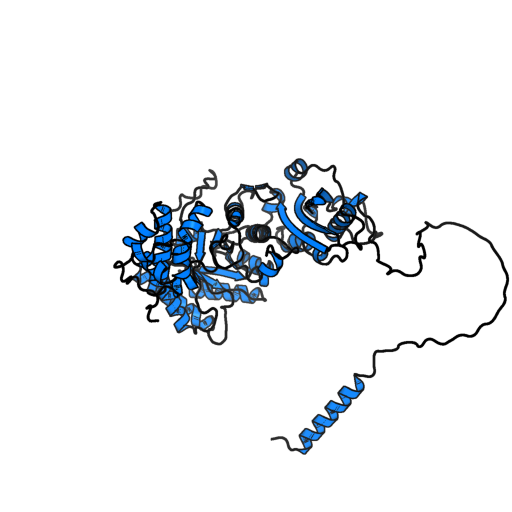SN A 1 452 ? -7.035 11.224 14.016 1.00 97.19 452 ASN A CA 1
ATOM 3527 C C . ASN A 1 452 ? -8.313 11.873 13.458 1.00 97.19 452 ASN A C 1
ATOM 3529 O O . ASN A 1 452 ? -8.304 12.352 12.323 1.00 97.19 452 ASN A O 1
ATOM 3533 N N . ALA A 1 453 ? -9.386 11.916 14.252 1.00 97.75 453 ALA A N 1
ATOM 3534 C CA . ALA A 1 453 ? -10.692 12.403 13.810 1.00 97.75 453 ALA A CA 1
ATOM 3535 C C . ALA A 1 453 ? -10.668 13.833 13.227 1.00 97.75 453 ALA A C 1
ATOM 3537 O O . ALA A 1 453 ? -11.353 14.101 12.241 1.00 97.75 453 ALA A O 1
ATOM 3538 N N . VAL A 1 454 ? -9.840 14.733 13.770 1.00 97.44 454 VAL A N 1
ATOM 3539 C CA . VAL A 1 454 ? -9.739 16.142 13.333 1.00 97.44 454 VAL A CA 1
ATOM 3540 C C . VAL A 1 454 ? -9.231 16.250 11.888 1.00 97.44 454 VAL A C 1
ATOM 3542 O O . VAL A 1 454 ? -9.634 17.136 11.143 1.00 97.44 454 VAL A O 1
ATOM 3545 N N . ARG A 1 455 ? -8.391 15.308 11.446 1.00 96.88 455 ARG A N 1
ATOM 3546 C CA . ARG A 1 455 ? -7.793 15.292 10.097 1.00 96.88 455 ARG A CA 1
ATOM 3547 C C . ARG A 1 455 ? -8.688 14.659 9.023 1.00 96.88 455 ARG A C 1
ATOM 3549 O O . ARG A 1 455 ? -8.374 14.758 7.839 1.00 96.88 455 ARG A O 1
ATOM 3556 N N . MET A 1 456 ? -9.754 13.957 9.412 1.00 97.12 456 MET A N 1
ATOM 3557 C CA . MET A 1 456 ? -10.455 13.023 8.519 1.00 97.12 456 MET A CA 1
ATOM 3558 C C . MET A 1 456 ? -11.371 13.688 7.494 1.00 97.12 456 MET A C 1
ATOM 3560 O O . MET A 1 456 ? -11.441 13.197 6.372 1.00 97.12 456 MET A O 1
ATOM 3564 N N . VAL A 1 457 ? -12.050 14.784 7.847 1.00 96.62 457 VAL A N 1
ATOM 3565 C CA . VAL A 1 457 ? -12.994 15.443 6.925 1.00 96.62 457 VAL A CA 1
ATOM 3566 C C . VAL A 1 457 ? -12.258 15.923 5.675 1.00 96.62 457 VAL A C 1
ATOM 3568 O O . VAL A 1 457 ? -12.574 15.476 4.577 1.00 96.62 457 VAL A O 1
ATOM 3571 N N . GLY A 1 458 ? -11.176 16.689 5.848 1.00 95.69 458 GLY A N 1
ATOM 3572 C CA . GLY A 1 458 ? -10.348 17.135 4.725 1.00 95.69 458 GLY A CA 1
ATOM 3573 C C . GLY A 1 458 ? -9.697 15.990 3.937 1.00 95.69 458 GLY A C 1
ATOM 3574 O O . GLY A 1 458 ? -9.490 16.115 2.731 1.00 95.69 458 GLY A O 1
ATOM 3575 N N . PHE A 1 459 ? -9.391 14.861 4.589 1.00 96.75 459 PHE A N 1
ATOM 3576 C CA . PHE A 1 459 ? -8.898 13.668 3.897 1.00 96.75 459 PHE A CA 1
ATOM 3577 C C . PHE A 1 459 ? -9.965 13.088 2.954 1.00 96.75 459 PHE A C 1
ATOM 3579 O O . PHE A 1 459 ? -9.671 12.822 1.788 1.00 96.75 459 PHE A O 1
ATOM 3586 N N . PHE A 1 460 ? -11.200 12.913 3.433 1.00 95.62 460 PHE A N 1
ATOM 3587 C CA . PHE A 1 460 ? -12.285 12.378 2.611 1.00 95.62 460 PHE A CA 1
ATOM 3588 C C . PHE A 1 460 ? -12.741 13.363 1.530 1.00 95.62 460 PHE A C 1
ATOM 3590 O O . PHE A 1 460 ? -13.102 12.928 0.443 1.00 95.62 460 PHE A O 1
ATOM 3597 N N . GLU A 1 461 ? -12.660 14.675 1.768 1.00 95.94 461 GLU A N 1
ATOM 3598 C CA . GLU A 1 461 ? -12.853 15.687 0.719 1.00 95.94 461 GLU A CA 1
ATOM 3599 C C . GLU A 1 461 ? -11.848 15.515 -0.423 1.00 95.94 461 GLU A C 1
ATOM 3601 O O . GLU A 1 461 ? -12.233 15.545 -1.590 1.00 95.94 461 GLU A O 1
ATOM 3606 N N . ASN A 1 462 ? -10.569 15.279 -0.105 1.00 96.06 462 ASN A N 1
ATOM 3607 C CA . ASN A 1 462 ? -9.552 15.036 -1.127 1.00 96.06 462 ASN A CA 1
ATOM 3608 C C . ASN A 1 462 ? -9.782 13.717 -1.878 1.00 96.06 462 ASN A C 1
ATOM 3610 O O . ASN A 1 462 ? -9.617 13.674 -3.099 1.00 96.06 462 ASN A O 1
ATOM 3614 N N . LEU A 1 463 ? -10.139 12.650 -1.154 1.00 93.44 463 LEU A N 1
ATOM 3615 C CA . LEU A 1 463 ? -10.347 11.319 -1.727 1.00 93.44 463 LEU A CA 1
ATOM 3616 C C . LEU A 1 463 ? -11.679 11.184 -2.482 1.00 93.44 463 LEU A C 1
ATOM 3618 O O . LEU A 1 463 ? -11.766 10.357 -3.381 1.00 93.44 463 LEU A O 1
ATOM 3622 N N . THR A 1 464 ? -12.680 11.998 -2.142 1.00 92.88 464 THR A N 1
ATOM 3623 C CA . THR A 1 464 ? -14.058 12.038 -2.677 1.00 92.88 464 THR A CA 1
ATOM 3624 C C . THR A 1 464 ? -14.966 10.853 -2.329 1.00 92.88 464 THR A C 1
ATOM 3626 O O . THR A 1 464 ? -16.162 10.891 -2.614 1.00 92.88 464 THR A O 1
ATOM 3629 N N . HIS A 1 465 ? -14.453 9.833 -1.642 1.00 92.19 465 HIS A N 1
ATOM 3630 C CA . HIS A 1 465 ? -15.229 8.724 -1.085 1.00 92.19 465 HIS A CA 1
ATOM 3631 C C . HIS A 1 465 ? -14.584 8.213 0.216 1.00 92.19 465 HIS A C 1
ATOM 3633 O O . HIS A 1 465 ? -13.495 8.636 0.605 1.00 92.19 465 HIS A O 1
ATOM 3639 N N . ALA A 1 466 ? -15.254 7.278 0.897 1.00 93.69 466 ALA A N 1
ATOM 3640 C CA . ALA A 1 466 ? -14.783 6.706 2.160 1.00 93.69 466 ALA A CA 1
ATOM 3641 C C . ALA A 1 466 ? -14.725 5.168 2.151 1.00 93.69 466 ALA A C 1
ATOM 3643 O O . ALA A 1 466 ? -14.745 4.546 3.211 1.00 93.69 466 ALA A O 1
ATOM 3644 N N . ASN A 1 467 ? -14.646 4.546 0.971 1.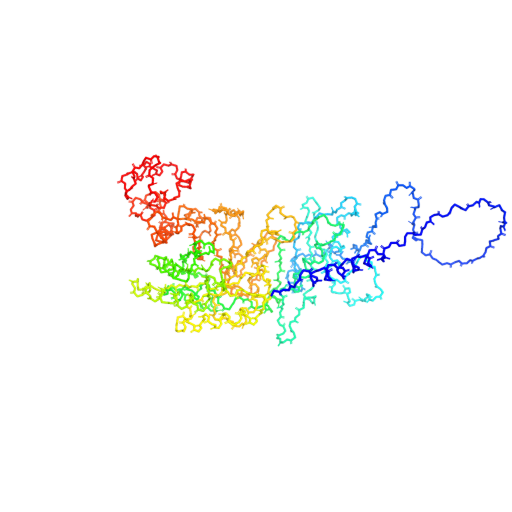00 92.81 467 ASN A N 1
ATOM 3645 C CA . ASN A 1 467 ? -14.536 3.088 0.806 1.00 92.81 467 ASN A CA 1
ATOM 3646 C C . ASN A 1 467 ? -13.109 2.595 1.094 1.00 92.81 467 ASN A C 1
ATOM 3648 O O . ASN A 1 467 ? -12.438 2.019 0.246 1.00 92.81 467 ASN A O 1
ATOM 3652 N N . VAL A 1 468 ? -12.631 2.871 2.303 1.00 95.50 468 VAL A N 1
ATOM 3653 C CA . VAL A 1 468 ? -11.266 2.597 2.749 1.00 95.50 468 VAL A CA 1
ATOM 3654 C C . VAL A 1 468 ? -11.268 2.036 4.164 1.00 95.50 468 VAL A C 1
ATOM 3656 O O . VAL A 1 468 ? -12.229 2.183 4.927 1.00 95.50 468 VAL A O 1
ATOM 3659 N N . ILE A 1 469 ? -10.141 1.440 4.537 1.00 98.12 469 ILE A N 1
ATOM 3660 C CA . ILE A 1 469 ? -9.826 1.112 5.927 1.00 98.12 469 ILE A CA 1
ATOM 3661 C C . ILE A 1 469 ? -8.861 2.183 6.421 1.00 98.12 469 ILE A C 1
ATOM 3663 O O . ILE A 1 469 ? -7.794 2.348 5.836 1.00 98.12 469 ILE A O 1
ATOM 3667 N N . MET A 1 470 ? -9.189 2.897 7.499 1.00 98.12 470 MET A N 1
ATOM 3668 C CA . MET A 1 470 ? -8.250 3.842 8.119 1.00 98.12 470 MET A CA 1
ATOM 3669 C C . MET A 1 470 ? -7.895 3.369 9.514 1.00 98.12 470 MET A C 1
ATOM 3671 O O . MET A 1 470 ? -8.772 3.136 10.336 1.00 98.12 470 MET A O 1
ATOM 3675 N N . THR A 1 471 ? -6.600 3.242 9.783 1.00 97.25 471 THR A N 1
ATOM 3676 C CA . THR A 1 471 ? -6.080 2.768 11.066 1.00 97.25 471 THR A CA 1
ATOM 3677 C C . THR A 1 471 ? -5.457 3.916 11.862 1.00 97.25 471 THR A C 1
ATOM 3679 O O . THR A 1 471 ? -4.359 4.397 11.564 1.00 97.25 471 THR A O 1
ATOM 3682 N N . CYS A 1 472 ? -6.154 4.352 12.909 1.00 95.62 472 CYS A N 1
ATOM 3683 C CA . CYS A 1 472 ? -5.783 5.491 13.748 1.00 95.62 472 CYS A CA 1
ATOM 3684 C C . CYS A 1 472 ? -5.173 5.022 15.077 1.00 95.62 472 CYS A C 1
ATOM 3686 O O . CYS A 1 472 ? -5.834 5.034 16.103 1.00 95.62 472 CYS A O 1
ATOM 3688 N N . GLY A 1 473 ? -3.901 4.602 15.087 1.00 91.00 473 GLY A N 1
ATOM 3689 C CA . GLY A 1 473 ? -3.240 4.094 16.305 1.00 91.00 473 GLY A CA 1
ATOM 3690 C C . GLY A 1 473 ? -3.235 5.119 17.447 1.00 91.00 473 GLY A C 1
ATOM 3691 O O . GLY A 1 473 ? -3.989 5.007 18.408 1.00 91.00 473 GLY A O 1
ATOM 3692 N N . GLY A 1 474 ? -2.408 6.161 17.311 1.00 90.81 474 GLY A N 1
ATOM 3693 C CA . GLY A 1 474 ? -2.408 7.287 18.254 1.00 90.81 474 GLY A CA 1
ATOM 3694 C C . GLY A 1 474 ? -3.708 8.098 18.219 1.00 90.81 474 GLY A C 1
ATOM 3695 O O . GLY A 1 474 ? -4.124 8.606 19.249 1.00 90.81 474 GLY A O 1
ATOM 3696 N N . GLY A 1 475 ? -4.383 8.165 17.066 1.00 93.12 475 GLY A N 1
ATOM 3697 C CA . GLY A 1 475 ? -5.662 8.868 16.930 1.00 93.12 475 GLY A CA 1
ATOM 3698 C C . GLY A 1 475 ? -6.818 8.250 17.724 1.00 93.12 475 GLY A C 1
ATOM 3699 O O . GLY A 1 475 ? -7.756 8.966 18.052 1.00 93.12 475 GLY A O 1
ATOM 3700 N N . SER A 1 476 ? -6.749 6.955 18.056 1.00 94.25 476 SER A N 1
ATOM 3701 C CA . SER A 1 476 ? -7.714 6.295 18.941 1.00 94.25 476 SER A CA 1
ATOM 3702 C C . SER A 1 476 ? -7.187 6.193 20.373 1.00 94.25 476 SER A C 1
ATOM 3704 O O . SER A 1 476 ? -7.814 6.724 21.280 1.00 94.25 476 SER A O 1
ATOM 3706 N N . TYR A 1 477 ? -6.021 5.574 20.597 1.00 94.88 477 TYR A N 1
ATOM 3707 C CA . TYR A 1 477 ? -5.486 5.374 21.957 1.00 94.88 477 TYR A CA 1
ATOM 3708 C C . TYR A 1 477 ? -5.005 6.661 22.643 1.00 94.88 477 TYR A C 1
ATOM 3710 O O . TYR A 1 477 ? -4.835 6.661 23.855 1.00 94.88 477 TYR A O 1
ATOM 3718 N N . GLY A 1 478 ? -4.769 7.738 21.891 1.00 95.12 478 GLY A N 1
ATOM 3719 C CA . GLY A 1 478 ? -4.436 9.061 22.426 1.00 95.12 478 GLY A CA 1
ATOM 3720 C C . GLY A 1 478 ? -5.650 9.961 22.657 1.00 95.12 478 GLY A C 1
ATOM 3721 O O . GLY A 1 478 ? -5.472 11.122 23.009 1.00 95.12 478 GLY A O 1
ATOM 3722 N N . HIS A 1 479 ? -6.869 9.465 22.428 1.00 96.94 479 HIS A N 1
ATOM 3723 C CA . HIS A 1 479 ? -8.077 10.209 22.760 1.00 96.94 479 HIS A CA 1
ATOM 3724 C C . HIS A 1 479 ? -8.211 10.333 24.285 1.00 96.94 479 HIS A C 1
ATOM 3726 O O . HIS A 1 479 ? -8.050 9.344 24.999 1.00 96.94 479 HIS A O 1
ATOM 3732 N N . VAL A 1 480 ? -8.533 11.530 24.779 1.00 95.44 480 VAL A N 1
ATOM 3733 C CA . VAL A 1 480 ? -8.555 11.856 26.219 1.00 95.44 480 VAL A CA 1
ATOM 3734 C C . VAL A 1 480 ? -9.529 10.987 27.027 1.00 95.44 480 VAL A C 1
ATOM 3736 O O . VAL A 1 480 ? -9.281 10.699 28.191 1.00 95.44 480 VAL A O 1
ATOM 3739 N N . ASP A 1 481 ? -10.599 10.507 26.389 1.00 95.69 481 ASP A N 1
ATOM 3740 C CA . ASP A 1 481 ? -11.591 9.614 27.010 1.00 95.69 481 ASP A CA 1
ATOM 3741 C C . ASP A 1 481 ? -11.362 8.122 26.676 1.00 95.69 481 ASP A C 1
ATOM 3743 O O . ASP A 1 481 ? -12.242 7.287 26.866 1.00 95.69 481 ASP A O 1
ATOM 3747 N N . GLY A 1 482 ? -10.192 7.766 26.141 1.00 95.69 482 GLY A N 1
ATOM 3748 C CA . GLY A 1 482 ? -9.826 6.384 25.831 1.00 95.69 482 GLY A CA 1
ATOM 3749 C C . GLY A 1 482 ? -10.201 5.902 24.419 1.00 95.69 482 GLY A C 1
ATOM 3750 O O . GLY A 1 482 ? -10.809 6.623 23.621 1.00 95.69 482 GLY A O 1
ATOM 3751 N N . PRO A 1 483 ? -9.806 4.662 24.069 1.00 96.62 483 PRO A N 1
ATOM 3752 C CA . PRO A 1 483 ? -9.795 4.179 22.687 1.00 96.62 483 PRO A CA 1
ATOM 3753 C C . PRO A 1 483 ? -11.177 3.911 22.087 1.00 96.62 483 PRO A C 1
ATOM 3755 O O . PRO A 1 483 ? -11.320 4.049 20.872 1.00 96.62 483 PRO A O 1
ATOM 3758 N N . ALA A 1 484 ? -12.180 3.559 22.899 1.00 97.75 484 ALA A N 1
ATOM 3759 C CA . ALA A 1 484 ? -13.560 3.401 22.436 1.00 97.75 484 ALA A CA 1
ATOM 3760 C C . ALA A 1 484 ? -14.098 4.732 21.891 1.00 97.75 484 ALA A C 1
ATOM 3762 O O . ALA A 1 484 ? -14.529 4.816 20.740 1.00 97.75 484 ALA A O 1
ATOM 3763 N N . GLU A 1 485 ? -13.966 5.802 22.679 1.00 97.94 485 GLU A N 1
ATOM 3764 C CA . GLU A 1 485 ? -14.372 7.155 22.293 1.00 97.94 485 GLU A CA 1
ATOM 3765 C C . GLU A 1 485 ? -13.506 7.692 21.142 1.00 97.94 485 GLU A C 1
ATOM 3767 O O . GLU A 1 485 ? -14.010 8.333 20.221 1.00 97.94 485 GLU A O 1
ATOM 3772 N N . GLY A 1 486 ? -12.215 7.346 21.112 1.00 97.81 486 GLY A N 1
ATOM 3773 C CA . GLY A 1 486 ? -11.331 7.621 19.979 1.00 97.81 486 GLY A CA 1
ATOM 3774 C C . GLY A 1 486 ? -11.782 6.954 18.671 1.00 97.81 486 GLY A C 1
ATOM 3775 O O . GLY A 1 486 ? -11.689 7.552 17.599 1.00 97.81 486 GLY A O 1
ATOM 3776 N N . ALA A 1 487 ? -12.316 5.735 18.726 1.00 97.94 487 ALA A N 1
ATOM 3777 C CA . ALA A 1 487 ? -12.901 5.075 17.561 1.00 97.94 487 ALA A CA 1
ATOM 3778 C C . ALA A 1 487 ? -14.235 5.722 17.151 1.00 97.94 487 ALA A C 1
ATOM 3780 O O . ALA A 1 487 ? -14.457 6.001 15.969 1.00 97.94 487 ALA A O 1
ATOM 3781 N N . THR A 1 488 ? -15.094 6.028 18.127 1.00 98.19 488 THR A N 1
ATOM 3782 C CA . THR A 1 488 ? -16.373 6.717 17.911 1.00 98.19 488 THR A CA 1
ATOM 3783 C C . THR A 1 488 ? -16.176 8.114 17.317 1.00 98.19 488 THR A C 1
ATOM 3785 O O . THR A 1 488 ? -16.906 8.489 16.404 1.00 98.19 488 THR A O 1
ATOM 3788 N N . SER A 1 489 ? -15.154 8.864 17.736 1.00 98.50 489 SER A N 1
ATOM 3789 C CA . SER A 1 489 ? -14.827 10.169 17.145 1.00 98.50 489 SER A CA 1
ATOM 3790 C C . SER A 1 489 ? -14.400 10.046 15.677 1.00 98.50 489 SER A C 1
ATOM 3792 O O . SER A 1 489 ? -14.835 10.841 14.847 1.00 98.50 489 SER A O 1
ATOM 3794 N N . CYS A 1 490 ? -13.635 9.009 15.309 1.00 98.12 490 CYS A N 1
ATOM 3795 C CA . CYS A 1 490 ? -13.291 8.734 13.908 1.00 98.12 490 CYS A CA 1
ATOM 3796 C C . CYS A 1 490 ? -14.536 8.369 13.080 1.00 98.12 490 CYS A C 1
ATOM 3798 O O . CYS A 1 490 ? -14.691 8.826 11.947 1.00 98.12 490 CYS A O 1
ATOM 3800 N N . ARG A 1 491 ? -15.456 7.573 13.645 1.00 97.56 491 ARG A N 1
ATOM 3801 C CA . ARG A 1 491 ? -16.759 7.288 13.023 1.00 97.56 491 ARG A CA 1
ATOM 3802 C C . ARG A 1 491 ? -17.556 8.573 12.798 1.00 97.56 491 ARG A C 1
ATOM 3804 O O . ARG A 1 491 ? -18.087 8.769 11.711 1.00 97.56 491 ARG A O 1
ATOM 3811 N N . GLN A 1 492 ? -17.630 9.430 13.812 1.00 98.25 492 GLN A N 1
ATOM 3812 C CA . GLN A 1 492 ? -18.346 10.703 13.769 1.00 98.25 492 GLN A CA 1
ATOM 3813 C C . GLN A 1 492 ? -17.740 11.671 12.747 1.00 98.25 492 GLN A C 1
ATOM 3815 O O . GLN A 1 492 ? -18.492 12.303 12.019 1.00 98.25 492 GLN A O 1
ATOM 3820 N N . ALA A 1 493 ? -16.413 11.716 12.600 1.00 98.06 493 ALA A N 1
ATOM 3821 C CA . ALA A 1 493 ? -15.760 12.513 11.561 1.00 98.06 493 ALA A CA 1
ATOM 3822 C C . ALA A 1 493 ? -16.148 12.061 10.140 1.00 98.06 493 ALA A C 1
ATOM 3824 O O . ALA A 1 493 ? -16.389 12.887 9.262 1.00 98.06 493 ALA A O 1
ATOM 3825 N N . TRP A 1 494 ? -16.259 10.748 9.910 1.00 96.88 494 TRP A N 1
ATOM 3826 C CA . TRP A 1 494 ? -16.776 10.222 8.643 1.00 96.88 494 TRP A CA 1
ATOM 3827 C C . TRP A 1 494 ? -18.249 10.586 8.417 1.00 96.88 494 TRP A C 1
ATOM 3829 O O . TRP A 1 494 ? -18.613 10.961 7.305 1.00 96.88 494 TRP A O 1
ATOM 3839 N N . LEU A 1 495 ? -19.091 10.497 9.451 1.00 96.69 495 LEU A N 1
ATOM 3840 C CA . LEU A 1 495 ? -20.504 10.879 9.356 1.00 96.69 495 LEU A CA 1
ATOM 3841 C C . LEU A 1 495 ? -20.679 12.383 9.098 1.00 96.69 495 LEU A C 1
ATOM 3843 O O . LEU A 1 495 ? -21.511 12.743 8.273 1.00 96.69 495 LEU A O 1
ATOM 3847 N N . CYS A 1 496 ? -19.850 13.229 9.716 1.00 98.00 496 CYS A N 1
ATOM 3848 C CA . CYS A 1 496 ? -19.781 14.668 9.454 1.00 98.00 496 CYS A CA 1
ATOM 3849 C C . CYS A 1 496 ? -19.502 14.950 7.973 1.00 98.00 496 CYS A C 1
ATOM 3851 O O . CYS A 1 496 ? -20.278 15.643 7.319 1.00 98.00 496 CYS A O 1
ATOM 3853 N N . TRP A 1 497 ? -18.441 14.344 7.423 1.00 97.12 497 TRP A N 1
ATOM 3854 C CA . TRP A 1 497 ? -18.109 14.471 6.002 1.00 97.12 497 TRP A CA 1
ATOM 3855 C C . TRP A 1 497 ? -19.241 13.959 5.102 1.00 97.12 497 TRP A C 1
ATOM 3857 O O . TRP A 1 497 ? -19.634 14.636 4.156 1.00 97.12 497 TRP A O 1
ATOM 3867 N N . LYS A 1 498 ? -19.811 12.788 5.419 1.00 93.25 498 LYS A N 1
ATOM 3868 C CA . LYS A 1 498 ? -20.905 12.185 4.641 1.00 93.25 498 LYS A CA 1
ATOM 3869 C C . LYS A 1 498 ? -22.159 13.067 4.624 1.00 93.25 498 LYS A C 1
ATOM 3871 O O . LYS A 1 498 ? -22.870 13.076 3.625 1.00 93.25 498 LYS A O 1
ATOM 3876 N N . ALA A 1 499 ? -22.438 13.774 5.717 1.00 95.44 499 ALA A N 1
ATOM 3877 C CA . ALA A 1 499 ? -23.558 14.704 5.823 1.00 95.44 499 ALA A CA 1
ATOM 3878 C C . ALA A 1 499 ? -23.281 16.068 5.161 1.00 95.44 499 ALA A C 1
ATOM 3880 O O . ALA A 1 499 ? -24.214 16.848 4.985 1.00 95.44 499 ALA A O 1
ATOM 3881 N N . GLY A 1 500 ? -22.026 16.364 4.801 1.00 95.75 500 GLY A N 1
ATOM 3882 C CA . GLY A 1 500 ? -21.617 17.692 4.340 1.00 95.75 500 GLY A CA 1
ATOM 3883 C C . GLY A 1 500 ? -21.752 18.768 5.422 1.00 95.75 500 GLY A C 1
ATOM 3884 O O . GLY A 1 500 ? -21.932 19.939 5.096 1.00 95.75 500 GLY A O 1
ATOM 3885 N N . GLU A 1 501 ? -21.724 18.378 6.702 1.00 97.25 501 GLU A N 1
ATOM 3886 C CA . GLU A 1 501 ? -21.803 19.311 7.829 1.00 97.25 501 GLU A CA 1
ATOM 3887 C C . GLU A 1 501 ? -20.433 19.935 8.126 1.00 97.25 501 GLU A C 1
ATOM 3889 O O . GLU A 1 501 ? -19.390 19.297 7.958 1.00 97.25 501 GLU A O 1
ATOM 3894 N N . ASP A 1 502 ? -20.445 21.177 8.616 1.00 97.31 502 ASP A N 1
ATOM 3895 C CA . ASP A 1 502 ? -19.243 21.835 9.129 1.00 97.31 502 ASP A CA 1
ATOM 3896 C C . ASP A 1 502 ? -18.692 21.077 10.360 1.00 97.31 502 ASP A C 1
ATOM 3898 O O . ASP A 1 502 ? -19.462 20.764 11.277 1.00 97.31 502 ASP A O 1
ATOM 3902 N N . PRO A 1 503 ? -17.374 20.795 10.431 1.00 97.62 503 PRO A N 1
ATOM 3903 C CA . PRO A 1 503 ? -16.792 20.021 11.528 1.00 97.62 503 PRO A CA 1
ATOM 3904 C C . PRO A 1 503 ? -17.001 20.610 12.926 1.00 97.62 503 PRO A C 1
ATOM 3906 O O . PRO A 1 503 ? -17.170 19.850 13.883 1.00 97.62 503 PRO A O 1
ATOM 3909 N N . ILE A 1 504 ? -17.001 21.938 13.070 1.00 97.19 504 ILE A N 1
ATOM 3910 C CA . ILE A 1 504 ? -17.206 22.599 14.363 1.00 97.19 504 ILE A CA 1
ATOM 3911 C C . ILE A 1 504 ? -18.676 22.520 14.767 1.00 97.19 504 ILE A C 1
ATOM 3913 O O . ILE A 1 504 ? -18.976 22.127 15.897 1.00 97.19 504 ILE A O 1
ATOM 3917 N N . GLU A 1 505 ? -19.600 22.799 13.849 1.00 97.56 505 GLU A N 1
ATOM 3918 C CA . GLU A 1 505 ? -21.038 22.663 14.110 1.00 97.56 505 GLU A CA 1
ATOM 3919 C C . GLU A 1 505 ? -21.440 21.216 14.422 1.00 97.56 505 GLU A C 1
ATOM 3921 O O . GLU A 1 505 ? -22.258 20.962 15.315 1.00 97.56 505 GLU A O 1
ATOM 3926 N N . TYR A 1 506 ? -20.823 20.246 13.747 1.00 97.81 506 TYR A N 1
ATOM 3927 C CA . TYR A 1 506 ? -21.024 18.833 14.040 1.00 97.81 506 TYR A CA 1
ATOM 3928 C C . TYR A 1 506 ? -20.478 18.470 15.427 1.00 97.81 506 TYR A C 1
ATOM 3930 O O . TYR A 1 506 ? -21.160 17.792 16.203 1.00 97.81 506 TYR A O 1
ATOM 3938 N N . ALA A 1 507 ? -19.282 18.956 15.781 1.00 97.31 507 ALA A N 1
ATOM 3939 C CA . ALA A 1 507 ? -18.669 18.742 17.091 1.00 97.31 507 ALA A CA 1
ATOM 3940 C C . ALA A 1 507 ? -19.525 19.303 18.241 1.00 97.31 507 ALA A C 1
ATOM 3942 O O . ALA A 1 507 ? -19.674 18.633 19.262 1.00 97.31 507 ALA A O 1
ATOM 3943 N N . LYS A 1 508 ? -20.192 20.454 18.073 1.00 96.81 508 LYS A N 1
ATOM 3944 C CA . LYS A 1 508 ? -21.119 21.004 19.090 1.00 96.81 508 LYS A CA 1
ATOM 3945 C C . LYS A 1 508 ? -22.205 20.005 19.511 1.00 96.81 508 LYS A C 1
ATOM 3947 O O . LYS A 1 508 ? -22.625 20.012 20.666 1.00 96.81 508 LYS A O 1
ATOM 3952 N N . LYS A 1 509 ? -22.622 19.102 18.618 1.00 96.88 509 LYS A N 1
ATOM 3953 C CA . LYS A 1 509 ? -23.663 18.085 18.869 1.00 96.88 509 LYS A CA 1
ATOM 3954 C C . LYS A 1 509 ? -23.096 16.712 19.256 1.00 96.88 509 LYS A C 1
ATOM 3956 O O . LYS A 1 509 ? -23.822 15.888 19.804 1.00 96.88 509 LYS A O 1
ATOM 3961 N N . HIS A 1 510 ? -21.814 16.461 18.992 1.00 97.56 510 HIS A N 1
ATOM 3962 C CA . HIS A 1 510 ? -21.204 15.136 19.093 1.00 97.56 510 HIS A CA 1
ATOM 3963 C C . HIS A 1 510 ? -19.978 15.150 20.003 1.00 97.56 510 HIS A C 1
ATOM 3965 O O . HIS A 1 510 ? -18.871 15.507 19.595 1.00 97.56 510 HIS A O 1
ATOM 3971 N N . ARG A 1 511 ? -20.189 14.707 21.247 1.00 96.19 511 ARG A N 1
ATOM 3972 C CA . ARG A 1 511 ? -19.199 14.761 22.327 1.00 96.19 511 ARG A CA 1
ATOM 3973 C C . ARG A 1 511 ? -17.846 14.162 21.944 1.00 96.19 511 ARG A C 1
ATOM 3975 O O . ARG A 1 511 ? -16.821 14.801 22.162 1.00 96.19 511 ARG A O 1
ATOM 3982 N N . GLN A 1 512 ? -17.826 12.941 21.414 1.00 97.19 512 GLN A N 1
ATOM 3983 C CA . GLN A 1 512 ? -16.579 12.234 21.113 1.00 97.19 512 GLN A CA 1
ATOM 3984 C C . GLN A 1 512 ? -15.768 12.974 20.058 1.00 97.19 512 GLN A C 1
ATOM 3986 O O . GLN A 1 512 ? -14.562 13.144 20.203 1.00 97.19 512 GLN A O 1
ATOM 3991 N N . TYR A 1 513 ? -16.433 13.470 19.017 1.00 97.69 513 TYR A N 1
ATOM 3992 C CA . TYR A 1 513 ? -15.777 14.267 17.999 1.00 97.69 513 TYR A CA 1
ATOM 3993 C C . TYR A 1 513 ? -15.240 15.580 18.564 1.00 97.69 513 TYR A C 1
ATOM 3995 O O . TYR A 1 513 ? -14.070 15.878 18.350 1.00 97.69 513 TYR A O 1
ATOM 4003 N N . ALA A 1 514 ? -16.023 16.302 19.373 1.00 97.06 514 ALA A N 1
ATOM 4004 C CA . ALA A 1 514 ? -15.558 17.515 20.049 1.00 97.06 514 ALA A CA 1
ATOM 4005 C C . ALA A 1 514 ? -14.319 17.266 20.918 1.00 97.06 514 ALA A C 1
ATOM 4007 O O . ALA A 1 514 ? -13.371 18.049 20.909 1.00 97.06 514 ALA A O 1
ATOM 4008 N N . ARG A 1 515 ? -14.278 16.145 21.640 1.00 96.12 515 ARG A N 1
ATOM 4009 C CA . ARG A 1 515 ? -13.153 15.819 22.527 1.00 96.12 515 ARG A CA 1
ATOM 4010 C C . ARG A 1 515 ? -11.906 15.339 21.799 1.00 96.12 515 ARG A C 1
ATOM 4012 O O . ARG A 1 515 ? -10.809 15.439 22.357 1.00 96.12 515 ARG A O 1
ATOM 4019 N N . ALA A 1 516 ? -12.014 14.974 20.524 1.00 97.06 516 ALA A N 1
ATOM 4020 C CA . ALA A 1 516 ? -10.843 14.807 19.673 1.00 97.06 516 ALA A CA 1
ATOM 4021 C C . ALA A 1 516 ? -10.092 16.137 19.451 1.00 97.06 516 ALA A C 1
ATOM 4023 O O . ALA A 1 516 ? -8.866 16.113 19.365 1.00 97.06 516 ALA A O 1
ATOM 4024 N N . PHE A 1 517 ? -10.771 17.294 19.446 1.00 96.12 517 PHE A N 1
ATOM 4025 C CA . PHE A 1 517 ? -10.107 18.604 19.327 1.00 96.12 517 PHE A CA 1
ATOM 4026 C C . PHE A 1 517 ? -9.231 18.907 20.551 1.00 96.12 517 PHE A C 1
ATOM 4028 O O . PHE A 1 517 ? -8.114 19.396 20.403 1.00 96.12 517 PHE A O 1
ATOM 4035 N N . ILE A 1 518 ? -9.681 18.529 21.756 1.00 93.44 518 ILE A N 1
ATOM 4036 C CA . ILE A 1 518 ? -8.851 18.597 22.973 1.00 93.44 518 ILE A CA 1
ATOM 4037 C C . ILE A 1 518 ? -7.722 17.571 22.942 1.00 93.44 518 ILE A C 1
ATOM 4039 O O . ILE A 1 518 ? -6.624 17.865 23.405 1.00 93.44 518 ILE A O 1
ATOM 4043 N N . SER A 1 519 ? -7.991 16.369 22.433 1.00 94.94 519 SER A N 1
ATOM 4044 C CA . SER A 1 519 ? -6.999 15.289 22.382 1.00 94.94 519 SER A CA 1
ATOM 4045 C C . SER A 1 519 ? -5.836 15.630 21.443 1.00 94.94 519 SER A C 1
ATOM 4047 O O . SER A 1 519 ? -4.696 15.243 21.693 1.00 94.94 519 SER A O 1
ATOM 4049 N N . PHE A 1 520 ? -6.112 16.384 20.374 1.00 96.06 520 PHE A N 1
ATOM 4050 C CA . PHE A 1 520 ? -5.142 16.745 19.338 1.00 96.06 520 PHE A CA 1
ATOM 4051 C C . PHE A 1 520 ? -5.126 18.266 19.098 1.00 96.06 520 PHE A C 1
ATOM 4053 O O . PHE A 1 520 ? -5.407 18.723 17.987 1.00 96.06 520 PHE A O 1
ATOM 4060 N N . PRO A 1 521 ? -4.773 19.073 20.117 1.00 94.06 521 PRO A N 1
ATOM 4061 C CA . PRO A 1 521 ? -4.972 20.517 20.084 1.00 94.06 521 PRO A CA 1
ATOM 4062 C C . PRO A 1 521 ? -4.119 21.196 19.013 1.00 94.06 521 PRO A C 1
ATOM 4064 O O . PRO A 1 521 ? -4.607 22.088 18.339 1.00 94.06 521 PRO A O 1
ATOM 4067 N N . GLY A 1 522 ? -2.887 20.730 18.776 1.00 93.81 522 GLY A N 1
ATOM 4068 C CA . GLY A 1 522 ? -2.034 21.288 17.719 1.00 93.81 522 GLY A CA 1
ATOM 4069 C C . GLY A 1 522 ? -2.592 21.075 16.305 1.00 93.81 522 GLY A C 1
ATOM 4070 O O . GLY A 1 522 ? -2.406 21.920 15.433 1.00 93.81 522 GLY A O 1
ATOM 4071 N N . ASP A 1 523 ? -3.318 19.976 16.083 1.00 94.62 523 ASP A N 1
ATOM 4072 C CA . ASP A 1 523 ? -3.994 19.728 14.807 1.00 94.62 523 ASP A CA 1
ATOM 4073 C C . ASP A 1 523 ? -5.253 20.584 14.687 1.00 94.62 523 ASP A C 1
ATOM 4075 O O . ASP A 1 523 ? -5.496 21.181 13.640 1.00 94.62 523 ASP A O 1
ATOM 4079 N N . ALA A 1 524 ? -6.022 20.670 15.773 1.00 95.19 524 ALA A N 1
ATOM 4080 C CA . ALA A 1 524 ? -7.220 21.489 15.859 1.00 95.19 524 ALA A CA 1
ATOM 4081 C C . ALA A 1 524 ? -6.915 22.983 15.675 1.00 95.19 524 ALA A C 1
ATOM 4083 O O . ALA A 1 524 ? -7.588 23.639 14.890 1.00 95.19 524 ALA A O 1
ATOM 4084 N N . ASP A 1 525 ? -5.865 23.508 16.308 1.00 94.12 525 ASP A N 1
ATOM 4085 C CA . ASP A 1 525 ? -5.437 24.906 16.177 1.00 94.12 525 ASP A CA 1
ATOM 4086 C C . ASP A 1 525 ? -5.029 25.231 14.728 1.00 94.12 525 ASP A C 1
ATOM 4088 O O . ASP A 1 525 ? -5.318 26.314 14.222 1.00 94.12 525 ASP A O 1
ATOM 4092 N N . LYS A 1 526 ? -4.399 24.276 14.027 1.00 94.81 526 LYS A N 1
ATOM 4093 C CA . LYS A 1 526 ? -3.979 24.449 12.631 1.00 94.81 526 LYS A CA 1
ATOM 4094 C C . LYS A 1 526 ? -5.142 24.366 11.640 1.00 94.81 526 LYS A C 1
ATOM 4096 O O . LYS A 1 526 ? -5.156 25.111 10.664 1.00 94.81 526 LYS A O 1
ATOM 4101 N N . LEU A 1 527 ? -6.055 23.415 11.832 1.00 94.94 527 LEU A N 1
ATOM 4102 C CA . LEU A 1 527 ? -7.130 23.121 10.877 1.00 94.94 527 LEU A CA 1
ATOM 4103 C C . LEU A 1 527 ? -8.406 23.926 11.154 1.00 94.94 527 LEU A C 1
ATOM 4105 O O . LEU A 1 527 ? -9.131 24.253 10.221 1.00 94.94 527 LEU A O 1
ATOM 4109 N N . PHE A 1 528 ? -8.655 24.276 12.415 1.00 95.50 528 PHE A N 1
ATOM 4110 C CA . PHE A 1 528 ? -9.865 24.950 12.878 1.00 95.50 528 PHE A CA 1
ATOM 4111 C C . PHE A 1 528 ? -9.536 26.032 13.924 1.00 95.50 528 PHE A C 1
ATOM 4113 O O . PHE A 1 528 ? -9.909 25.885 15.084 1.00 95.50 528 PHE A O 1
ATOM 4120 N N . PRO A 1 529 ? -8.875 27.149 13.563 1.00 93.94 529 PRO A N 1
ATOM 4121 C CA . PRO A 1 529 ? -8.289 28.094 14.529 1.00 93.94 529 PRO A CA 1
ATOM 4122 C C . PRO A 1 529 ? -9.235 28.630 15.621 1.00 93.94 529 PRO A C 1
ATOM 4124 O O . PRO A 1 529 ? -8.794 28.959 16.718 1.00 93.94 529 PRO A O 1
ATOM 4127 N N . ASN A 1 530 ? -10.542 28.685 15.349 1.00 92.75 530 ASN A N 1
ATOM 4128 C CA . ASN A 1 530 ? -11.548 29.212 16.277 1.00 92.75 530 ASN A CA 1
ATOM 4129 C C . ASN A 1 530 ? -12.198 28.141 17.173 1.00 92.75 530 ASN A C 1
ATOM 4131 O O . ASN A 1 530 ? -13.064 28.476 17.984 1.00 92.75 530 ASN A O 1
ATOM 4135 N N . TRP A 1 531 ? -11.797 26.867 17.069 1.00 94.38 531 TRP A N 1
ATOM 4136 C CA . TRP A 1 531 ? -12.466 25.746 17.745 1.00 94.38 531 TRP A CA 1
ATOM 4137 C C . TRP A 1 531 ? -12.584 25.935 19.261 1.00 94.38 531 TRP A C 1
ATOM 4139 O O . TRP A 1 531 ? -13.588 25.554 19.857 1.00 94.38 531 TRP A O 1
ATOM 4149 N N . ARG A 1 532 ? -11.578 26.554 19.893 1.00 91.75 532 ARG A N 1
ATOM 4150 C CA . ARG A 1 532 ? -11.545 26.781 21.347 1.00 91.75 532 ARG A CA 1
ATOM 4151 C C . ARG A 1 532 ? -12.645 27.716 21.810 1.00 91.75 532 ARG A C 1
ATOM 4153 O O . ARG A 1 532 ? -13.188 27.507 22.887 1.00 91.75 532 ARG A O 1
ATOM 4160 N N . THR A 1 533 ? -12.950 28.735 21.013 1.00 92.31 533 THR A N 1
ATOM 4161 C CA . THR A 1 533 ? -14.022 29.691 21.297 1.00 92.31 533 THR A CA 1
ATOM 4162 C C . THR A 1 533 ? -15.373 29.058 20.998 1.00 92.31 533 THR A C 1
ATOM 4164 O O . THR A 1 533 ? -16.273 29.122 21.828 1.00 92.31 533 THR A O 1
ATOM 4167 N N . GLU A 1 534 ? -15.488 28.388 19.852 1.00 93.62 534 GLU A N 1
ATOM 4168 C CA . GLU A 1 534 ? -16.744 27.803 19.371 1.00 93.62 534 GLU A CA 1
ATOM 4169 C C . GLU A 1 534 ? -17.232 26.612 20.202 1.00 93.62 534 GLU A C 1
ATOM 4171 O O . GLU A 1 534 ? -18.436 26.404 20.343 1.00 93.62 534 GLU A O 1
ATOM 4176 N N . LEU A 1 535 ? -16.312 25.821 20.758 1.00 92.88 535 LEU A N 1
ATOM 4177 C CA . LEU A 1 535 ? -16.639 24.651 21.575 1.00 92.88 535 LEU A CA 1
ATOM 4178 C C . LEU A 1 535 ? -16.576 24.935 23.083 1.00 92.88 535 LEU A C 1
ATOM 4180 O O . LEU A 1 535 ? -16.807 24.030 23.887 1.00 92.88 535 LEU A O 1
ATOM 4184 N N . LYS A 1 536 ? -16.276 26.174 23.493 1.00 90.56 536 LYS A N 1
ATOM 4185 C CA . LYS A 1 536 ? -16.159 26.545 24.908 1.00 90.56 536 LYS A CA 1
ATOM 4186 C C . LYS A 1 536 ? -17.467 26.294 25.658 1.00 90.56 536 LYS A C 1
ATOM 4188 O O . LYS A 1 536 ? -18.530 26.751 25.251 1.00 90.56 536 LYS A O 1
ATOM 4193 N N . GLY A 1 537 ? -17.375 25.622 26.802 1.00 86.44 537 GLY A N 1
ATOM 4194 C CA . GLY A 1 537 ? -18.516 25.312 27.665 1.00 86.44 537 GLY A CA 1
ATOM 4195 C C . GLY A 1 537 ? -19.376 24.137 27.188 1.00 86.44 537 GLY A C 1
ATOM 4196 O O . GLY A 1 537 ? -20.344 23.798 27.862 1.00 86.44 537 GLY A O 1
ATOM 4197 N N . LEU A 1 538 ? -19.027 23.493 26.071 1.00 87.06 538 LEU A N 1
ATOM 4198 C CA . LEU A 1 538 ? -19.683 22.282 25.572 1.00 87.06 538 LEU A CA 1
ATOM 4199 C C . LEU A 1 538 ? -18.819 21.060 25.881 1.00 87.06 538 LEU A C 1
ATOM 4201 O O . LEU A 1 538 ? -17.604 21.176 25.900 1.00 87.06 538 LEU A O 1
ATOM 4205 N N . HIS A 1 539 ? -19.415 19.883 26.097 1.00 88.38 539 HIS A N 1
ATOM 4206 C CA . HIS A 1 539 ? -18.693 18.593 26.177 1.00 88.38 539 HIS A CA 1
ATOM 4207 C C . HIS A 1 539 ? -17.477 18.570 27.133 1.00 88.38 539 HIS A C 1
ATOM 4209 O O . HIS A 1 539 ? -16.471 17.901 26.875 1.00 88.38 539 HIS A O 1
ATOM 4215 N N . ASP A 1 540 ? -17.582 19.306 28.244 1.00 84.38 540 ASP A N 1
ATOM 4216 C CA . ASP A 1 540 ? -16.530 19.522 29.251 1.00 84.38 540 ASP A CA 1
ATOM 4217 C C . ASP A 1 540 ? -15.257 20.198 28.702 1.00 84.38 540 ASP A C 1
ATOM 4219 O O . ASP A 1 540 ? -14.142 19.933 29.156 1.00 84.38 540 ASP A O 1
ATOM 4223 N N . ILE A 1 541 ? -15.413 21.069 27.702 1.00 80.12 541 ILE A N 1
ATOM 4224 C CA . ILE A 1 541 ? -14.347 21.872 27.098 1.00 80.12 541 ILE A CA 1
ATOM 4225 C C . ILE A 1 541 ? -14.304 23.238 27.797 1.00 80.12 541 ILE A C 1
ATOM 4227 O O . ILE A 1 541 ? -15.164 24.091 27.591 1.00 80.12 541 ILE A O 1
ATOM 4231 N N . THR A 1 542 ? -13.300 23.469 28.646 1.00 69.94 542 THR A N 1
ATOM 4232 C CA . THR A 1 542 ? -13.213 24.680 29.492 1.00 69.94 542 THR A CA 1
ATOM 4233 C C . THR A 1 542 ? -12.707 25.926 28.752 1.00 69.94 542 THR A C 1
ATOM 4235 O O . THR A 1 542 ? -13.010 27.051 29.151 1.00 69.94 542 THR A O 1
ATOM 4238 N N . GLY A 1 543 ? -11.975 25.746 27.647 1.00 55.22 543 GLY A N 1
ATOM 4239 C CA . GLY A 1 543 ? -11.457 26.838 26.814 1.00 55.22 543 GLY A CA 1
ATOM 4240 C C . GLY A 1 543 ? -10.209 27.548 27.358 1.00 55.22 543 GLY A C 1
ATOM 4241 O O . GLY A 1 543 ? -9.861 28.603 26.835 1.00 55.22 543 GLY A O 1
ATOM 4242 N N . GLU A 1 544 ? -9.538 27.008 28.381 1.00 53.41 544 GLU A N 1
ATOM 4243 C CA . GLU A 1 544 ? -8.252 27.527 28.878 1.00 53.41 544 GLU A CA 1
ATOM 4244 C C . GLU A 1 544 ? -7.060 26.807 28.223 1.00 53.41 544 GLU A C 1
ATOM 4246 O O . GLU A 1 544 ? -7.075 25.586 28.035 1.00 53.41 544 GLU A O 1
ATOM 4251 N N . GLU A 1 545 ? -6.003 27.557 27.899 1.00 47.56 545 GLU A N 1
ATOM 4252 C CA . GLU A 1 545 ? -4.703 26.978 27.557 1.00 47.56 545 GLU A CA 1
ATOM 4253 C C . GLU A 1 545 ? -4.154 26.210 28.770 1.00 47.56 545 GLU A C 1
ATOM 4255 O O . GLU A 1 545 ? -3.895 26.781 29.827 1.00 47.56 545 GLU A O 1
ATOM 4260 N N . GLY A 1 546 ? -3.942 24.901 28.622 1.00 49.03 546 GLY A N 1
ATOM 4261 C CA . GLY A 1 546 ? -2.997 24.191 29.486 1.00 49.03 546 GLY A CA 1
ATOM 4262 C C . GLY A 1 546 ? -3.526 23.526 30.759 1.00 49.03 546 GLY A C 1
ATOM 4263 O O . GLY A 1 546 ? -2.726 23.267 31.654 1.00 49.03 546 GLY A O 1
ATOM 4264 N N . LYS A 1 547 ? -4.805 23.141 30.854 1.00 40.72 547 LYS A N 1
ATOM 4265 C CA . LYS A 1 547 ? -5.218 22.144 31.865 1.00 40.72 547 LYS A CA 1
ATOM 4266 C C . LYS A 1 547 ? -5.976 20.971 31.260 1.00 40.72 547 LYS A C 1
ATOM 4268 O O . LYS A 1 547 ? -7.191 20.866 31.369 1.00 40.72 547 LYS A O 1
ATOM 4273 N N . VAL A 1 548 ? -5.213 20.052 30.676 1.00 39.16 548 VAL A N 1
ATOM 4274 C CA . VAL A 1 548 ? -5.594 18.638 30.598 1.00 39.16 548 VAL A CA 1
ATOM 4275 C C . VAL A 1 548 ? -4.744 17.935 31.655 1.00 39.16 548 VAL A C 1
ATOM 4277 O O . VAL A 1 548 ? -3.524 17.873 31.517 1.00 39.16 548 VAL A O 1
ATOM 4280 N N . VAL A 1 549 ? -5.359 17.513 32.763 1.00 30.53 549 VAL A N 1
ATOM 4281 C CA . VAL A 1 549 ? -4.698 16.608 33.716 1.00 30.53 549 VAL A CA 1
ATOM 4282 C C . VAL A 1 549 ? -4.651 15.236 33.047 1.00 30.53 549 VAL A C 1
ATOM 4284 O O . VAL A 1 549 ? -5.666 14.793 32.510 1.00 30.53 549 VAL A O 1
ATOM 4287 N N . ALA A 1 550 ? -3.444 14.671 33.016 1.00 30.78 550 ALA A N 1
ATOM 4288 C CA . ALA A 1 550 ? -3.077 13.412 32.373 1.00 30.78 550 ALA A CA 1
ATOM 4289 C C . ALA A 1 550 ? -3.870 12.198 32.867 1.00 30.78 550 ALA A C 1
ATOM 4291 O O . ALA A 1 550 ? -4.262 12.194 34.059 1.00 30.78 550 ALA A O 1
#

Foldseek 3Di:
DDDPVVVVVVVVVVVVVVVVVVPPDDPDPDDDDDDDDDDDDDDDDDDDDDDDPPPDDDPDDDPLPAFDQQLVQAADQVDDPVVLLVVLQWKKWKKQWDWDPPSYPDLRSLLSQLQQQLFQHHSDDDPPDDPVSSVQGWHFHDDDVVRSMTMIIGGLVRFDADPVQRAGDVVSVCCRNANCSQVDPRIPAMATQDIARHLVNLVSFPFALAACVLVLVQQVADWDDDDVVVPDQPTPSFAFQAAEDPPLDDDAQQRSLVLLLQQLLAGAEYEYRAVDAQDPRHGCVRNLLSNLVSQVVSCVVNVTHHAYAYELEDLDLVSSLVSLCVNLVSNPVPSSRYAYEYQCQVSHLVNLLSCCVSPSSHQYEHEPPPVCVRQPPVHSYYYHLLHVLLSSRSSRHNAYALEQCPLADDDHHLVSLQSQVVQSDQWGDGPPDIYHSNPRHGYAHEYEHHDALLSVLVSCVSNVGRSHYYHHHCNQQLQLVGNNLSSNLNVLSSVCNVVVHDQLVSCLVPLSVLSSCVSCVVSCCVRPVCSLVSCDPGNPRPSDPDDDDD

Radius of gyration: 30.6 Å; chains: 1; bounding box: 98×55×83 Å

InterPro domains:
  IPR000685 Ribulose bisphosphate carboxylase, large subunit, C-terminal [PF00016] (225-519)
  IPR017443 Ribulose bisphosphate carboxylase, large subunit, ferrodoxin-like N-terminal [PF02788] (81-200)
  IPR020871 Ribulose bisphosphate carboxylase large subunit, type II [cd08211] (69-520)
  IPR020878 Ribulose bisphosphate carboxylase, large chain, active site [PS00157] (266-274)
  IPR033966 RuBisCO [PTHR42704] (84-493)
  IPR036376 Ribulose bisphosphate carboxylase, large subunit, C-terminal domain superfamily [G3DSA:3.20.20.110] (206-518)
  IPR036376 Ribulose bisphosphate carboxylase, large subunit, C-terminal domain superfamily [SSF51649] (207-533)
  IPR036422 RuBisCO large subunit, N-terminal domain superfamily [G3DSA:3.30.70.150] (72-205)
  IPR036422 RuBisCO large subunit, N-terminal domain superfamily [SSF54966] (69-206)

Organism: NCBI:txid1169474